Protein AF-A0A8T0JKE3-F1 (afdb_monomer)

Secondary structure (DSSP, 8-state):
--------------------TTS--HHHHHHHHHTS-HHHHHHGGGT-TTTTTGGGG-SEEEEE---GGGHHHHHHHHHHHHHHS-GGG-SEEEEEEEEETTHHHHHHHHHHH--TT-SEEEEEEEEE-SSPP---GGGGG-SS--EEEEE-SSB----S----TT--EEEEESPBPS-HHHHHHHHHT-TT--EEEEES-B-TT-SEEEEE-TT--EEEEEE---TT-TT---SS-----EEEEE-SS--EEEEEES--SEEEE-S-GGG--EEEEEE---SSTT--HHHHHHHHHHHTTT-SEEEEEHHHHHHHHHSTTHHHHPPP-TT--EEEEE-SS-EETT-HHHHHHHHT-TT--EEEETT-EE--GGGGGTSPSPPHHHHHT--EEEEEEE---HHHHHHHHHHHHH-TT--EEEEEEPGGGT-SHHHHHHHHHHHHHHHTS--S-SHHHHHHHHHHHHHHHHHTTPPPPEE-HHHHHHHHHHHHHTTTPPP-TTTTS--EETT--SSTTHHHHHHHTT--TTTSTT-EEEEEE-GGG-HHHHHHHHHSSTTHHHHT-TTEEEEEEEEETTEEEEEEEESSGGGS-PPP--S------SSSSSTTSSTTS----S--

Foldseek 3Di:
DDDDDDPDDDDDPPPPPPPDPVNDDLVVLLVVLLPDALVVSCVQLVVDVSSVCSSLLHQAYAQEDPDPVCVVVSLVVLVVNLVRHPLLNHAHYHYADEPAPNLVSVLVSQVRNDDLNHQEYAYHYHNDDQDDHDHDLVVQVRARHQYDHYADLEEDDDDPAGAHARHAYYEYHNYEYPEQSRLVRHQVRYQNHAEYHYAQYHDQHYQEHENDHANYAEYEYHHEDDPPPVPDPPVPLRPAHEYEYEYAQHQEDEYAYQCSHHYHDPYPLLNHAEYEDHYDDHPDPPDQLLVRLLRRQVSNQAYQEYEYELVSLVSVQVDPPRLVSGHQNANHAEYHYEYPAAHEPLRSSNQSNLLSYQAHAEYEYAQAHFYDPVSPVSCPVPRCSQAPHHAYYEGANDQLDPRRLVVLLVSQARRQNHNDYHYHHRPVRQPDPVSVVVVVVSVVVSLQRQGNHDVSLQVVLLVLLQVVLVVLVADRAAADVLQQQLQALVQVVCAPPDDDPCQFVDKDALQDPPDPCSQVSCVVSLHDSQQARRKIKTKDFAQSPRPVVVNCSCCVGPNVVVSNDNQFRHWHWHHDHRMIMIMTAGPDSNGNSDHDDDDDDDDPPPDPPPPPPPPPPPPPDDDD

Nearest PDB structures (foldseek):
  4ifa-assembly1_A  TM=8.112E-01  e=2.755E-03  Bacillus anthracis str. Ames
  4h0a-assembly2_B  TM=7.668E-01  e=4.282E-03  Staphylococcus aureus subsp. aureus Mu50
  5hzg-assembly1_B  TM=3.349E-01  e=6.989E-03  Oryza sativa Japonica Group
  4z8g-assembly1_A  TM=4.694E-01  e=8.932E-02  Homo sapiens
  6ezc-assembly1_A  TM=3.079E-01  e=4.965E+00  Homo sapiens

Sequence (624 aa):
MDVDSLTGKQKEGETNNGAELRDLPNEILQEVISNLPIKEAIQTAVISKKWRNQWKHISKVTLEEKLHREKKEFNDFVDKLLAVLNTSCIKVFSLACDVCEETHLVNGWLSGFIKPTIQELSLEFGNLDEEPLVFPDYLFSSKDLTNFHVSMPHVFVLPSSISFPSLSTLSLREVMFPDSLSTQRLFTGCPSLKQLTLIDCKWNNVETVHIACPSLQILIIREWEDDENDLIADDDDPTSCRIVITSNNLKTFSYDGDLLNDYALDCNTSSITNGAVEVHPPPSDGTDAGLFVLRILKALSEVERLSISDFAAEALCQGPFYIPELPLFNNLVELHVESTDPMNMACDALLTILRRSPRLEALYFAMGVFLHKNCLKKVDPLPSCLETNLKTLRLYGFTGNNDELFAIKVLLKSTPLLEAIWIFSNPYGFDSDEGSDRLHRLYMKIVRFPRASVDCEEDDLYQEINNYRKTLNLTSLTKNENANCFADEMADQFKNQPCTNTTGANTVPGTEPRFSNYPDLLNKCHLNISNTRDGAVMPVCVPGLVSSVVLTNFTQSLYSGNLNDSKFTGIGIGSEDNWIVVVLTTNTPEGSFVPDTSNGANLISKFGLIYCSIFLLVGNFFLL

InterPro domains:
  IPR001810 F-box domain [PF00646] (22-57)
  IPR001810 F-box domain [PS50181] (18-53)
  IPR032675 Leucine-rich repeat domain superfamily [G3DSA:3.80.10.10] (52-485)
  IPR036047 F-box-like domain superfamily [SSF81383] (21-60)
  IPR045285 GPI-anchored protein At5g19230-like [PTHR33976] (448-623)
  IPR053781 F-box/LRR-repeat protein 13-like, F-box domain [cd22160] (21-56)
  IPR055411 F-box/LRR-repeat protein 15/At3g58940/PEG3-like, LRR domain [PF24758] (107-233)
  IPR059083 Uncharacterized GPI-anchored protein At5g19230-like domain [PF25884] (458-584)

pLDDT: mean 82.35, std 18.15, range [24.73, 98.75]

Organism: Phaseolus angularis (NCBI:txid3914)

Structure (mmCIF, N/CA/C/O backbone):
data_AF-A0A8T0JKE3-F1
#
_entry.id   AF-A0A8T0JKE3-F1
#
loop_
_atom_site.group_PDB
_atom_site.id
_atom_site.type_symbol
_atom_site.label_atom_id
_atom_site.label_alt_id
_atom_site.label_comp_id
_atom_site.label_asym_id
_atom_site.label_entity_id
_atom_site.label_seq_id
_atom_site.pdbx_PDB_ins_code
_atom_site.Cartn_x
_atom_site.Cartn_y
_atom_site.Cartn_z
_atom_site.occupancy
_atom_site.B_iso_or_equiv
_atom_site.auth_seq_id
_atom_site.auth_comp_id
_atom_site.auth_asym_id
_atom_site.auth_atom_id
_atom_site.pdbx_PDB_model_num
ATOM 1 N N . MET A 1 1 ? -26.018 -71.225 -15.736 1.00 37.56 1 MET A N 1
ATOM 2 C CA . MET A 1 1 ? -26.564 -71.778 -16.987 1.00 37.56 1 MET A CA 1
ATOM 3 C C . MET A 1 1 ? -27.794 -70.965 -17.306 1.00 37.56 1 MET A C 1
ATOM 5 O O . MET A 1 1 ? -28.727 -71.023 -16.525 1.00 37.56 1 MET A O 1
ATOM 9 N N . ASP A 1 2 ? -27.709 -70.089 -18.301 1.00 24.73 2 ASP A N 1
ATOM 10 C CA . ASP A 1 2 ? -28.616 -70.118 -19.450 1.00 24.73 2 ASP A CA 1
ATOM 11 C C . ASP A 1 2 ? -28.110 -69.129 -20.502 1.00 24.73 2 ASP A C 1
ATOM 13 O O . ASP A 1 2 ? -27.807 -67.970 -20.220 1.00 24.73 2 ASP A O 1
ATOM 17 N N . VAL A 1 3 ? -27.928 -69.674 -21.700 1.00 27.05 3 VAL A N 1
ATOM 18 C CA . VAL A 1 3 ? -27.470 -69.036 -22.929 1.00 27.05 3 VAL A CA 1
ATOM 19 C C . VAL A 1 3 ? -28.613 -69.241 -23.912 1.00 27.05 3 VAL A C 1
ATOM 21 O O . VAL A 1 3 ? -28.938 -70.387 -24.196 1.00 27.05 3 VAL A O 1
ATOM 24 N N . ASP A 1 4 ? -29.252 -68.148 -24.329 1.00 30.17 4 ASP A N 1
ATOM 25 C CA . ASP A 1 4 ? -29.716 -67.869 -25.698 1.00 30.17 4 ASP A CA 1
ATOM 26 C C . ASP A 1 4 ? -30.936 -66.945 -25.710 1.00 30.17 4 ASP A C 1
ATOM 28 O O . ASP A 1 4 ? -32.034 -67.308 -25.296 1.00 30.17 4 ASP A O 1
ATOM 32 N N . SER A 1 5 ? -30.747 -65.750 -26.275 1.00 27.30 5 SER A N 1
ATOM 33 C CA . SER A 1 5 ? -31.789 -65.041 -27.018 1.00 27.30 5 SER A CA 1
ATOM 34 C C . SER A 1 5 ? -31.186 -63.841 -27.762 1.00 27.30 5 SER A C 1
ATOM 36 O O . SER A 1 5 ? -31.068 -62.745 -27.219 1.00 27.30 5 SER A O 1
ATOM 38 N N . LEU A 1 6 ? -30.904 -64.070 -29.048 1.00 29.19 6 LEU A N 1
ATOM 39 C CA . LEU A 1 6 ? -31.156 -63.136 -30.154 1.00 29.19 6 LEU A CA 1
ATOM 40 C C . LEU A 1 6 ? -30.325 -61.836 -30.183 1.00 29.19 6 LEU A C 1
ATOM 42 O O . LEU A 1 6 ? -30.751 -60.764 -29.754 1.00 29.19 6 LEU A O 1
ATOM 46 N N . THR A 1 7 ? -29.163 -61.910 -30.837 1.00 32.50 7 THR A N 1
ATOM 47 C CA . THR A 1 7 ? -28.406 -60.751 -31.327 1.00 32.50 7 THR A CA 1
ATOM 48 C C . THR A 1 7 ? -29.074 -60.143 -32.562 1.00 32.50 7 THR A C 1
ATOM 50 O O . THR A 1 7 ? -28.815 -60.508 -33.706 1.00 32.50 7 THR A O 1
ATOM 53 N N . GLY A 1 8 ? -29.923 -59.151 -32.317 1.00 41.50 8 GLY A N 1
ATOM 54 C CA . GLY A 1 8 ? -30.342 -58.163 -33.304 1.00 41.50 8 GLY A CA 1
ATOM 55 C C . GLY A 1 8 ? -30.332 -56.776 -32.672 1.00 41.50 8 GLY A C 1
ATOM 56 O O . GLY A 1 8 ? -31.351 -56.349 -32.144 1.00 41.50 8 GLY A O 1
ATOM 57 N N . LYS A 1 9 ? -29.191 -56.078 -32.705 1.00 33.31 9 LYS A N 1
ATOM 58 C CA . LYS A 1 9 ? -29.070 -54.641 -32.390 1.00 33.31 9 LYS A CA 1
ATOM 59 C C . LYS A 1 9 ? -28.008 -54.040 -33.310 1.00 33.31 9 LYS A C 1
ATOM 61 O O . LYS A 1 9 ? -26.884 -54.519 -33.357 1.00 33.31 9 LYS A O 1
ATOM 66 N N . GLN A 1 10 ? -28.463 -53.301 -34.320 1.00 32.44 10 GLN A N 1
ATOM 67 C CA . GLN A 1 10 ? -28.517 -51.832 -34.344 1.00 32.44 10 GLN A CA 1
ATOM 68 C C . GLN A 1 10 ? -27.123 -51.205 -34.447 1.00 32.44 10 GLN A C 1
ATOM 70 O O . GLN A 1 10 ? -26.333 -51.228 -33.514 1.00 32.44 10 GLN A O 1
ATOM 75 N N . LYS A 1 11 ? -26.859 -50.646 -35.634 1.00 40.69 11 LYS A N 1
ATOM 76 C CA . LYS A 1 11 ? -25.785 -49.692 -35.899 1.00 40.69 11 LYS A CA 1
ATOM 77 C C . LYS A 1 11 ? -26.004 -48.462 -35.018 1.00 40.69 11 LYS A C 1
ATOM 79 O O . LYS A 1 11 ? -26.927 -47.698 -35.289 1.00 40.69 11 LYS A O 1
ATOM 84 N N . GLU A 1 12 ? -25.138 -48.246 -34.042 1.00 33.38 12 GLU A N 1
ATOM 85 C CA . GLU A 1 12 ? -24.861 -46.904 -33.535 1.00 33.38 12 GLU A CA 1
ATOM 86 C C . GLU A 1 12 ? -23.678 -46.356 -34.329 1.00 33.38 12 GLU A C 1
ATOM 88 O O . GLU A 1 12 ? -22.553 -46.844 -34.251 1.00 33.38 12 GLU A O 1
ATOM 93 N N . GLY A 1 13 ? -23.975 -45.393 -35.201 1.00 40.78 13 GLY A N 1
ATOM 94 C CA . GLY A 1 13 ? -22.965 -44.528 -35.779 1.00 40.78 13 GLY A CA 1
ATOM 95 C C . GLY A 1 13 ? -22.620 -43.462 -34.753 1.00 40.78 13 GLY A C 1
ATOM 96 O O . GLY A 1 13 ? -23.328 -42.466 -34.651 1.00 40.78 13 GLY A O 1
ATOM 97 N N . GLU A 1 14 ? -21.537 -43.662 -34.011 1.00 36.03 14 GLU A N 1
ATOM 98 C CA . GLU A 1 14 ? -20.877 -42.572 -33.300 1.00 36.03 14 GLU A CA 1
ATOM 99 C C . GLU A 1 14 ? -20.087 -41.746 -34.321 1.00 36.03 14 GLU A C 1
ATOM 101 O O . GLU A 1 14 ? -18.930 -42.019 -34.640 1.00 36.03 14 GLU A O 1
ATOM 106 N N . THR A 1 15 ? -20.725 -40.721 -34.885 1.00 39.03 15 THR A N 1
ATOM 107 C CA . THR A 1 15 ? -19.994 -39.591 -35.463 1.00 39.03 15 THR A CA 1
ATOM 108 C C . THR A 1 15 ? -19.342 -38.838 -34.316 1.00 39.03 15 THR A C 1
ATOM 110 O O . THR A 1 15 ? -19.974 -38.003 -33.668 1.00 39.03 15 THR A O 1
ATOM 113 N N . ASN A 1 16 ? -18.078 -39.157 -34.055 1.00 43.91 16 ASN A N 1
ATOM 114 C CA . ASN A 1 16 ? -17.222 -38.394 -33.165 1.00 43.91 16 ASN A CA 1
ATOM 115 C C . ASN A 1 16 ? -16.924 -37.033 -33.824 1.00 43.91 16 ASN A C 1
ATOM 117 O O . ASN A 1 16 ? -15.890 -36.848 -34.456 1.00 43.91 16 ASN A O 1
ATOM 121 N N . ASN A 1 17 ? -17.860 -36.085 -33.725 1.00 47.88 17 ASN A N 1
ATOM 122 C CA . ASN A 1 17 ? -17.652 -34.681 -34.096 1.00 47.88 17 ASN A CA 1
ATOM 123 C C . ASN A 1 17 ? -16.857 -33.959 -32.992 1.00 47.88 17 ASN A C 1
ATOM 125 O O . ASN A 1 17 ? -17.261 -32.905 -32.501 1.00 47.88 17 ASN A O 1
ATOM 129 N N . GLY A 1 18 ? -15.739 -34.547 -32.565 1.00 49.03 18 GLY A N 1
ATOM 130 C CA . GLY A 1 18 ? -14.766 -33.851 -31.738 1.00 49.03 18 GLY A CA 1
ATOM 131 C C . GLY A 1 18 ? -14.023 -32.868 -32.629 1.00 49.03 18 GLY A C 1
ATOM 132 O O . GLY A 1 18 ? -13.310 -33.293 -33.531 1.00 49.03 18 GLY A O 1
ATOM 133 N N . ALA A 1 19 ? -14.209 -31.564 -32.420 1.00 59.28 19 ALA A N 1
ATOM 134 C CA . ALA A 1 19 ? -13.397 -30.556 -33.089 1.00 59.28 19 ALA A CA 1
ATOM 135 C C . ALA A 1 19 ? -11.919 -30.822 -32.755 1.00 59.28 19 ALA A C 1
ATOM 137 O O . ALA A 1 19 ? -11.493 -30.641 -31.613 1.00 59.28 19 ALA A O 1
ATOM 138 N N . GLU A 1 20 ? -11.143 -31.311 -33.724 1.00 70.81 20 GLU A N 1
ATOM 139 C CA . GLU A 1 20 ? -9.721 -31.552 -33.515 1.00 70.81 20 GLU A CA 1
ATOM 140 C C . GLU A 1 20 ? -9.002 -30.208 -33.347 1.00 70.81 20 GLU A C 1
ATOM 142 O O . GLU A 1 20 ? -9.245 -29.252 -34.084 1.00 70.81 20 GLU A O 1
ATOM 147 N N . LEU A 1 21 ? -8.036 -30.142 -32.426 1.00 69.69 21 LEU A N 1
ATOM 148 C CA . LEU A 1 21 ? -7.182 -28.962 -32.200 1.00 69.69 21 LEU A CA 1
ATOM 149 C C . LEU A 1 21 ? -6.498 -28.459 -33.498 1.00 69.69 21 LEU A C 1
ATOM 151 O O . LEU A 1 21 ? -6.071 -27.311 -33.615 1.00 69.69 21 LEU A O 1
ATOM 155 N N . ARG A 1 22 ? -6.391 -29.334 -34.504 1.00 69.56 22 ARG A N 1
ATOM 156 C CA . ARG A 1 22 ? -5.820 -29.060 -35.827 1.00 69.56 22 ARG A CA 1
ATOM 157 C C . ARG A 1 22 ? -6.725 -28.200 -36.718 1.00 69.56 22 ARG A C 1
ATOM 159 O O . ARG A 1 22 ? -6.199 -27.512 -37.595 1.00 69.56 22 ARG A O 1
ATOM 166 N N . ASP A 1 23 ? -8.030 -28.184 -36.454 1.00 76.25 23 ASP A N 1
ATOM 167 C CA . ASP A 1 23 ? -9.047 -27.554 -37.303 1.00 76.25 23 ASP A CA 1
ATOM 168 C C . ASP A 1 23 ? -9.496 -26.167 -36.813 1.00 76.25 23 ASP A C 1
ATOM 170 O O . ASP A 1 23 ? -10.234 -25.476 -37.516 1.00 76.25 23 ASP A O 1
ATOM 174 N N . LEU A 1 24 ? -8.997 -25.701 -35.660 1.00 79.25 24 LEU A N 1
ATOM 175 C CA . LEU A 1 24 ? -9.327 -24.384 -35.099 1.00 79.25 24 LEU A CA 1
ATOM 176 C C . LEU A 1 24 ? -9.036 -23.231 -36.086 1.00 79.25 24 LEU A C 1
ATOM 178 O O . LEU A 1 24 ? -7.965 -23.232 -36.704 1.00 79.25 24 LEU A O 1
ATOM 182 N N . PRO A 1 25 ? -9.937 -22.240 -36.248 1.00 85.94 25 PRO A N 1
ATOM 183 C CA . PRO A 1 25 ? -9.699 -21.019 -37.027 1.00 85.94 25 PRO A CA 1
ATOM 184 C C . PRO A 1 25 ? -8.425 -20.281 -36.601 1.00 85.94 25 PRO A C 1
ATOM 186 O O . PRO A 1 25 ? -8.037 -20.336 -35.436 1.00 85.94 25 PRO A O 1
ATOM 189 N N . ASN A 1 26 ? -7.773 -19.581 -37.534 1.00 82.00 26 ASN A N 1
ATOM 190 C CA . ASN A 1 26 ? -6.486 -18.924 -37.267 1.00 82.00 26 ASN A CA 1
ATOM 191 C C . ASN A 1 26 ? -6.584 -17.877 -36.151 1.00 82.00 26 ASN A C 1
ATOM 193 O O . ASN A 1 26 ? -5.624 -17.678 -35.417 1.00 82.00 26 ASN A O 1
ATOM 197 N N . GLU A 1 27 ? -7.740 -17.240 -36.017 1.00 82.88 27 GLU A N 1
ATOM 198 C CA . GLU A 1 27 ? -8.031 -16.228 -35.009 1.00 82.88 27 GLU A CA 1
ATOM 199 C C . GLU A 1 27 ? -7.975 -16.840 -33.603 1.00 82.88 27 GLU A C 1
ATOM 201 O O . GLU A 1 27 ? -7.264 -16.334 -32.739 1.00 82.88 27 GLU A O 1
ATOM 206 N N . ILE A 1 28 ? -8.621 -17.997 -33.413 1.00 85.06 28 ILE A N 1
ATOM 207 C CA . ILE A 1 28 ? -8.603 -18.739 -32.143 1.00 85.06 28 ILE A CA 1
ATOM 208 C C . ILE A 1 28 ? -7.203 -19.299 -31.870 1.00 85.06 28 ILE A C 1
ATOM 210 O O . ILE A 1 28 ? -6.735 -19.290 -30.737 1.00 85.06 28 ILE A O 1
ATOM 214 N N . LEU A 1 29 ? -6.497 -19.762 -32.908 1.00 84.81 29 LEU A N 1
ATOM 215 C CA . LEU A 1 29 ? -5.114 -20.227 -32.771 1.00 84.81 29 LEU A CA 1
ATOM 216 C C . LEU A 1 29 ? -4.184 -19.128 -32.259 1.00 84.81 29 LEU A C 1
ATOM 218 O O . LEU A 1 29 ? -3.373 -19.381 -31.372 1.00 84.81 29 LEU A O 1
ATOM 222 N N . GLN A 1 30 ? -4.294 -17.926 -32.822 1.00 84.12 30 GLN A N 1
ATOM 223 C CA . GLN A 1 30 ? -3.507 -16.776 -32.394 1.00 84.12 30 GLN A CA 1
ATOM 224 C C . GLN A 1 30 ? -3.838 -16.386 -30.957 1.00 84.12 30 GLN A C 1
ATOM 226 O O . GLN A 1 30 ? -2.919 -16.185 -30.171 1.00 84.12 30 GLN A O 1
ATOM 231 N N . GLU A 1 31 ? -5.119 -16.372 -30.590 1.00 84.44 31 GLU A N 1
ATOM 232 C CA . GLU A 1 31 ? -5.547 -16.102 -29.218 1.00 84.44 31 GLU A CA 1
ATOM 233 C C . GLU A 1 31 ? -4.953 -17.119 -28.231 1.00 84.44 31 GLU A C 1
ATOM 235 O O . GLU A 1 31 ? -4.309 -16.729 -27.258 1.00 84.44 31 GLU A O 1
ATOM 240 N N . VAL A 1 32 ? -5.057 -18.421 -28.520 1.00 87.38 32 VAL A N 1
ATOM 241 C CA . VAL A 1 32 ? -4.472 -19.477 -27.676 1.00 87.38 32 VAL A CA 1
ATOM 242 C C . VAL A 1 32 ? -2.961 -19.295 -27.539 1.00 87.38 32 VAL A C 1
ATOM 244 O O . VAL A 1 32 ? -2.449 -19.284 -26.424 1.00 87.38 32 VAL A O 1
ATOM 247 N N . ILE A 1 33 ? -2.244 -19.116 -28.651 1.00 87.00 33 ILE A N 1
ATOM 248 C CA . ILE A 1 33 ? -0.779 -18.997 -28.641 1.00 87.00 33 ILE A CA 1
ATOM 249 C C . ILE A 1 33 ? -0.323 -17.710 -27.946 1.00 87.00 33 ILE A C 1
ATOM 251 O O . ILE A 1 33 ? 0.680 -17.738 -27.242 1.00 87.00 33 ILE A O 1
ATOM 255 N N . SER A 1 34 ? -1.057 -16.604 -28.095 1.00 84.31 34 SER A N 1
ATOM 256 C CA . SER A 1 34 ? -0.735 -15.319 -27.457 1.00 84.31 34 SER A CA 1
ATOM 257 C C . SER A 1 34 ? -0.820 -15.333 -25.933 1.00 84.31 34 SER A C 1
ATOM 259 O O . SER A 1 34 ? -0.219 -14.480 -25.284 1.00 84.31 34 SER A O 1
ATOM 261 N N . ASN A 1 35 ? -1.520 -16.321 -25.372 1.00 85.56 35 ASN A N 1
ATOM 262 C CA . ASN A 1 35 ? -1.630 -16.538 -23.934 1.00 85.56 35 ASN A CA 1
ATOM 263 C C . ASN A 1 35 ? -0.608 -17.550 -23.389 1.00 85.56 35 ASN A C 1
ATOM 265 O O . ASN A 1 35 ? -0.557 -17.766 -22.179 1.00 85.56 35 ASN A O 1
ATOM 269 N N . LEU A 1 36 ? 0.201 -18.181 -24.247 1.00 88.81 36 LEU A N 1
ATOM 270 C CA . LEU A 1 36 ? 1.259 -19.096 -23.817 1.00 88.81 36 LEU A CA 1
ATOM 271 C C . LEU A 1 36 ? 2.560 -18.327 -23.554 1.00 88.81 36 LEU A C 1
ATOM 273 O O . LEU A 1 36 ? 2.866 -17.383 -24.289 1.00 88.81 36 LEU A O 1
ATOM 277 N N . PRO A 1 37 ? 3.384 -18.753 -22.578 1.00 89.31 37 PRO A N 1
ATOM 278 C CA . PRO A 1 37 ? 4.747 -18.257 -22.501 1.00 89.31 37 PRO A CA 1
ATOM 279 C C . PRO A 1 37 ? 5.526 -18.644 -23.769 1.00 89.31 37 PRO A C 1
ATOM 281 O O . PRO A 1 37 ? 5.193 -19.593 -24.486 1.00 89.31 37 PRO A O 1
ATOM 284 N N . ILE A 1 38 ? 6.548 -17.853 -24.104 1.00 91.38 38 ILE A N 1
ATOM 285 C CA . ILE A 1 38 ? 7.140 -17.874 -25.449 1.00 91.38 38 ILE A CA 1
ATOM 286 C C . ILE A 1 38 ? 7.753 -19.235 -25.820 1.00 91.38 38 ILE A C 1
ATOM 288 O O . ILE A 1 38 ? 7.691 -19.646 -26.980 1.00 91.38 38 ILE A O 1
ATOM 292 N N . LYS A 1 39 ? 8.300 -19.976 -24.847 1.00 89.56 39 LYS A N 1
ATOM 293 C CA . LYS A 1 39 ? 8.886 -21.306 -25.079 1.00 89.56 39 LYS A CA 1
ATOM 294 C C . LYS A 1 39 ? 7.804 -22.317 -25.476 1.00 89.56 39 LYS A C 1
ATOM 296 O O . LYS A 1 39 ? 7.968 -23.046 -26.453 1.00 89.56 39 LYS A O 1
ATOM 301 N N . GLU A 1 40 ? 6.677 -22.314 -24.779 1.00 91.12 40 GLU A N 1
ATOM 302 C CA . GLU A 1 40 ? 5.504 -23.147 -25.035 1.00 91.12 40 GLU A CA 1
ATOM 303 C C . GLU A 1 40 ? 4.831 -22.748 -26.354 1.00 91.12 40 GLU A C 1
ATOM 305 O O . GLU A 1 40 ? 4.484 -23.613 -27.161 1.00 91.12 40 GLU A O 1
ATOM 310 N N . ALA A 1 41 ? 4.729 -21.444 -26.631 1.00 92.00 41 ALA A N 1
ATOM 311 C CA . ALA A 1 41 ? 4.235 -20.922 -27.901 1.00 92.00 41 ALA A CA 1
ATOM 312 C C . ALA A 1 41 ? 5.047 -21.470 -29.087 1.00 92.00 41 ALA A C 1
ATOM 314 O O . ALA A 1 41 ? 4.466 -21.952 -30.063 1.00 92.00 41 ALA A O 1
ATOM 315 N N . ILE A 1 42 ? 6.381 -21.482 -28.988 1.00 91.81 42 ILE A N 1
ATOM 316 C CA . ILE A 1 42 ? 7.264 -22.073 -30.005 1.00 91.81 42 ILE A CA 1
ATOM 317 C C . ILE A 1 42 ? 7.027 -23.583 -30.130 1.00 91.81 42 ILE A C 1
ATOM 319 O O . ILE A 1 42 ? 6.958 -24.101 -31.247 1.00 91.81 42 ILE A O 1
ATOM 323 N N . GLN A 1 43 ? 6.858 -24.302 -29.015 1.00 92.38 43 GLN A N 1
ATOM 324 C CA . GLN A 1 43 ? 6.603 -25.747 -29.032 1.00 92.38 43 GLN A CA 1
ATOM 325 C C . GLN A 1 43 ? 5.321 -26.107 -29.789 1.00 92.38 43 GLN A C 1
ATOM 327 O O . GLN A 1 43 ? 5.280 -27.149 -30.444 1.00 92.38 43 GLN A O 1
ATOM 332 N N . THR A 1 44 ? 4.310 -25.230 -29.818 1.00 91.12 44 THR A N 1
ATOM 333 C CA . THR A 1 44 ? 3.092 -25.468 -30.615 1.00 91.12 44 THR A CA 1
ATOM 334 C C . THR A 1 44 ? 3.365 -25.659 -32.113 1.00 91.12 44 THR A C 1
ATOM 336 O O . THR A 1 44 ? 2.566 -26.279 -32.823 1.00 91.12 44 THR A O 1
ATOM 339 N N . ALA A 1 45 ? 4.526 -25.217 -32.611 1.00 90.00 45 ALA A N 1
ATOM 340 C CA . ALA A 1 45 ? 4.915 -25.367 -34.007 1.00 90.00 45 ALA A CA 1
ATOM 341 C C . ALA A 1 45 ? 4.979 -26.831 -34.486 1.00 90.00 45 ALA A C 1
ATOM 343 O O . ALA A 1 45 ? 4.910 -27.084 -35.696 1.00 90.00 45 ALA A O 1
ATOM 344 N N . VAL A 1 46 ? 5.099 -27.794 -33.562 1.00 90.31 46 VAL A N 1
ATOM 345 C CA . VAL A 1 46 ? 5.153 -29.232 -33.875 1.00 90.31 46 VAL A CA 1
ATOM 346 C C . VAL A 1 46 ? 3.770 -29.870 -34.054 1.00 90.31 46 VAL A C 1
ATOM 348 O O . VAL A 1 46 ? 3.683 -30.959 -34.617 1.00 90.31 46 VAL A O 1
ATOM 351 N N . ILE A 1 47 ? 2.686 -29.197 -33.638 1.00 86.81 47 ILE A N 1
ATOM 352 C CA . ILE A 1 47 ? 1.317 -29.749 -33.630 1.00 86.81 47 ILE A CA 1
ATOM 353 C C . ILE A 1 47 ? 0.825 -30.050 -35.052 1.00 86.81 47 ILE A C 1
ATOM 355 O O . ILE A 1 47 ? 0.274 -31.121 -35.322 1.00 86.81 47 ILE A O 1
ATOM 359 N N . SER A 1 48 ? 0.995 -29.101 -35.977 1.00 86.88 48 SER A N 1
ATOM 360 C CA . SER A 1 48 ? 0.670 -29.279 -37.396 1.00 86.88 48 SER A CA 1
ATOM 361 C C . SER A 1 48 ? 1.293 -28.185 -38.270 1.00 86.88 48 SER A C 1
ATOM 363 O O . SER A 1 48 ? 1.809 -27.177 -37.784 1.00 86.88 48 SER A O 1
ATOM 365 N N . LYS A 1 49 ? 1.188 -28.339 -39.598 1.00 86.00 49 LYS A N 1
ATOM 366 C CA . LYS A 1 49 ? 1.633 -27.317 -40.564 1.00 86.00 49 LYS A CA 1
ATOM 367 C C . LYS A 1 49 ? 0.964 -25.954 -40.342 1.00 86.00 49 LYS A C 1
ATOM 369 O O . LYS A 1 49 ? 1.605 -24.940 -40.593 1.00 86.00 49 LYS A O 1
ATOM 374 N N . LYS A 1 50 ? -0.288 -25.935 -39.866 1.00 85.62 50 LYS A N 1
ATOM 375 C CA . LYS A 1 50 ? -1.060 -24.707 -39.620 1.00 85.62 50 LYS A CA 1
ATOM 376 C C . LYS A 1 50 ? -0.506 -23.903 -38.440 1.00 85.62 50 LYS A C 1
ATOM 378 O O . LYS A 1 50 ? -0.462 -22.681 -38.518 1.00 85.62 50 LYS A O 1
ATOM 383 N N . TRP A 1 51 ? -0.022 -24.589 -37.403 1.00 88.19 51 TRP A N 1
ATOM 384 C CA . TRP A 1 51 ? 0.505 -23.992 -36.169 1.00 88.19 51 TRP A CA 1
ATOM 385 C C . TRP A 1 51 ? 1.968 -23.541 -36.288 1.00 88.19 51 TRP A C 1
ATOM 387 O O . TRP A 1 51 ? 2.385 -22.608 -35.609 1.00 88.19 51 TRP A O 1
ATOM 397 N N . ARG A 1 52 ? 2.734 -24.154 -37.205 1.00 87.56 52 ARG A N 1
ATOM 398 C CA . ARG A 1 52 ? 4.193 -23.991 -37.361 1.00 87.56 52 ARG A CA 1
ATOM 399 C C . ARG A 1 52 ? 4.726 -22.556 -37.262 1.00 87.56 52 ARG A C 1
ATOM 401 O O . ARG A 1 52 ? 5.807 -22.365 -36.717 1.00 87.56 52 ARG A O 1
ATOM 408 N N . ASN A 1 53 ? 4.011 -21.578 -37.819 1.00 88.06 53 ASN A N 1
ATOM 409 C CA . ASN A 1 53 ? 4.460 -20.182 -37.902 1.00 88.06 53 ASN A CA 1
ATOM 410 C C . ASN A 1 53 ? 3.577 -19.200 -37.116 1.00 88.06 53 ASN A C 1
ATOM 412 O O . ASN A 1 53 ? 3.804 -17.996 -37.201 1.00 88.06 53 ASN A O 1
ATOM 416 N N . GLN A 1 54 ? 2.563 -19.678 -36.391 1.00 87.06 54 GLN A N 1
ATOM 417 C CA . GLN A 1 54 ? 1.596 -18.787 -35.741 1.00 87.06 54 GLN A CA 1
ATOM 418 C C . GLN A 1 54 ? 2.242 -18.001 -34.594 1.00 87.06 54 GLN A C 1
ATOM 420 O O . GLN A 1 54 ? 2.075 -16.788 -34.527 1.00 87.06 54 GLN A O 1
ATOM 425 N N . TRP A 1 55 ? 3.089 -18.656 -33.796 1.00 90.06 55 TRP A N 1
ATOM 426 C CA . TRP A 1 55 ? 3.851 -18.041 -32.701 1.00 90.06 55 TRP A CA 1
ATOM 427 C C . TRP A 1 55 ? 4.760 -16.882 -33.132 1.00 90.06 55 TRP A C 1
ATOM 429 O O . TRP A 1 55 ? 5.143 -16.067 -32.301 1.00 90.06 55 TRP A O 1
ATOM 439 N N . LYS A 1 56 ? 5.085 -16.755 -34.427 1.00 89.88 56 LYS A N 1
ATOM 440 C CA . LYS A 1 56 ? 5.904 -15.640 -34.921 1.00 89.88 56 LYS A CA 1
ATOM 441 C C . LYS A 1 56 ? 5.216 -14.278 -34.813 1.00 89.88 56 LYS A C 1
ATOM 443 O O . LYS A 1 56 ? 5.909 -13.271 -34.878 1.00 89.88 56 LYS A O 1
ATOM 448 N N . HIS A 1 57 ? 3.889 -14.257 -34.684 1.00 87.38 57 HIS A N 1
ATOM 449 C CA . HIS A 1 57 ? 3.056 -13.051 -34.607 1.00 87.38 57 HIS A CA 1
ATOM 450 C C . HIS A 1 57 ? 2.504 -12.816 -33.197 1.00 87.38 57 HIS A C 1
ATOM 452 O O . HIS A 1 57 ? 1.481 -12.154 -33.036 1.00 87.38 57 HIS A O 1
ATOM 458 N N . ILE A 1 58 ? 3.155 -13.385 -32.181 1.00 90.88 58 ILE A N 1
ATOM 459 C CA . ILE A 1 58 ? 2.725 -13.235 -30.797 1.00 90.88 58 ILE A CA 1
ATOM 460 C C . ILE A 1 58 ? 2.779 -11.760 -30.375 1.00 90.88 58 ILE A C 1
ATOM 462 O O . ILE A 1 58 ? 3.704 -11.026 -30.727 1.00 90.88 58 ILE A O 1
ATOM 466 N N . SER A 1 59 ? 1.773 -11.323 -29.623 1.00 91.62 59 SER A N 1
ATOM 467 C CA . SER A 1 59 ? 1.682 -9.943 -29.139 1.00 91.62 59 SER A CA 1
ATOM 468 C C . SER A 1 59 ? 2.310 -9.736 -27.765 1.00 91.62 59 SER A C 1
ATOM 470 O O . SER A 1 59 ? 2.559 -8.591 -27.390 1.00 91.62 59 SER A O 1
ATOM 472 N N . LYS A 1 60 ? 2.552 -10.818 -27.018 1.00 94.12 60 LYS A N 1
ATOM 473 C CA . LYS A 1 60 ? 3.134 -10.801 -25.676 1.00 94.12 60 LYS A CA 1
ATOM 474 C C . LYS A 1 60 ? 4.402 -11.643 -25.648 1.00 94.12 60 LYS A C 1
ATOM 476 O O . LYS A 1 60 ? 4.379 -12.805 -26.046 1.00 94.12 60 LYS A O 1
ATOM 481 N N . VAL A 1 61 ? 5.495 -11.056 -25.179 1.00 95.50 61 VAL A N 1
ATOM 482 C CA . VAL A 1 61 ? 6.784 -11.731 -25.013 1.00 95.50 61 VAL A CA 1
ATOM 483 C C . VAL A 1 61 ? 7.323 -11.402 -23.628 1.00 95.50 61 VAL A C 1
ATOM 485 O O . VAL A 1 61 ? 7.487 -10.233 -23.296 1.00 95.50 61 VAL A O 1
ATOM 488 N N . THR A 1 62 ? 7.606 -12.441 -22.847 1.00 95.44 62 THR A N 1
ATOM 489 C CA . THR A 1 62 ? 8.249 -12.341 -21.533 1.00 95.44 62 THR A CA 1
ATOM 490 C C . THR A 1 62 ? 9.511 -13.188 -21.560 1.00 95.44 62 THR A C 1
ATOM 492 O O . THR A 1 62 ? 9.457 -14.370 -21.919 1.00 95.44 62 THR A O 1
ATOM 495 N N . LEU A 1 63 ? 10.638 -12.569 -21.226 1.00 95.38 63 LEU A N 1
ATOM 496 C CA . LEU A 1 63 ? 11.963 -13.171 -21.195 1.00 95.38 63 LEU A CA 1
ATOM 497 C C . LEU A 1 63 ? 12.547 -12.941 -19.808 1.00 95.38 63 LEU A C 1
ATOM 499 O O . LEU A 1 63 ? 12.736 -11.802 -19.410 1.00 95.38 63 LEU A O 1
ATOM 503 N N . GLU A 1 64 ? 12.811 -14.021 -19.088 1.00 92.38 64 GLU A N 1
ATOM 504 C CA . GLU A 1 64 ? 13.311 -13.969 -17.717 1.00 92.38 64 GLU A CA 1
ATOM 505 C C . GLU A 1 64 ? 14.490 -14.931 -17.583 1.00 92.38 64 GLU A C 1
ATOM 507 O O . GLU A 1 64 ? 14.367 -16.136 -17.861 1.00 92.38 64 GLU A O 1
ATOM 512 N N . GLU A 1 65 ? 15.637 -14.387 -17.193 1.00 87.25 65 GLU A N 1
ATOM 513 C CA . GLU A 1 65 ? 16.802 -15.157 -16.789 1.00 87.25 65 GLU A CA 1
ATOM 514 C C . GLU A 1 65 ? 16.555 -15.728 -15.388 1.00 87.25 65 GLU A C 1
ATOM 516 O O . GLU A 1 65 ? 16.505 -15.007 -14.401 1.00 87.25 65 GLU A O 1
ATOM 521 N N . LYS A 1 66 ? 16.376 -17.049 -15.287 1.00 77.12 66 LYS A N 1
ATOM 522 C CA . LYS A 1 66 ? 16.028 -17.695 -14.009 1.00 77.12 66 LYS A CA 1
ATOM 523 C C . LYS A 1 66 ? 17.233 -18.022 -13.131 1.00 77.12 66 LYS A C 1
ATOM 525 O O . LYS A 1 66 ? 17.095 -18.136 -11.918 1.00 77.12 66 LYS A O 1
ATOM 530 N N . LEU A 1 67 ? 18.384 -18.300 -13.744 1.00 71.94 67 LEU A N 1
ATOM 531 C CA . LEU A 1 67 ? 19.587 -18.791 -13.071 1.00 71.94 67 LEU A CA 1
ATOM 532 C C . LEU A 1 67 ? 20.831 -18.328 -13.837 1.00 71.94 67 LEU A C 1
ATOM 534 O O . LEU A 1 67 ? 21.003 -18.714 -14.993 1.00 71.94 67 LEU A O 1
ATOM 538 N N . HIS A 1 68 ? 21.771 -17.659 -13.160 1.00 67.62 68 HIS A N 1
ATOM 539 C CA . HIS A 1 68 ? 23.036 -17.202 -13.764 1.00 67.62 68 HIS A CA 1
ATOM 540 C C . HIS A 1 68 ? 23.823 -18.299 -14.506 1.00 67.62 68 HIS A C 1
ATOM 542 O O . HIS A 1 68 ? 24.530 -18.040 -15.477 1.00 67.62 68 HIS A O 1
ATOM 548 N N . ARG A 1 69 ? 23.728 -19.564 -14.064 1.00 68.31 69 ARG A N 1
ATOM 549 C CA . ARG A 1 69 ? 24.444 -20.691 -14.699 1.00 68.31 69 ARG A CA 1
ATOM 550 C C . ARG A 1 69 ? 23.958 -20.988 -16.120 1.00 68.31 69 ARG A C 1
ATOM 552 O O . ARG A 1 69 ? 24.692 -21.613 -16.881 1.00 68.31 69 ARG A O 1
ATOM 559 N N . GLU A 1 70 ? 22.752 -20.550 -16.465 1.00 80.06 70 GLU A N 1
ATOM 560 C CA . GLU A 1 70 ? 22.126 -20.739 -17.775 1.00 80.06 70 GLU A CA 1
ATOM 561 C C . GLU A 1 70 ? 22.191 -19.469 -18.640 1.00 80.06 70 GLU A C 1
ATOM 563 O O . GLU A 1 70 ? 21.654 -19.469 -19.747 1.00 80.06 70 GL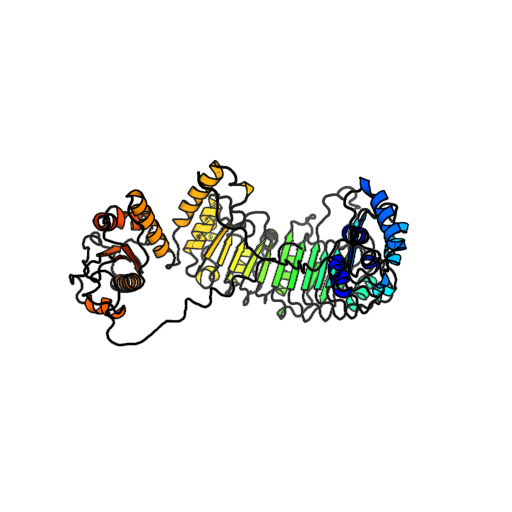U A O 1
ATOM 568 N N . LYS A 1 71 ? 22.891 -18.412 -18.194 1.00 87.44 71 LYS A N 1
ATOM 569 C CA . LYS A 1 71 ? 22.973 -17.112 -18.881 1.00 87.44 71 LYS A CA 1
ATOM 570 C C . LYS A 1 71 ? 23.318 -17.238 -20.362 1.00 87.44 71 LYS A C 1
ATOM 572 O O . LYS A 1 71 ? 22.605 -16.734 -21.216 1.00 87.44 71 LYS A O 1
ATOM 577 N N . LYS A 1 72 ? 24.328 -18.041 -20.711 1.00 89.50 72 LYS A N 1
ATOM 578 C CA . LYS A 1 72 ? 24.682 -18.281 -22.120 1.00 89.50 72 LYS A CA 1
ATOM 579 C C . LYS A 1 72 ? 23.543 -18.910 -22.935 1.00 89.50 72 LYS A C 1
ATOM 581 O O . LYS A 1 72 ? 23.347 -18.547 -24.091 1.00 89.50 72 LYS A O 1
ATOM 586 N N . GLU A 1 73 ? 22.816 -19.872 -22.368 1.00 90.94 73 GLU A N 1
ATOM 587 C CA . GLU A 1 73 ? 21.684 -20.509 -23.053 1.00 90.94 73 GLU A CA 1
ATOM 588 C C . GLU A 1 73 ? 20.511 -19.541 -23.207 1.00 90.94 73 GLU A C 1
ATOM 590 O O . GLU A 1 73 ? 19.842 -19.551 -24.243 1.00 90.94 73 GLU A O 1
ATOM 595 N N . PHE A 1 74 ? 20.288 -18.693 -22.200 1.00 92.94 74 PHE A N 1
ATOM 596 C CA . PHE A 1 74 ? 19.338 -17.591 -22.264 1.00 92.94 74 PHE A CA 1
ATOM 597 C C . PHE A 1 74 ? 19.719 -16.611 -23.378 1.00 92.94 74 PHE A C 1
ATOM 599 O O . PHE A 1 74 ? 18.910 -16.389 -24.276 1.00 92.94 74 PHE A O 1
ATOM 606 N N . ASN A 1 75 ? 20.962 -16.134 -23.408 1.00 93.50 75 ASN A N 1
ATOM 607 C CA . ASN A 1 75 ? 21.470 -15.217 -24.427 1.00 93.50 75 ASN A CA 1
ATOM 608 C C . ASN A 1 75 ? 21.296 -15.791 -25.840 1.00 93.50 75 ASN A C 1
ATOM 610 O O . ASN A 1 75 ? 20.663 -15.178 -26.701 1.00 93.50 75 ASN A O 1
ATOM 614 N N . ASP A 1 76 ? 21.765 -17.027 -26.051 1.00 93.44 76 ASP A N 1
ATOM 615 C CA . ASP A 1 76 ? 21.615 -17.751 -27.316 1.00 93.44 76 ASP A CA 1
ATOM 616 C C . ASP A 1 76 ? 20.138 -17.907 -27.717 1.00 93.44 76 ASP A C 1
ATOM 618 O O . ASP A 1 76 ? 19.807 -17.921 -28.908 1.00 93.44 76 ASP A O 1
ATOM 622 N N . PHE A 1 77 ? 19.243 -18.101 -26.744 1.00 94.62 77 PHE A N 1
ATOM 623 C CA . PHE A 1 77 ? 17.807 -18.206 -26.977 1.00 94.62 77 PHE A CA 1
ATOM 624 C C . PHE A 1 77 ? 17.208 -16.864 -27.399 1.00 94.62 77 PHE A C 1
ATOM 626 O O . PHE A 1 77 ? 16.474 -16.834 -28.389 1.00 94.62 77 PHE A O 1
ATOM 633 N N . VAL A 1 78 ? 17.527 -15.774 -26.696 1.00 96.00 78 VAL A N 1
ATOM 634 C CA . VAL A 1 78 ? 17.019 -14.427 -26.991 1.00 96.00 78 VAL A CA 1
ATOM 635 C C . VAL A 1 78 ? 17.486 -13.964 -28.371 1.00 96.00 78 VAL A C 1
ATOM 637 O O . VAL A 1 78 ? 16.656 -13.524 -29.168 1.00 96.00 78 VAL A O 1
ATOM 640 N N . ASP A 1 79 ? 18.758 -14.171 -28.721 1.00 95.62 79 ASP A N 1
ATOM 641 C CA . ASP A 1 79 ? 19.296 -13.839 -30.047 1.00 95.62 79 ASP A CA 1
ATOM 642 C C . ASP A 1 79 ? 18.607 -14.623 -31.167 1.00 95.62 79 ASP A C 1
ATOM 644 O O . ASP A 1 79 ? 18.173 -14.062 -32.182 1.00 95.62 79 ASP A O 1
ATOM 648 N N . LYS A 1 80 ? 18.456 -15.943 -30.987 1.00 95.31 80 LYS A N 1
ATOM 649 C CA . LYS A 1 80 ? 17.756 -16.790 -31.964 1.00 95.31 80 LYS A CA 1
ATOM 650 C C . LYS A 1 80 ? 16.296 -16.389 -32.094 1.00 95.31 80 LYS A C 1
ATOM 652 O O . LYS A 1 80 ? 15.780 -16.413 -33.210 1.00 95.31 80 LYS A O 1
ATOM 657 N N . LEU A 1 81 ? 15.639 -16.042 -30.987 1.00 95.44 81 LEU A N 1
ATOM 658 C CA . LEU A 1 81 ? 14.256 -15.581 -30.974 1.00 95.44 81 LEU A CA 1
ATOM 659 C C . LEU A 1 81 ? 14.120 -14.264 -31.738 1.00 95.44 81 LEU A C 1
ATOM 661 O O . LEU A 1 81 ? 13.274 -14.165 -32.626 1.00 95.44 81 LEU A O 1
ATOM 665 N N . LEU A 1 82 ? 14.979 -13.288 -31.447 1.00 95.94 82 LEU A N 1
ATOM 666 C CA . LEU A 1 82 ? 14.987 -11.988 -32.109 1.00 95.94 82 LEU A CA 1
ATOM 667 C C . LEU A 1 82 ? 15.161 -12.127 -33.630 1.00 95.94 82 LEU A C 1
ATOM 669 O O . LEU A 1 82 ? 14.495 -11.435 -34.396 1.00 95.94 82 LEU A O 1
ATOM 673 N N . ALA A 1 83 ? 15.990 -13.073 -34.078 1.00 95.38 83 ALA A N 1
ATOM 674 C CA . ALA A 1 83 ? 16.233 -13.320 -35.499 1.00 95.38 83 ALA A CA 1
ATOM 675 C C . ALA A 1 83 ? 15.028 -13.906 -36.265 1.00 95.38 83 ALA A C 1
ATOM 677 O O . ALA A 1 83 ? 14.982 -13.829 -37.495 1.00 95.38 83 ALA A O 1
ATOM 678 N N . VAL A 1 84 ? 14.068 -14.536 -35.578 1.00 92.88 84 VAL A N 1
ATOM 679 C CA . VAL A 1 84 ? 12.962 -15.280 -36.219 1.00 92.88 84 VAL A CA 1
ATOM 680 C C . VAL A 1 84 ? 11.574 -14.722 -35.921 1.00 92.88 84 VAL A C 1
ATOM 682 O O . VAL A 1 84 ? 10.631 -15.045 -36.657 1.00 92.88 84 VAL A O 1
ATOM 685 N N . LEU A 1 85 ? 11.436 -13.946 -34.846 1.00 93.25 85 LEU A N 1
ATOM 686 C CA . LEU A 1 85 ? 10.180 -13.378 -34.382 1.00 93.25 85 LEU A CA 1
ATOM 687 C C . LEU A 1 85 ? 9.828 -12.112 -35.170 1.00 93.25 85 LEU A C 1
ATOM 689 O O . LEU A 1 85 ? 10.692 -11.298 -35.486 1.00 93.25 85 LEU A O 1
ATOM 693 N N . ASN A 1 86 ? 8.542 -11.907 -35.459 1.00 91.81 86 ASN A N 1
ATOM 694 C CA . ASN A 1 86 ? 8.077 -10.628 -35.981 1.00 91.81 86 ASN A CA 1
ATOM 695 C C . ASN A 1 86 ? 7.863 -9.648 -34.818 1.00 91.81 86 ASN A C 1
ATOM 697 O O . ASN A 1 86 ? 6.764 -9.532 -34.277 1.00 91.81 86 ASN A O 1
ATOM 701 N N . THR A 1 87 ? 8.920 -8.932 -34.435 1.00 93.69 87 THR A N 1
ATOM 702 C CA . THR A 1 87 ? 8.893 -8.005 -33.291 1.00 93.69 87 THR A CA 1
ATOM 703 C C . THR A 1 87 ? 7.898 -6.855 -33.458 1.00 93.69 87 THR A C 1
ATOM 705 O O . THR A 1 87 ? 7.461 -6.273 -32.474 1.00 93.69 87 THR A O 1
ATOM 708 N N . SER A 1 88 ? 7.493 -6.527 -34.688 1.00 92.94 88 SER A N 1
ATOM 709 C CA . SER A 1 88 ? 6.493 -5.484 -34.960 1.00 92.94 88 SER A CA 1
ATOM 710 C C . SER A 1 88 ? 5.072 -5.860 -34.522 1.00 92.94 88 SER A C 1
ATOM 712 O O . SER A 1 88 ? 4.194 -5.005 -34.528 1.00 92.94 88 SER A O 1
ATOM 714 N N . CYS A 1 89 ? 4.820 -7.125 -34.172 1.00 91.50 89 CYS A N 1
ATOM 715 C CA . CYS A 1 89 ? 3.542 -7.563 -33.608 1.00 91.50 89 CYS A CA 1
ATOM 716 C C . CYS A 1 89 ? 3.475 -7.405 -32.083 1.00 91.50 89 CYS A C 1
ATOM 718 O O . CYS A 1 89 ? 2.387 -7.512 -31.515 1.00 91.50 89 CYS A O 1
ATOM 720 N N . ILE A 1 90 ? 4.613 -7.158 -31.427 1.00 94.31 90 ILE A N 1
ATOM 721 C CA . ILE A 1 90 ? 4.706 -7.115 -29.970 1.00 94.31 90 ILE A CA 1
ATOM 722 C C . ILE A 1 90 ? 4.028 -5.845 -29.454 1.00 94.31 90 ILE A C 1
ATOM 724 O O . ILE A 1 90 ? 4.318 -4.731 -29.900 1.00 94.31 90 ILE A O 1
ATOM 728 N N . LYS A 1 91 ? 3.119 -6.051 -28.501 1.00 95.88 91 LYS A N 1
ATOM 729 C CA . LYS A 1 91 ? 2.414 -5.016 -27.740 1.00 95.88 91 LYS A CA 1
ATOM 730 C C . LYS A 1 91 ? 2.811 -5.029 -26.268 1.00 95.88 91 LYS A C 1
ATOM 732 O O . LYS A 1 91 ? 2.860 -3.969 -25.661 1.00 95.88 91 LYS A O 1
ATOM 737 N N . VAL A 1 92 ? 3.102 -6.207 -25.718 1.00 97.12 92 VAL A N 1
ATOM 738 C CA . VAL A 1 92 ? 3.538 -6.396 -24.330 1.00 97.12 92 VAL A CA 1
ATOM 739 C C . VAL A 1 92 ? 4.910 -7.051 -24.353 1.00 97.12 92 VAL A C 1
ATOM 741 O O . VAL A 1 92 ? 5.051 -8.168 -24.860 1.00 97.12 92 VAL A O 1
ATOM 744 N N . PHE A 1 93 ? 5.915 -6.359 -23.831 1.00 97.81 93 PHE A N 1
ATOM 745 C CA . PHE A 1 93 ? 7.282 -6.860 -23.756 1.00 97.81 93 PHE A CA 1
ATOM 746 C C . PHE A 1 93 ? 7.800 -6.773 -22.325 1.00 97.81 93 PHE A C 1
ATOM 748 O O . PHE A 1 93 ? 7.719 -5.717 -21.698 1.00 97.81 93 PHE A O 1
ATOM 755 N N . SER A 1 94 ? 8.341 -7.884 -21.833 1.00 98.12 94 SER A N 1
ATOM 756 C CA . SER A 1 94 ? 9.027 -7.948 -20.550 1.00 98.12 94 SER A CA 1
ATOM 757 C C . SER A 1 94 ? 10.375 -8.646 -20.701 1.00 98.12 94 SER A C 1
ATOM 759 O O . SER A 1 94 ? 10.452 -9.708 -21.331 1.00 98.12 94 SER A O 1
ATOM 761 N N . LEU A 1 95 ? 11.421 -8.025 -20.157 1.00 97.44 95 LEU A N 1
ATOM 762 C CA . LEU A 1 95 ? 12.780 -8.554 -20.115 1.00 97.44 95 LEU A CA 1
ATOM 763 C C . LEU A 1 95 ? 13.340 -8.385 -18.702 1.00 97.44 95 LEU A C 1
ATOM 765 O O . LEU A 1 95 ? 13.456 -7.256 -18.236 1.00 97.44 95 LEU A O 1
ATOM 769 N N . ALA A 1 96 ? 13.713 -9.497 -18.077 1.00 95.81 96 ALA A N 1
ATOM 770 C CA . ALA A 1 96 ? 14.410 -9.549 -16.801 1.00 95.81 96 ALA A CA 1
ATOM 771 C C . ALA A 1 96 ? 15.714 -10.341 -16.966 1.00 95.81 96 ALA A C 1
ATOM 773 O O . ALA A 1 96 ? 15.673 -11.513 -17.359 1.00 95.81 96 ALA A O 1
ATOM 774 N N . CYS A 1 97 ? 16.860 -9.704 -16.730 1.00 93.62 97 CYS A N 1
ATOM 775 C CA . CYS A 1 97 ? 18.168 -10.357 -16.814 1.00 93.62 97 CYS A CA 1
ATOM 776 C C . CYS A 1 97 ? 19.263 -9.579 -16.085 1.00 93.62 97 CYS A C 1
ATOM 778 O O . CYS A 1 97 ? 19.190 -8.357 -15.940 1.00 93.62 97 CYS A O 1
ATOM 780 N N . ASP A 1 98 ? 20.338 -10.272 -15.726 1.00 90.62 98 ASP A N 1
ATOM 781 C CA . ASP A 1 98 ? 21.553 -9.613 -15.261 1.00 90.62 98 ASP A CA 1
ATOM 782 C C . ASP A 1 98 ? 22.379 -9.140 -16.448 1.00 90.62 98 ASP A C 1
ATOM 784 O O . ASP A 1 98 ? 22.628 -9.906 -17.380 1.00 90.62 98 ASP A O 1
ATOM 788 N N . VAL A 1 99 ? 22.852 -7.896 -16.421 1.00 87.44 99 VAL A N 1
ATOM 789 C CA . VAL A 1 99 ? 23.625 -7.331 -17.534 1.00 87.44 99 VAL A CA 1
ATOM 790 C C . VAL A 1 99 ? 25.074 -7.820 -17.468 1.00 87.44 99 VAL A C 1
ATOM 792 O O . VAL A 1 99 ? 25.533 -8.493 -18.395 1.00 87.44 99 VAL A O 1
ATOM 795 N N . CYS A 1 100 ? 25.767 -7.614 -16.344 1.00 85.69 100 CYS A N 1
ATOM 796 C CA . CYS A 1 100 ? 27.215 -7.827 -16.206 1.00 85.69 100 CYS A CA 1
ATOM 797 C C . CYS A 1 100 ? 27.978 -7.145 -17.371 1.00 85.69 100 CYS A C 1
ATOM 799 O O . CYS A 1 100 ? 27.541 -6.117 -17.879 1.00 85.69 100 CYS A O 1
ATOM 801 N N . GLU A 1 101 ? 29.031 -7.781 -17.896 1.00 82.31 101 GLU A N 1
ATOM 802 C CA . GLU A 1 101 ? 29.846 -7.294 -19.028 1.00 82.31 101 GLU A CA 1
ATOM 803 C C . GLU A 1 101 ? 29.160 -7.374 -20.417 1.00 82.31 101 GLU A C 1
ATOM 805 O O . GLU A 1 101 ? 29.801 -7.240 -21.465 1.00 82.31 101 GLU A O 1
ATOM 810 N N . GLU A 1 102 ? 27.844 -7.612 -20.477 1.00 85.94 102 GLU A N 1
ATOM 811 C CA . GLU A 1 102 ? 27.093 -7.851 -21.720 1.00 85.94 102 GLU A CA 1
ATOM 812 C C . GLU A 1 102 ? 26.182 -6.679 -22.136 1.00 85.94 102 GLU A C 1
ATOM 814 O O . GLU A 1 102 ? 25.247 -6.856 -22.919 1.00 85.94 102 GLU A O 1
ATOM 819 N N . THR A 1 103 ? 26.485 -5.450 -21.702 1.00 89.62 103 THR A N 1
ATOM 820 C CA . THR A 1 103 ? 25.740 -4.218 -22.048 1.00 89.62 103 THR A CA 1
ATOM 821 C C . THR A 1 103 ? 25.441 -4.086 -23.546 1.00 89.62 103 THR A C 1
ATOM 823 O O . THR A 1 103 ? 24.325 -3.752 -23.949 1.00 89.62 103 THR A O 1
ATOM 826 N N . HIS A 1 104 ? 26.410 -4.406 -24.409 1.00 90.81 104 HIS A N 1
ATOM 827 C CA . HIS A 1 104 ? 26.244 -4.364 -25.867 1.00 90.81 104 HIS A CA 1
ATOM 828 C C . HIS A 1 104 ? 25.160 -5.327 -26.386 1.00 90.81 104 HIS A C 1
ATOM 830 O O . HIS A 1 104 ? 24.428 -4.989 -27.320 1.00 90.81 104 HIS A O 1
ATOM 836 N N . LEU A 1 105 ? 25.052 -6.512 -25.782 1.00 93.00 105 LEU A N 1
ATOM 837 C CA . LEU A 1 105 ? 24.087 -7.544 -26.143 1.00 93.00 105 LEU A CA 1
ATOM 838 C C . LEU A 1 105 ? 22.678 -7.116 -25.723 1.00 93.00 105 LEU A C 1
ATOM 840 O O . LEU A 1 105 ? 21.763 -7.110 -26.548 1.00 93.00 105 LEU A O 1
ATOM 844 N N . VAL A 1 106 ? 22.536 -6.649 -24.479 1.00 94.38 106 VAL A N 1
ATOM 845 C CA . VAL A 1 106 ? 21.266 -6.142 -23.939 1.00 94.38 106 VAL A CA 1
ATOM 846 C C . VAL A 1 106 ? 20.782 -4.926 -24.731 1.00 94.38 106 VAL A C 1
ATOM 848 O O . VAL A 1 106 ? 19.619 -4.878 -25.127 1.00 94.38 106 VAL A O 1
ATOM 851 N N . ASN A 1 107 ? 21.668 -3.989 -25.083 1.00 94.62 107 ASN A N 1
ATOM 852 C CA . ASN A 1 107 ? 21.341 -2.871 -25.977 1.00 94.62 107 ASN A CA 1
ATOM 853 C C . ASN A 1 107 ? 20.864 -3.354 -27.361 1.00 94.62 107 ASN A C 1
ATOM 855 O O . ASN A 1 107 ? 19.916 -2.805 -27.936 1.00 94.62 107 ASN A O 1
ATOM 859 N N . GLY A 1 108 ? 21.476 -4.420 -27.886 1.00 96.06 108 GLY A N 1
ATOM 860 C CA . GLY A 1 108 ? 21.015 -5.116 -29.085 1.00 96.06 108 GLY A CA 1
ATOM 861 C C . GLY A 1 108 ? 19.576 -5.615 -28.943 1.00 96.06 108 GLY A C 1
ATOM 862 O O . GLY A 1 108 ? 18.741 -5.338 -29.809 1.00 96.06 108 GLY A O 1
ATOM 863 N N . TRP A 1 109 ? 19.246 -6.263 -27.827 1.00 97.12 109 TRP A N 1
ATOM 864 C CA . TRP A 1 109 ? 17.891 -6.742 -27.542 1.00 97.12 109 TRP A CA 1
ATOM 865 C C . TRP A 1 109 ? 16.885 -5.613 -27.358 1.00 97.12 109 TRP A C 1
ATOM 867 O O . TRP A 1 109 ? 15.811 -5.671 -27.955 1.00 97.12 109 TRP A O 1
ATOM 877 N N . LEU A 1 110 ? 17.232 -4.562 -26.612 1.00 96.50 110 LEU A N 1
ATOM 878 C CA . LEU A 1 110 ? 16.397 -3.371 -26.448 1.00 96.50 110 LEU A CA 1
ATOM 879 C C . LEU A 1 110 ? 16.057 -2.769 -27.813 1.00 96.50 110 LEU A C 1
ATOM 881 O O . LEU A 1 110 ? 14.886 -2.583 -28.137 1.00 96.50 110 LEU A O 1
ATOM 885 N N . SER A 1 111 ? 17.056 -2.552 -28.672 1.00 96.12 111 SER A N 1
ATOM 886 C CA . SER A 1 111 ? 16.832 -2.037 -30.030 1.00 96.12 111 SER A CA 1
ATOM 887 C C . SER A 1 111 ? 16.038 -2.998 -30.929 1.00 96.12 111 SER A C 1
ATOM 889 O O . SER A 1 111 ? 15.289 -2.567 -31.816 1.00 96.12 111 SER A O 1
ATOM 891 N N . GLY A 1 112 ? 16.186 -4.303 -30.702 1.00 96.25 112 GLY A N 1
ATOM 892 C CA . GLY A 1 112 ? 15.552 -5.377 -31.451 1.00 96.25 112 GLY A CA 1
ATOM 893 C C . GLY A 1 112 ? 14.071 -5.547 -31.128 1.00 96.25 112 GLY A C 1
ATOM 894 O O . GLY A 1 112 ? 13.248 -5.527 -32.045 1.00 96.25 112 GLY A O 1
ATOM 895 N N . PHE A 1 113 ? 13.729 -5.671 -29.848 1.00 96.81 113 PHE A N 1
ATOM 896 C CA . PHE A 1 113 ? 12.375 -5.959 -29.376 1.00 96.81 113 PHE A CA 1
ATOM 897 C C . PHE A 1 113 ? 11.534 -4.712 -29.142 1.00 96.81 113 PHE A C 1
ATOM 899 O O . PHE A 1 113 ? 10.335 -4.747 -29.423 1.00 96.81 113 PHE A O 1
ATOM 906 N N . ILE A 1 114 ? 12.132 -3.609 -28.680 1.00 96.75 114 ILE A N 1
ATOM 907 C CA . ILE A 1 114 ? 11.371 -2.383 -28.463 1.00 96.75 114 ILE A CA 1
ATOM 908 C C . ILE A 1 114 ? 10.980 -1.829 -29.828 1.00 96.75 114 ILE A C 1
ATOM 910 O O . ILE A 1 114 ? 11.821 -1.583 -30.690 1.00 96.75 114 ILE A O 1
ATOM 914 N N . LYS A 1 115 ? 9.677 -1.696 -30.070 1.00 94.81 115 LYS A N 1
ATOM 915 C CA . LYS A 1 115 ? 9.113 -1.173 -31.319 1.00 94.81 115 LYS A CA 1
ATOM 916 C C . LYS A 1 115 ? 8.027 -0.148 -31.002 1.00 94.81 115 LYS A C 1
ATOM 918 O O . LYS A 1 115 ? 7.455 -0.196 -29.915 1.00 94.81 115 LYS A O 1
ATOM 923 N N . PRO A 1 116 ? 7.686 0.749 -31.946 1.00 93.38 116 PRO A N 1
ATOM 924 C CA . PRO A 1 116 ? 6.647 1.758 -31.725 1.00 93.38 116 PRO A CA 1
ATOM 925 C C . PRO A 1 116 ? 5.262 1.198 -31.363 1.00 93.38 116 PRO A C 1
ATOM 927 O O . PRO A 1 116 ? 4.435 1.937 -30.854 1.00 93.38 116 PRO A O 1
ATOM 930 N N . THR A 1 117 ? 5.007 -0.088 -31.629 1.00 93.62 117 THR A N 1
ATOM 931 C CA . THR A 1 117 ? 3.743 -0.783 -31.338 1.00 93.62 117 THR A CA 1
ATOM 932 C C . THR A 1 117 ? 3.577 -1.202 -29.878 1.00 93.62 117 THR A C 1
ATOM 934 O O . THR A 1 117 ? 2.514 -1.714 -29.524 1.00 93.62 117 THR A O 1
ATOM 937 N N . ILE A 1 118 ? 4.614 -1.042 -29.048 1.00 96.88 118 ILE A N 1
ATOM 938 C CA . ILE A 1 118 ? 4.579 -1.443 -27.642 1.00 96.88 118 ILE A CA 1
ATOM 939 C C . ILE A 1 118 ? 3.620 -0.552 -26.854 1.00 96.88 118 ILE A C 1
ATOM 941 O O . ILE A 1 118 ? 3.684 0.675 -26.909 1.00 96.88 118 ILE A O 1
ATOM 945 N N . GLN A 1 119 ? 2.761 -1.223 -26.095 1.00 98.00 119 GLN A N 1
ATOM 946 C CA . GLN A 1 119 ? 1.763 -0.659 -25.193 1.00 98.00 119 GLN A CA 1
ATOM 947 C C . GLN A 1 119 ? 2.173 -0.868 -23.732 1.00 98.00 119 GLN A C 1
ATOM 949 O O . GLN A 1 119 ? 2.009 0.032 -22.914 1.00 98.00 119 GLN A O 1
ATOM 954 N N . GLU A 1 120 ? 2.781 -2.011 -23.417 1.00 98.50 120 GLU A N 1
ATOM 955 C CA . GLU A 1 120 ? 3.260 -2.335 -22.073 1.00 98.50 120 GLU A CA 1
ATOM 956 C C . GLU A 1 120 ? 4.720 -2.790 -22.133 1.00 98.50 120 GLU A C 1
ATOM 958 O O . GLU A 1 120 ? 5.063 -3.724 -22.867 1.00 98.50 120 GLU A O 1
ATOM 963 N N . LEU A 1 121 ? 5.575 -2.116 -21.368 1.00 98.62 121 LEU A N 1
ATOM 964 C CA . LEU A 1 121 ? 7.007 -2.379 -21.291 1.00 98.62 121 LEU A CA 1
ATOM 965 C C . LEU A 1 121 ? 7.419 -2.569 -19.830 1.00 98.62 121 LEU A C 1
ATOM 967 O O . LEU A 1 121 ? 7.199 -1.671 -19.022 1.00 98.62 121 LEU A O 1
ATOM 971 N N . SER A 1 122 ? 8.023 -3.710 -19.508 1.00 98.50 122 SER A N 1
ATOM 972 C CA . SER A 1 122 ? 8.606 -4.007 -18.191 1.00 98.50 122 SER A CA 1
ATOM 973 C C . SER A 1 122 ? 10.049 -4.464 -18.382 1.00 98.50 122 SER A C 1
ATOM 975 O O . SER A 1 122 ? 10.316 -5.371 -19.166 1.00 98.50 122 SER A O 1
ATOM 977 N N . LEU A 1 123 ? 10.990 -3.787 -17.737 1.00 98.00 123 LEU A N 1
ATOM 978 C CA . LEU A 1 123 ? 12.415 -4.052 -17.894 1.00 98.00 123 LEU A CA 1
ATOM 979 C C . LEU A 1 123 ? 13.066 -4.130 -16.519 1.00 98.00 123 LEU A C 1
ATOM 981 O O . LEU A 1 123 ? 12.960 -3.178 -15.755 1.00 98.00 123 LEU A O 1
ATOM 985 N N . GLU A 1 124 ? 13.723 -5.240 -16.218 1.00 96.88 124 GLU A N 1
ATOM 986 C CA . GLU A 1 124 ? 14.351 -5.497 -14.923 1.00 96.88 124 GLU A CA 1
ATOM 987 C C . GLU A 1 124 ? 15.802 -5.923 -15.146 1.00 96.88 124 GLU A C 1
ATOM 989 O O . GLU A 1 124 ? 16.081 -6.946 -15.773 1.00 96.88 124 GLU A O 1
ATOM 994 N N . PHE A 1 125 ? 16.734 -5.101 -14.676 1.00 94.19 125 PHE A N 1
ATOM 995 C CA . PHE A 1 125 ? 18.159 -5.290 -14.901 1.00 94.19 125 PHE A CA 1
ATOM 996 C C . PHE A 1 125 ? 18.912 -5.342 -13.579 1.00 94.19 125 PHE A C 1
ATOM 998 O O . PHE A 1 125 ? 18.779 -4.434 -12.764 1.00 94.19 125 PHE A O 1
ATOM 1005 N N . GLY A 1 126 ? 19.723 -6.383 -13.398 1.00 90.81 126 GLY A N 1
ATOM 1006 C CA . GLY A 1 126 ? 20.656 -6.523 -12.279 1.00 90.81 126 GLY A CA 1
ATOM 1007 C C . GLY A 1 126 ? 22.116 -6.426 -12.727 1.00 90.81 126 GLY A C 1
ATOM 1008 O O . GLY A 1 126 ? 22.418 -6.545 -13.918 1.00 90.81 126 GLY A O 1
ATOM 1009 N N . ASN A 1 127 ? 23.026 -6.218 -11.767 1.00 85.44 127 ASN A N 1
ATOM 1010 C CA . ASN A 1 127 ? 24.482 -6.264 -11.962 1.00 85.44 127 ASN A CA 1
ATOM 1011 C C . ASN A 1 127 ? 24.974 -5.452 -13.180 1.00 85.44 127 ASN A C 1
ATOM 1013 O O . ASN A 1 127 ? 25.626 -6.007 -14.064 1.00 85.44 127 ASN A O 1
ATOM 1017 N N . LEU A 1 128 ? 24.610 -4.170 -13.277 1.00 85.75 128 LEU A N 1
ATOM 1018 C CA . LEU A 1 128 ? 25.069 -3.309 -14.371 1.00 85.75 128 LEU A CA 1
ATOM 1019 C C . LEU A 1 128 ? 26.506 -2.834 -14.129 1.00 85.75 128 LEU A C 1
ATOM 1021 O O . LEU A 1 128 ? 26.840 -2.405 -13.026 1.00 85.75 128 LEU A O 1
ATOM 1025 N N . ASP A 1 129 ? 27.320 -2.877 -15.180 1.00 80.69 129 ASP A N 1
ATOM 1026 C CA . ASP A 1 129 ? 28.644 -2.249 -15.208 1.00 80.69 129 ASP A CA 1
ATOM 1027 C C . ASP A 1 129 ? 28.532 -0.717 -15.347 1.00 80.69 129 ASP A C 1
ATOM 1029 O O . ASP A 1 129 ? 27.439 -0.175 -15.484 1.00 80.69 129 ASP A O 1
ATOM 1033 N N . GLU A 1 130 ? 29.670 -0.009 -15.388 1.00 78.81 130 GLU A N 1
ATOM 1034 C CA . GLU A 1 130 ? 29.735 1.460 -15.532 1.00 78.81 130 GLU A CA 1
ATOM 1035 C C . GLU A 1 130 ? 29.078 2.008 -16.821 1.00 78.81 130 GLU A C 1
ATOM 1037 O O . GLU A 1 130 ? 28.772 3.202 -16.917 1.00 78.81 130 GLU A O 1
ATOM 1042 N N . GLU A 1 131 ? 28.890 1.173 -17.850 1.00 84.25 131 GLU A N 1
ATOM 1043 C CA . GLU A 1 131 ? 28.282 1.590 -19.115 1.00 84.25 131 GLU A CA 1
ATOM 1044 C C . GLU A 1 131 ? 26.741 1.599 -19.028 1.00 84.25 131 GLU A C 1
ATOM 1046 O O . GLU A 1 131 ? 26.128 0.542 -18.859 1.00 84.25 131 GLU A O 1
ATOM 1051 N N . PRO A 1 132 ? 26.069 2.753 -19.233 1.00 84.81 132 PRO A N 1
ATOM 1052 C CA . PRO A 1 132 ? 24.614 2.823 -19.156 1.00 84.81 132 PRO A CA 1
ATOM 1053 C C . PRO A 1 132 ? 23.932 2.109 -20.332 1.00 84.81 132 PRO A C 1
ATOM 1055 O O . PRO A 1 132 ? 24.400 2.141 -21.476 1.00 84.81 132 PRO A O 1
ATOM 1058 N N . LEU A 1 133 ? 22.752 1.539 -20.071 1.00 91.25 133 LEU A N 1
ATOM 1059 C CA . LEU A 1 133 ? 21.888 0.993 -21.118 1.00 91.25 133 LEU A CA 1
ATOM 1060 C C . LEU A 1 133 ? 21.341 2.100 -22.030 1.00 91.25 133 LEU A C 1
ATOM 1062 O O . LEU A 1 133 ? 20.956 3.186 -21.589 1.00 91.25 133 LEU A O 1
ATOM 1066 N N . VAL A 1 134 ? 21.265 1.796 -23.325 1.00 91.31 134 VAL A N 1
ATOM 1067 C CA . VAL A 1 134 ? 20.794 2.708 -24.368 1.00 91.31 134 VAL A CA 1
ATOM 1068 C C . VAL A 1 134 ? 19.412 2.278 -24.834 1.00 91.31 134 VAL A C 1
ATOM 1070 O O . VAL A 1 134 ? 19.230 1.273 -25.525 1.00 91.31 134 VAL A O 1
ATOM 1073 N N . PHE A 1 135 ? 18.423 3.095 -24.492 1.00 93.50 135 PHE A N 1
ATOM 1074 C CA . PHE A 1 135 ? 17.046 2.905 -24.920 1.00 93.50 135 PHE A CA 1
ATOM 1075 C C . PHE A 1 135 ? 16.818 3.534 -26.301 1.00 93.50 135 PHE A C 1
ATOM 1077 O O . PHE A 1 135 ? 17.351 4.609 -26.580 1.00 93.50 135 PHE A O 1
ATOM 1084 N N . PRO A 1 136 ? 16.006 2.922 -27.180 1.00 92.75 136 PRO A N 1
ATOM 1085 C CA . PRO A 1 136 ? 15.729 3.516 -28.483 1.00 92.75 136 PRO A CA 1
ATOM 1086 C C . PRO A 1 136 ? 14.948 4.833 -28.370 1.00 92.75 136 PRO A C 1
ATOM 1088 O O . PRO A 1 136 ? 13.895 4.864 -27.740 1.00 92.75 136 PRO A O 1
ATOM 1091 N N . ASP A 1 137 ? 15.387 5.891 -29.060 1.00 90.62 137 ASP A N 1
ATOM 1092 C CA . ASP A 1 137 ? 14.790 7.241 -28.968 1.00 90.62 137 ASP A CA 1
ATOM 1093 C C . ASP A 1 137 ? 13.267 7.276 -29.182 1.00 90.62 137 ASP A C 1
ATOM 1095 O O . ASP A 1 137 ? 12.546 8.035 -28.533 1.00 90.62 137 ASP A O 1
ATOM 1099 N N . TYR A 1 138 ? 12.749 6.437 -30.087 1.00 91.06 138 TYR A N 1
ATOM 1100 C CA . TYR A 1 138 ? 11.316 6.381 -30.385 1.00 91.06 138 TYR A CA 1
ATOM 1101 C C . TYR A 1 138 ? 10.469 5.862 -29.217 1.00 91.06 138 TYR A C 1
ATOM 1103 O O . TYR A 1 138 ? 9.269 6.134 -29.203 1.00 91.06 138 TYR A O 1
ATOM 1111 N N . LEU A 1 139 ? 11.061 5.159 -28.242 1.00 95.44 139 LEU A N 1
ATOM 1112 C CA . LEU A 1 139 ? 10.377 4.775 -27.006 1.00 95.44 139 LEU A CA 1
ATOM 1113 C C . LEU A 1 139 ? 9.825 6.021 -26.311 1.00 95.44 139 LEU A C 1
ATOM 1115 O O . LEU A 1 139 ? 8.636 6.081 -26.012 1.00 95.44 139 LEU A O 1
ATOM 1119 N N . PHE A 1 140 ? 10.660 7.051 -26.163 1.00 94.94 140 PHE A N 1
ATOM 1120 C CA . PHE A 1 140 ? 10.335 8.300 -25.469 1.00 94.94 140 PHE A CA 1
ATOM 1121 C C . PHE A 1 140 ? 9.422 9.240 -26.261 1.00 94.94 140 PHE A C 1
ATOM 1123 O O . PHE A 1 140 ? 9.137 10.345 -25.815 1.00 94.94 140 PHE A O 1
ATOM 1130 N N . SER A 1 141 ? 8.966 8.827 -27.443 1.00 94.31 141 SER A N 1
ATOM 1131 C CA . SER A 1 141 ? 7.944 9.516 -28.242 1.00 94.31 141 SER A CA 1
ATOM 1132 C C . SER A 1 141 ? 6.757 8.597 -28.567 1.00 94.31 141 SER A C 1
ATOM 1134 O O . SER A 1 141 ? 5.991 8.873 -29.500 1.00 94.31 141 SER A O 1
ATOM 1136 N N . SER A 1 142 ? 6.625 7.474 -27.849 1.00 94.56 142 SER A N 1
ATOM 1137 C CA . SER A 1 142 ? 5.578 6.485 -28.096 1.00 94.56 142 SER A CA 1
ATOM 1138 C C . SER A 1 142 ? 4.202 7.038 -27.741 1.00 94.56 142 SER A C 1
ATOM 1140 O O . SER A 1 142 ? 3.961 7.508 -26.630 1.00 94.56 142 SER A O 1
ATOM 1142 N N . LYS A 1 143 ? 3.270 6.934 -28.692 1.00 95.12 143 LYS A N 1
ATOM 1143 C CA . LYS A 1 143 ? 1.869 7.339 -28.508 1.00 95.12 143 LYS A CA 1
ATOM 1144 C C . LYS A 1 143 ? 0.992 6.220 -27.963 1.00 95.12 143 LYS A C 1
ATOM 1146 O O . LYS A 1 143 ? -0.099 6.502 -27.478 1.00 95.12 143 LYS A O 1
ATOM 1151 N N . ASP A 1 144 ? 1.465 4.986 -28.067 1.00 95.56 144 ASP A N 1
ATOM 1152 C CA . ASP A 1 144 ? 0.704 3.784 -27.741 1.00 95.56 144 ASP A CA 1
ATOM 1153 C C . ASP A 1 144 ? 1.103 3.194 -26.381 1.00 95.56 144 ASP A C 1
ATOM 1155 O O . ASP A 1 144 ? 0.347 2.393 -25.838 1.00 95.56 144 ASP A O 1
ATOM 1159 N N . LEU A 1 145 ? 2.244 3.608 -25.810 1.00 98.19 145 LEU A N 1
ATOM 1160 C CA . LEU A 1 145 ? 2.724 3.134 -24.509 1.00 98.19 145 LEU A CA 1
ATOM 1161 C C . LEU A 1 145 ? 1.790 3.607 -23.385 1.00 98.19 145 LEU A C 1
ATOM 1163 O O . LEU A 1 145 ? 1.662 4.808 -23.143 1.00 98.19 145 LEU A O 1
ATOM 1167 N N . THR A 1 146 ? 1.155 2.659 -22.698 1.00 98.38 146 THR A N 1
ATOM 1168 C CA . THR A 1 146 ? 0.245 2.883 -21.567 1.00 98.38 146 THR A CA 1
ATOM 1169 C C . THR A 1 146 ? 0.878 2.524 -20.227 1.00 98.38 146 THR A C 1
ATOM 1171 O O . THR A 1 146 ? 0.567 3.177 -19.227 1.00 98.38 146 THR A O 1
ATOM 1174 N N . ASN A 1 147 ? 1.788 1.545 -20.204 1.00 98.69 147 ASN A N 1
ATOM 1175 C CA . ASN A 1 147 ? 2.454 1.067 -18.994 1.00 98.69 147 ASN A CA 1
ATOM 1176 C C . ASN A 1 147 ? 3.960 0.966 -19.229 1.00 98.69 147 ASN A C 1
ATOM 1178 O O . ASN A 1 147 ? 4.399 0.292 -20.163 1.00 98.69 147 ASN A O 1
ATOM 1182 N N . PHE A 1 148 ? 4.741 1.606 -18.365 1.00 98.56 148 PHE A N 1
ATOM 1183 C CA . PHE A 1 148 ? 6.194 1.537 -18.409 1.00 98.56 148 PHE A CA 1
ATOM 1184 C C . PHE A 1 148 ? 6.746 1.260 -17.013 1.00 98.56 148 PHE A C 1
ATOM 1186 O O . PHE A 1 148 ? 6.567 2.064 -16.100 1.00 98.56 148 PHE A O 1
ATOM 1193 N N . HIS A 1 149 ? 7.395 0.113 -16.860 1.00 98.56 149 HIS A N 1
ATOM 1194 C CA . HIS A 1 149 ? 8.153 -0.265 -15.681 1.00 98.56 149 HIS A CA 1
ATOM 1195 C C . HIS A 1 149 ? 9.626 -0.434 -16.056 1.00 98.56 149 HIS A C 1
ATOM 1197 O O . HIS A 1 149 ? 9.941 -1.101 -17.045 1.00 98.56 149 HIS A O 1
ATOM 1203 N N . VAL A 1 150 ? 10.514 0.164 -15.267 1.00 97.69 150 VAL A N 1
ATOM 1204 C CA . VAL A 1 150 ? 11.955 -0.062 -15.359 1.00 97.69 150 VAL A CA 1
ATOM 1205 C C . VAL A 1 150 ? 12.553 -0.183 -13.959 1.00 97.69 150 VAL A C 1
ATOM 1207 O O . VAL A 1 150 ? 12.391 0.718 -13.136 1.00 97.69 150 VAL A O 1
ATOM 1210 N N . SER A 1 151 ? 13.241 -1.295 -13.715 1.00 96.19 151 SER A N 1
ATOM 1211 C CA . SER A 1 151 ? 14.094 -1.542 -12.557 1.00 96.19 151 SER A CA 1
ATOM 1212 C C . SER A 1 151 ? 15.532 -1.627 -13.036 1.00 96.19 151 SER A C 1
ATOM 1214 O O . SER A 1 151 ? 15.860 -2.507 -13.834 1.00 96.19 151 SER A O 1
ATOM 1216 N N . MET A 1 152 ? 16.369 -0.682 -12.625 1.00 92.12 152 MET A N 1
ATOM 1217 C CA . MET A 1 152 ? 17.752 -0.614 -13.086 1.00 92.12 152 MET A CA 1
ATOM 1218 C C . MET A 1 152 ? 18.596 0.194 -12.092 1.00 92.12 152 MET A C 1
ATOM 1220 O O . MET A 1 152 ? 18.480 1.422 -12.117 1.00 92.12 152 MET A O 1
ATOM 1224 N N . PRO A 1 153 ? 19.475 -0.445 -11.293 1.00 89.94 153 PRO A N 1
ATOM 1225 C CA . PRO A 1 153 ? 20.382 0.211 -10.347 1.00 89.94 153 PRO A CA 1
ATOM 1226 C C . PRO A 1 153 ? 21.534 0.942 -11.061 1.00 89.94 153 PRO A C 1
ATOM 1228 O O . PRO A 1 153 ? 22.710 0.660 -10.852 1.00 89.94 153 PRO A O 1
ATOM 1231 N N . HIS A 1 154 ? 21.204 1.861 -11.972 1.00 89.94 154 HIS A N 1
ATOM 1232 C CA . HIS A 1 154 ? 22.160 2.635 -12.761 1.00 89.94 154 HIS A CA 1
ATOM 1233 C C . HIS A 1 154 ? 21.559 3.976 -13.220 1.00 89.94 154 HIS A C 1
ATOM 1235 O O . HIS A 1 154 ? 20.355 4.228 -13.118 1.00 89.94 154 HIS A O 1
ATOM 1241 N N . VAL A 1 155 ? 22.407 4.850 -13.770 1.00 89.75 155 VAL A N 1
ATOM 1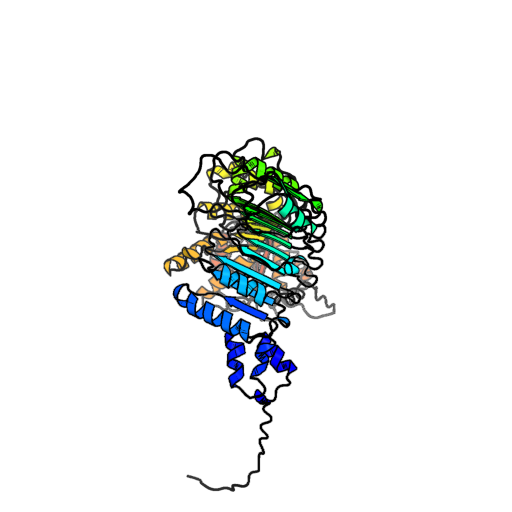242 C CA . VAL A 1 155 ? 22.005 6.120 -14.390 1.00 89.75 155 VAL A CA 1
ATOM 1243 C C . VAL A 1 155 ? 21.035 5.883 -15.551 1.00 89.75 155 VAL A C 1
ATOM 1245 O O . VAL A 1 155 ? 21.381 5.233 -16.541 1.00 89.75 155 VAL A O 1
ATOM 1248 N N . PHE A 1 156 ? 19.841 6.474 -15.465 1.00 90.56 156 PHE A N 1
ATOM 1249 C CA . PHE A 1 156 ? 18.826 6.430 -16.513 1.00 90.56 156 PHE A CA 1
ATOM 1250 C C . PHE A 1 156 ? 18.959 7.623 -17.458 1.00 90.56 156 PHE A C 1
ATOM 1252 O O . PHE A 1 156 ? 18.498 8.737 -17.196 1.00 90.56 156 PHE A O 1
ATOM 1259 N N . VAL A 1 157 ? 19.627 7.375 -18.584 1.00 88.19 157 VAL A N 1
ATOM 1260 C CA . VAL A 1 157 ? 19.896 8.393 -19.599 1.00 88.19 157 VAL A CA 1
ATOM 1261 C C . VAL A 1 157 ? 18.635 8.660 -20.416 1.00 88.19 157 VAL A C 1
ATOM 1263 O O . VAL A 1 157 ? 18.180 7.826 -21.198 1.00 88.19 157 VAL A O 1
ATOM 1266 N N . LEU A 1 158 ? 18.086 9.860 -20.243 1.00 90.19 158 LEU A N 1
ATOM 1267 C CA . LEU A 1 158 ? 16.885 10.316 -20.927 1.00 90.19 158 LEU A CA 1
ATOM 1268 C C . LEU A 1 158 ? 17.217 11.254 -22.101 1.00 90.19 158 LEU A C 1
ATOM 1270 O O . LEU A 1 158 ? 18.106 12.104 -21.982 1.00 90.19 158 LEU A O 1
ATOM 1274 N N . PRO A 1 159 ? 16.486 11.173 -23.229 1.00 91.19 159 PRO A N 1
ATOM 1275 C CA . PRO A 1 159 ? 16.674 12.099 -24.337 1.00 91.19 159 PRO A CA 1
ATOM 1276 C C . PRO A 1 159 ? 16.201 13.517 -23.986 1.00 91.19 159 PRO A C 1
ATOM 1278 O O . PRO A 1 159 ? 15.489 13.769 -23.012 1.00 91.19 159 PRO A O 1
ATOM 1281 N N . SER A 1 160 ? 16.564 14.482 -24.834 1.00 89.06 160 SER A N 1
ATOM 1282 C CA . SER A 1 160 ? 16.210 15.895 -24.640 1.00 89.06 160 SER A CA 1
ATOM 1283 C C . SER A 1 160 ? 14.717 16.201 -24.811 1.00 89.06 160 SER A C 1
ATOM 1285 O O . SER A 1 160 ? 14.259 17.249 -24.352 1.00 89.06 160 SER A O 1
ATOM 1287 N N . SER A 1 161 ? 13.960 15.309 -25.455 1.00 90.44 161 SER A N 1
ATOM 1288 C CA . SER A 1 161 ? 12.520 15.430 -25.673 1.00 90.44 161 SER A CA 1
ATOM 1289 C C . SER A 1 161 ? 11.825 14.124 -25.308 1.00 90.44 161 SER A C 1
ATOM 1291 O O . SER A 1 161 ? 12.212 13.061 -25.787 1.00 90.44 161 SER A O 1
ATOM 1293 N N . ILE A 1 162 ? 10.801 14.226 -24.460 1.00 94.69 162 ILE A N 1
ATOM 1294 C CA . ILE A 1 162 ? 10.004 13.100 -23.977 1.00 94.69 162 ILE A CA 1
ATOM 1295 C C . ILE A 1 162 ? 8.529 13.444 -24.174 1.00 94.69 162 ILE A C 1
ATOM 1297 O O . ILE A 1 162 ? 8.078 14.532 -23.814 1.00 94.69 162 ILE A O 1
ATOM 1301 N N . SER A 1 163 ? 7.777 12.523 -24.765 1.00 95.19 163 SER A N 1
ATOM 1302 C CA . SER A 1 163 ? 6.341 12.641 -24.969 1.00 95.19 163 SER A CA 1
ATOM 1303 C C . SER A 1 163 ? 5.680 11.270 -24.887 1.00 95.19 163 SER A C 1
ATOM 1305 O O . SER A 1 163 ? 5.794 10.444 -25.791 1.00 95.19 163 SER A O 1
ATOM 1307 N N . PHE A 1 164 ? 4.935 11.076 -23.806 1.00 96.00 164 PHE A N 1
ATOM 1308 C CA . PHE A 1 164 ? 4.158 9.886 -23.504 1.00 96.00 164 PHE A CA 1
ATOM 1309 C C . PHE A 1 164 ? 2.670 10.256 -23.352 1.00 96.00 164 PHE A C 1
ATOM 1311 O O . PHE A 1 164 ? 2.143 10.317 -22.238 1.00 96.00 164 PHE A O 1
ATOM 1318 N N . PRO A 1 165 ? 1.951 10.551 -24.454 1.00 95.44 165 PRO A N 1
ATOM 1319 C CA . PRO A 1 165 ? 0.585 11.073 -24.388 1.00 95.44 165 PRO A CA 1
ATOM 1320 C C . PRO A 1 165 ? -0.444 10.083 -23.832 1.00 95.44 165 PRO A C 1
ATOM 1322 O O . PRO A 1 165 ? -1.486 10.527 -23.354 1.00 95.44 165 PRO A O 1
ATOM 1325 N N . SER A 1 166 ? -0.168 8.777 -23.873 1.00 97.00 166 SER A N 1
ATOM 1326 C CA . SER A 1 166 ? -1.103 7.728 -23.438 1.00 97.00 166 SER A CA 1
ATOM 1327 C C . SER A 1 166 ? -0.626 6.957 -22.204 1.00 97.00 166 SER A C 1
ATOM 1329 O O . SER A 1 166 ? -1.350 6.081 -21.730 1.00 97.00 166 SER A O 1
ATOM 1331 N N . LEU A 1 167 ? 0.552 7.291 -21.659 1.00 98.19 167 LEU A N 1
ATOM 1332 C CA . LEU A 1 167 ? 1.118 6.596 -20.506 1.00 98.19 167 LEU A CA 1
ATOM 1333 C C . LEU A 1 167 ? 0.260 6.869 -19.275 1.00 98.19 167 LEU A C 1
ATOM 1335 O O . LEU A 1 167 ? 0.105 8.012 -18.852 1.00 98.19 167 LEU A O 1
ATOM 1339 N N . SER A 1 168 ? -0.314 5.800 -18.733 1.00 98.12 168 SER A N 1
ATOM 1340 C CA . SER A 1 168 ? -1.191 5.817 -17.567 1.00 98.12 168 SER A CA 1
ATOM 1341 C C . SER A 1 168 ? -0.452 5.375 -16.308 1.00 98.12 168 SER A C 1
ATOM 1343 O O . SER A 1 168 ? -0.765 5.885 -15.232 1.00 98.12 168 SER A O 1
ATOM 1345 N N . THR A 1 169 ? 0.522 4.471 -16.434 1.00 98.75 169 THR A N 1
ATOM 1346 C CA . THR A 1 169 ? 1.280 3.926 -15.303 1.00 98.75 169 THR A CA 1
ATOM 1347 C C . THR A 1 169 ? 2.773 3.975 -15.592 1.00 98.75 169 THR A C 1
ATOM 1349 O O . THR A 1 169 ? 3.227 3.438 -16.602 1.00 98.75 169 THR A O 1
ATOM 1352 N N . LEU A 1 170 ? 3.523 4.601 -14.687 1.00 98.62 170 LEU A N 1
ATOM 1353 C CA . LEU A 1 170 ? 4.980 4.657 -14.698 1.00 98.62 170 LEU A CA 1
ATOM 1354 C C . LEU A 1 170 ? 5.500 4.112 -13.370 1.00 98.62 170 LEU A C 1
ATOM 1356 O O . LEU A 1 170 ? 5.101 4.587 -12.308 1.00 98.62 170 LEU A O 1
ATOM 1360 N N . SER A 1 171 ? 6.387 3.129 -13.436 1.00 98.62 171 SER A N 1
ATOM 1361 C CA . SER A 1 171 ? 7.066 2.571 -12.274 1.00 98.62 171 SER A CA 1
ATOM 1362 C C . SER A 1 171 ? 8.570 2.592 -12.514 1.00 98.62 171 SER A C 1
ATOM 1364 O O . SER A 1 171 ? 9.049 2.056 -13.510 1.00 98.62 171 SER A O 1
ATOM 1366 N N . LEU A 1 172 ? 9.291 3.252 -11.617 1.00 98.00 172 LEU A N 1
ATOM 1367 C CA . LEU A 1 172 ? 10.742 3.356 -11.636 1.00 98.00 172 LEU A CA 1
ATOM 1368 C C . LEU A 1 172 ? 11.273 2.715 -10.361 1.00 98.00 172 LEU A C 1
ATOM 1370 O O . LEU A 1 172 ? 10.798 3.050 -9.273 1.00 98.00 172 LEU A O 1
ATOM 1374 N N . ARG A 1 173 ? 12.230 1.803 -10.503 1.00 96.69 173 ARG A N 1
ATOM 1375 C CA . ARG A 1 173 ? 12.877 1.122 -9.387 1.00 96.69 173 ARG A CA 1
ATOM 1376 C C . ARG A 1 173 ? 14.395 1.216 -9.497 1.00 96.69 173 ARG A C 1
ATOM 1378 O O . ARG A 1 173 ? 14.941 0.969 -10.569 1.00 96.69 173 ARG A O 1
ATOM 1385 N N . GLU A 1 174 ? 15.050 1.604 -8.406 1.00 92.56 174 GLU A N 1
ATOM 1386 C CA . GLU A 1 174 ? 16.514 1.697 -8.265 1.00 92.56 174 GLU A CA 1
ATOM 1387 C C . GLU A 1 174 ? 17.190 2.655 -9.269 1.00 92.56 174 GLU A C 1
ATOM 1389 O O . GLU A 1 174 ? 18.411 2.724 -9.385 1.00 92.56 174 GLU A O 1
ATOM 1394 N N . VAL A 1 175 ? 16.397 3.449 -9.992 1.00 92.00 175 VAL A N 1
ATOM 1395 C CA . VAL A 1 175 ? 16.878 4.331 -11.054 1.00 92.00 175 VAL A CA 1
ATOM 1396 C C . VAL A 1 175 ? 17.623 5.526 -10.467 1.00 92.00 175 VAL A C 1
ATOM 1398 O O . VAL A 1 175 ? 17.097 6.238 -9.610 1.00 92.00 175 VAL A O 1
ATOM 1401 N N . MET A 1 176 ? 18.807 5.820 -11.011 1.00 90.38 176 MET A N 1
ATOM 1402 C CA . MET A 1 176 ? 19.542 7.049 -10.718 1.00 90.38 176 MET A CA 1
ATOM 1403 C C . MET A 1 176 ? 19.309 8.102 -11.805 1.00 90.38 176 MET A C 1
ATOM 1405 O O . MET A 1 176 ? 19.491 7.839 -12.997 1.00 90.38 176 MET A O 1
ATOM 1409 N N . PHE A 1 177 ? 18.942 9.319 -11.409 1.00 88.12 177 PHE A N 1
ATOM 1410 C CA . PHE A 1 177 ? 18.811 10.438 -12.345 1.00 88.12 177 PHE A CA 1
ATOM 1411 C C . PHE A 1 177 ? 20.091 11.280 -12.393 1.00 88.12 177 PHE A C 1
ATOM 1413 O O . PHE A 1 177 ? 20.632 11.609 -11.342 1.00 88.12 177 PHE A O 1
ATOM 1420 N N . PRO A 1 178 ? 20.562 11.683 -13.589 1.00 85.50 178 PRO A N 1
ATOM 1421 C CA . PRO A 1 178 ? 21.804 12.446 -13.706 1.00 85.50 178 PRO A CA 1
ATOM 1422 C C . PRO A 1 178 ? 21.658 13.920 -13.295 1.00 85.50 178 PRO A C 1
ATOM 1424 O O . PRO A 1 178 ? 22.641 14.544 -12.907 1.00 85.50 178 PRO A O 1
ATOM 1427 N N . ASP A 1 179 ? 20.458 14.501 -13.425 1.00 87.75 179 ASP A N 1
ATOM 1428 C CA . ASP A 1 179 ? 20.186 15.909 -13.126 1.00 87.75 179 ASP A CA 1
ATOM 1429 C C . ASP A 1 179 ? 18.678 16.201 -12.948 1.00 87.75 179 ASP A C 1
ATOM 1431 O O . ASP A 1 179 ? 17.805 15.404 -13.316 1.00 87.75 179 ASP A O 1
ATOM 1435 N N . SER A 1 180 ? 18.357 17.388 -12.417 1.00 87.94 180 SER A N 1
ATOM 1436 C CA . SER A 1 180 ? 16.976 17.882 -12.249 1.00 87.94 180 SER A CA 1
ATOM 1437 C C . SER A 1 180 ? 16.240 18.121 -13.572 1.00 87.94 180 SER A C 1
ATOM 1439 O O . SER A 1 180 ? 15.010 18.089 -13.630 1.00 87.94 180 SER A O 1
ATOM 1441 N N . LEU A 1 181 ? 16.968 18.366 -14.662 1.00 89.81 181 LEU A N 1
ATOM 1442 C CA . LEU A 1 181 ? 16.372 18.629 -15.968 1.00 89.81 181 LEU A CA 1
ATOM 1443 C C . LEU A 1 181 ? 15.786 17.348 -16.576 1.00 89.81 181 LEU A C 1
ATOM 1445 O O . LEU A 1 181 ? 14.751 17.387 -17.243 1.00 89.81 181 LEU A O 1
ATOM 1449 N N . SER A 1 182 ? 16.422 16.209 -16.324 1.00 90.44 182 SER A N 1
ATOM 1450 C CA . SER A 1 182 ? 15.998 14.883 -16.765 1.00 90.44 182 SER A CA 1
ATOM 1451 C C . SER A 1 182 ? 14.688 14.475 -16.096 1.00 90.44 182 SER A C 1
ATOM 1453 O O . SER A 1 182 ? 13.752 14.056 -16.780 1.00 90.44 182 SER A O 1
ATOM 1455 N N . THR A 1 183 ? 14.566 14.702 -14.786 1.00 90.62 183 THR A N 1
ATOM 1456 C CA . THR A 1 183 ? 13.325 14.449 -14.035 1.00 90.62 183 THR A CA 1
ATOM 1457 C C . THR A 1 183 ? 12.202 15.378 -14.497 1.00 90.62 183 THR A C 1
ATOM 1459 O O . THR A 1 183 ? 11.093 14.922 -14.784 1.00 90.62 183 THR A O 1
ATOM 1462 N N . GLN A 1 184 ? 12.500 16.668 -14.689 1.00 90.94 184 GLN A N 1
ATOM 1463 C CA . GLN A 1 184 ? 11.539 17.639 -15.209 1.00 90.94 184 GLN A CA 1
ATOM 1464 C C . GLN A 1 184 ? 11.009 17.231 -16.591 1.00 90.94 184 GLN A C 1
ATOM 1466 O O . GLN A 1 184 ? 9.797 17.256 -16.819 1.00 90.94 184 GLN A O 1
ATOM 1471 N N . ARG A 1 185 ? 11.890 16.838 -17.521 1.00 92.44 185 ARG A N 1
ATOM 1472 C CA . ARG A 1 185 ? 11.500 16.366 -18.862 1.00 92.44 185 ARG A CA 1
ATOM 1473 C C . ARG A 1 185 ? 10.605 15.134 -18.789 1.00 92.44 185 ARG A C 1
ATOM 1475 O O . ARG A 1 185 ? 9.612 15.077 -19.509 1.00 92.44 185 ARG A O 1
ATOM 1482 N N . LEU A 1 186 ? 10.931 14.176 -17.920 1.00 94.12 186 LEU A N 1
ATOM 1483 C CA . LEU A 1 186 ? 10.152 12.951 -17.771 1.00 94.12 186 LEU A CA 1
ATOM 1484 C C . LEU A 1 186 ? 8.729 13.254 -17.295 1.00 94.12 186 LEU A C 1
ATOM 1486 O O . LEU A 1 186 ? 7.768 12.898 -17.975 1.00 94.12 186 LEU A O 1
ATOM 1490 N N . PHE A 1 187 ? 8.584 13.957 -16.170 1.00 93.12 187 PHE A N 1
ATOM 1491 C CA . PHE A 1 187 ? 7.270 14.192 -15.566 1.00 93.12 187 PHE A CA 1
ATOM 1492 C C . PHE A 1 187 ? 6.400 15.151 -16.390 1.00 93.12 187 PHE A C 1
ATOM 1494 O O . PHE A 1 187 ? 5.201 14.916 -16.539 1.00 93.12 187 PHE A O 1
ATOM 1501 N N . THR A 1 188 ? 6.987 16.174 -17.021 1.00 92.12 188 THR A N 1
ATOM 1502 C CA . THR A 1 188 ? 6.243 17.048 -17.954 1.00 92.12 188 THR A CA 1
ATOM 1503 C C . THR A 1 188 ? 5.858 16.339 -19.255 1.00 92.12 188 THR A C 1
ATOM 1505 O O . THR A 1 188 ? 4.847 16.684 -19.870 1.00 92.12 188 THR A O 1
ATOM 1508 N N . GLY A 1 189 ? 6.620 15.318 -19.656 1.00 94.00 189 GLY A N 1
ATOM 1509 C CA . GLY A 1 189 ? 6.359 14.492 -20.831 1.00 94.00 189 GLY A CA 1
ATOM 1510 C C . GLY A 1 189 ? 5.202 13.499 -20.676 1.00 94.00 189 GLY A C 1
ATOM 1511 O O . GLY A 1 189 ? 4.810 12.899 -21.676 1.00 94.00 189 GLY A O 1
ATOM 1512 N N . CYS A 1 190 ? 4.627 13.337 -19.476 1.00 95.06 190 CYS A N 1
ATOM 1513 C CA . CYS A 1 190 ? 3.606 12.326 -19.163 1.00 95.06 190 CYS A CA 1
ATOM 1514 C C . CYS A 1 190 ? 2.229 12.941 -18.800 1.00 95.06 190 CYS A C 1
ATOM 1516 O O . CYS A 1 190 ? 1.770 12.819 -17.661 1.00 95.06 190 CYS A O 1
ATOM 1518 N N . PRO A 1 191 ? 1.511 13.598 -19.734 1.00 93.81 191 PRO A N 1
ATOM 1519 C CA . PRO A 1 191 ? 0.288 14.352 -19.420 1.00 93.81 191 PRO A CA 1
ATOM 1520 C C . PRO A 1 191 ? -0.899 13.490 -18.943 1.00 93.81 191 PRO A C 1
ATOM 1522 O O . PRO A 1 191 ? -1.771 13.987 -18.225 1.00 93.81 191 PRO A O 1
ATOM 1525 N N . SER A 1 192 ? -0.949 12.210 -19.321 1.00 95.94 192 SER A N 1
ATOM 1526 C CA . SER A 1 192 ? -2.050 11.287 -18.990 1.00 95.94 192 SER A CA 1
ATOM 1527 C C . SER A 1 192 ? -1.744 10.355 -17.814 1.00 95.94 192 SER A C 1
ATOM 1529 O O . SER A 1 192 ? -2.548 9.468 -17.522 1.00 95.94 192 SER A O 1
ATOM 1531 N N . LEU A 1 193 ? -0.611 10.559 -17.132 1.00 97.75 193 LEU A N 1
ATOM 1532 C CA . LEU A 1 193 ? -0.146 9.670 -16.074 1.00 97.75 193 LEU A CA 1
ATOM 1533 C C . LEU A 1 193 ? -1.124 9.664 -14.901 1.00 97.75 193 LEU A C 1
ATOM 1535 O O . LEU A 1 193 ? -1.398 10.713 -14.323 1.00 97.75 193 LEU A O 1
ATOM 1539 N N . LYS A 1 194 ? -1.638 8.482 -14.551 1.00 97.94 194 LYS A N 1
ATOM 1540 C CA . LYS A 1 194 ? -2.566 8.274 -13.430 1.00 97.94 194 LYS A CA 1
ATOM 1541 C C . LYS A 1 194 ? -1.873 7.681 -12.215 1.00 97.94 194 LYS A C 1
ATOM 1543 O O . LYS A 1 194 ? -2.266 8.016 -11.101 1.00 97.94 194 LYS A O 1
ATOM 1548 N N . GLN A 1 195 ? -0.873 6.829 -12.422 1.00 98.50 195 GLN A N 1
ATOM 1549 C CA . GLN A 1 195 ? -0.127 6.170 -11.358 1.00 98.50 195 GLN A CA 1
ATOM 1550 C C . GLN A 1 195 ? 1.374 6.337 -11.571 1.00 98.50 195 GLN A C 1
ATOM 1552 O O . GLN A 1 195 ? 1.891 6.006 -12.639 1.00 98.50 195 GLN A O 1
ATOM 1557 N N . LEU A 1 196 ? 2.048 6.825 -10.533 1.00 98.56 196 LEU A N 1
ATOM 1558 C CA . LEU A 1 196 ? 3.498 6.896 -10.444 1.00 98.56 196 LEU A CA 1
ATOM 1559 C C . LEU A 1 196 ? 3.960 6.095 -9.227 1.00 98.56 196 LEU A C 1
ATOM 1561 O O . LEU A 1 196 ? 3.484 6.327 -8.115 1.00 98.56 196 LEU A O 1
ATOM 1565 N N . THR A 1 197 ? 4.896 5.181 -9.450 1.00 98.62 197 THR A N 1
ATOM 1566 C CA . THR A 1 197 ? 5.560 4.413 -8.398 1.00 98.62 197 THR A CA 1
ATOM 1567 C C . THR A 1 197 ? 7.063 4.646 -8.492 1.00 98.62 197 THR A C 1
ATOM 1569 O O . THR A 1 197 ? 7.651 4.405 -9.545 1.00 98.62 197 THR A O 1
ATOM 1572 N N . LEU A 1 198 ? 7.664 5.130 -7.410 1.00 97.31 198 LEU A N 1
ATOM 1573 C CA . LEU A 1 198 ? 9.103 5.335 -7.257 1.00 97.31 198 LEU A CA 1
ATOM 1574 C C . LEU A 1 198 ? 9.578 4.402 -6.144 1.00 97.31 198 LEU A C 1
ATOM 1576 O O . LEU A 1 198 ? 9.023 4.459 -5.052 1.00 97.31 198 LEU A O 1
ATOM 1580 N N . ILE A 1 199 ? 10.535 3.528 -6.433 1.00 96.25 199 ILE A N 1
ATOM 1581 C CA . ILE A 1 199 ? 11.108 2.578 -5.471 1.00 96.25 199 ILE A CA 1
ATOM 1582 C C . ILE A 1 199 ? 12.622 2.765 -5.514 1.00 96.25 199 ILE A C 1
ATOM 1584 O O . ILE A 1 199 ? 13.199 2.668 -6.594 1.00 96.25 199 ILE A O 1
ATOM 1588 N N . ASP A 1 200 ? 13.249 3.110 -4.396 1.00 92.25 200 ASP A N 1
ATOM 1589 C CA . ASP A 1 200 ? 14.709 3.211 -4.226 1.00 92.25 200 ASP A CA 1
ATOM 1590 C C . ASP A 1 200 ? 15.415 4.054 -5.307 1.00 92.25 200 ASP A C 1
ATOM 1592 O O . ASP A 1 200 ? 16.547 3.801 -5.716 1.00 92.25 200 ASP A O 1
ATOM 1596 N N . CYS A 1 201 ? 14.725 5.073 -5.831 1.00 91.38 201 CYS A N 1
ATOM 1597 C CA . CYS A 1 201 ? 15.280 5.960 -6.850 1.00 91.38 201 CYS A CA 1
ATOM 1598 C C . CYS A 1 201 ? 16.310 6.908 -6.222 1.00 91.38 201 CYS A C 1
ATOM 1600 O O . CYS A 1 201 ? 16.021 7.570 -5.226 1.00 91.38 201 CYS A O 1
ATOM 1602 N N . LYS A 1 202 ? 17.491 7.021 -6.841 1.00 87.38 202 LYS A N 1
ATOM 1603 C CA . LYS A 1 202 ? 18.613 7.818 -6.322 1.00 87.38 202 LYS A CA 1
ATOM 1604 C C . LYS A 1 202 ? 18.659 9.203 -6.973 1.00 87.38 202 LYS A C 1
ATOM 1606 O O . LYS A 1 202 ? 18.603 9.341 -8.200 1.00 87.38 202 LYS A O 1
ATOM 1611 N N . TRP A 1 203 ? 18.813 10.230 -6.136 1.00 85.94 203 TRP A N 1
ATOM 1612 C CA . TRP A 1 203 ? 18.809 11.651 -6.522 1.00 85.94 203 TRP A CA 1
ATOM 1613 C C . TRP A 1 203 ? 20.158 12.337 -6.285 1.00 85.94 203 TRP A C 1
ATOM 1615 O O . TRP A 1 203 ? 20.228 13.563 -6.204 1.00 85.94 203 TRP A O 1
ATOM 1625 N N . ASN A 1 204 ? 21.228 11.551 -6.167 1.00 72.06 204 ASN A N 1
ATOM 1626 C CA . ASN A 1 204 ? 22.588 12.025 -5.933 1.00 72.06 204 ASN A CA 1
ATOM 1627 C C . ASN A 1 204 ? 22.915 13.103 -6.985 1.00 72.06 204 ASN A C 1
ATOM 1629 O O . ASN A 1 204 ? 22.868 12.821 -8.181 1.00 72.06 204 ASN A O 1
ATOM 1633 N N . ASN A 1 205 ? 23.230 14.329 -6.550 1.00 73.12 205 ASN A N 1
ATOM 1634 C CA . ASN A 1 205 ? 23.452 15.536 -7.375 1.00 73.12 205 ASN A CA 1
ATOM 1635 C C . ASN A 1 205 ? 22.206 16.337 -7.812 1.00 73.12 205 ASN A C 1
ATOM 1637 O O . ASN A 1 205 ? 22.317 17.238 -8.649 1.00 73.12 205 ASN A O 1
ATOM 1641 N N . VAL A 1 206 ? 21.028 16.072 -7.247 1.00 82.38 206 VAL A N 1
ATOM 1642 C CA . VAL A 1 206 ? 19.802 16.829 -7.529 1.00 82.38 206 VAL A CA 1
ATOM 1643 C C . VAL A 1 206 ? 19.323 17.550 -6.272 1.00 82.38 206 VAL A C 1
ATOM 1645 O O . VAL A 1 206 ? 18.881 16.926 -5.320 1.00 82.38 206 VAL A O 1
ATOM 1648 N N . GLU A 1 207 ? 19.341 18.885 -6.280 1.00 85.31 207 GLU A N 1
ATOM 1649 C CA . GLU A 1 207 ? 18.857 19.678 -5.136 1.00 85.31 207 GLU A CA 1
ATOM 1650 C C . GLU A 1 207 ? 17.327 19.616 -4.997 1.00 85.31 207 GLU A C 1
ATOM 1652 O O . GLU A 1 207 ? 16.784 19.573 -3.894 1.00 85.31 207 GLU A O 1
ATOM 1657 N N . THR A 1 208 ? 16.596 19.643 -6.115 1.00 90.12 208 THR A N 1
ATOM 1658 C CA . THR A 1 208 ? 15.128 19.638 -6.102 1.00 90.12 208 THR A CA 1
ATOM 1659 C C . THR A 1 208 ? 14.542 18.904 -7.304 1.00 90.12 208 THR A C 1
ATOM 1661 O O . THR A 1 208 ? 14.938 19.141 -8.449 1.00 90.12 208 THR A O 1
ATOM 1664 N N . VAL A 1 209 ? 13.543 18.060 -7.045 1.00 92.56 209 VAL A N 1
ATOM 1665 C CA . VAL A 1 209 ? 12.741 17.344 -8.045 1.00 92.56 209 VAL A CA 1
ATOM 1666 C C . VAL A 1 209 ? 11.299 17.829 -7.982 1.00 92.56 209 VAL A C 1
ATOM 1668 O O . VAL A 1 209 ? 10.699 17.887 -6.914 1.00 92.56 209 VAL A O 1
ATOM 1671 N N . HIS A 1 210 ? 10.717 18.139 -9.140 1.00 92.62 210 HIS A N 1
ATOM 1672 C CA . HIS A 1 210 ? 9.312 18.525 -9.250 1.00 92.62 210 HIS A CA 1
ATOM 1673 C C . HIS A 1 210 ? 8.497 17.428 -9.935 1.00 92.62 210 HIS A C 1
ATOM 1675 O O . HIS A 1 210 ? 8.600 17.225 -11.147 1.00 92.62 210 HIS A O 1
ATOM 1681 N N . ILE A 1 211 ? 7.632 16.763 -9.172 1.00 93.62 211 ILE A N 1
ATOM 1682 C CA . ILE A 1 211 ? 6.662 15.797 -9.688 1.00 93.62 211 ILE A CA 1
ATOM 1683 C C . ILE A 1 211 ? 5.371 16.556 -10.005 1.00 93.62 211 ILE A C 1
ATOM 1685 O O . ILE A 1 211 ? 4.504 16.734 -9.150 1.00 93.62 211 ILE A O 1
ATOM 1689 N N . ALA A 1 212 ? 5.258 17.027 -11.249 1.00 90.19 212 ALA A N 1
ATOM 1690 C CA . ALA A 1 212 ? 4.117 17.802 -11.737 1.00 90.19 212 ALA A CA 1
ATOM 1691 C C . ALA A 1 212 ? 3.405 17.070 -12.886 1.00 90.19 212 ALA A C 1
ATOM 1693 O O . ALA A 1 212 ? 3.649 17.336 -14.062 1.00 90.19 212 ALA A O 1
ATOM 1694 N N . CYS A 1 213 ? 2.517 16.137 -12.534 1.00 91.31 213 CYS A N 1
ATOM 1695 C CA . CYS A 1 213 ? 1.727 15.349 -13.484 1.00 91.31 213 CYS A CA 1
ATOM 1696 C C . CYS A 1 213 ? 0.231 15.703 -13.337 1.00 91.31 213 CYS A C 1
ATOM 1698 O O . CYS A 1 213 ? -0.364 15.401 -12.301 1.00 91.31 213 CYS A O 1
ATOM 1700 N N . PRO A 1 214 ? -0.420 16.324 -14.341 1.00 89.50 214 PRO A N 1
ATOM 1701 C CA . PRO A 1 214 ? -1.757 16.911 -14.171 1.00 89.50 214 PRO A CA 1
ATOM 1702 C C . PRO A 1 214 ? -2.867 15.878 -13.914 1.00 89.50 214 PRO A C 1
ATOM 1704 O O . PRO A 1 214 ? -3.863 16.188 -13.256 1.00 89.50 214 PRO A O 1
ATOM 1707 N N . SER A 1 215 ? -2.699 14.654 -14.417 1.00 94.06 215 SER A N 1
ATOM 1708 C CA . SER A 1 215 ? -3.687 13.570 -14.321 1.00 94.06 215 SER A CA 1
ATOM 1709 C C . SER A 1 215 ? -3.415 12.583 -13.176 1.00 94.06 215 SER A C 1
ATOM 1711 O O . SER A 1 215 ? -4.128 11.582 -13.063 1.00 94.06 215 SER A O 1
ATOM 1713 N N . LEU A 1 216 ? -2.401 12.853 -12.342 1.00 96.31 216 LEU A N 1
ATOM 1714 C CA . LEU A 1 216 ? -1.891 11.908 -11.349 1.00 96.31 216 LEU A CA 1
ATOM 1715 C C . LEU A 1 216 ? -2.894 11.687 -10.217 1.00 96.31 216 LEU A C 1
ATOM 1717 O O . LEU A 1 216 ? -3.287 12.635 -9.537 1.00 96.31 216 LEU A O 1
ATOM 1721 N N . GLN A 1 217 ? -3.270 10.424 -10.013 1.00 96.81 217 GLN A N 1
ATOM 1722 C CA . GLN A 1 217 ? -4.234 9.976 -9.007 1.00 96.81 217 GLN A CA 1
ATOM 1723 C C . GLN A 1 217 ? -3.590 9.130 -7.909 1.00 96.81 217 GLN A C 1
ATOM 1725 O O . GLN A 1 217 ? -4.070 9.165 -6.780 1.00 96.81 217 GLN A O 1
ATOM 1730 N N . ILE A 1 218 ? -2.530 8.386 -8.224 1.00 98.19 218 ILE A N 1
ATOM 1731 C CA . ILE A 1 218 ? -1.841 7.495 -7.290 1.00 98.19 218 ILE A CA 1
ATOM 1732 C C . ILE A 1 218 ? -0.350 7.814 -7.334 1.00 98.19 218 ILE A C 1
ATOM 1734 O O . ILE A 1 218 ? 0.262 7.747 -8.400 1.00 98.19 218 ILE A O 1
ATOM 1738 N N . LEU A 1 219 ? 0.216 8.142 -6.177 1.00 97.75 219 LEU A N 1
ATOM 1739 C CA . LEU A 1 219 ? 1.651 8.294 -5.983 1.00 97.75 219 LEU A CA 1
ATOM 1740 C C . LEU A 1 219 ? 2.098 7.355 -4.867 1.00 97.75 219 LEU A C 1
ATOM 1742 O O . LEU A 1 219 ? 1.600 7.455 -3.746 1.00 97.75 219 LEU A O 1
ATOM 1746 N N . ILE A 1 220 ? 3.014 6.451 -5.199 1.00 98.38 220 ILE A N 1
ATOM 1747 C CA . ILE A 1 220 ? 3.636 5.519 -4.258 1.00 98.38 220 ILE A CA 1
ATOM 1748 C C . ILE A 1 220 ? 5.135 5.776 -4.287 1.00 98.38 220 ILE A C 1
ATOM 1750 O O . ILE A 1 220 ? 5.739 5.774 -5.361 1.00 98.38 220 ILE A O 1
ATOM 1754 N N . ILE A 1 221 ? 5.706 6.008 -3.116 1.00 96.88 221 ILE A N 1
ATOM 1755 C CA . ILE A 1 221 ? 7.124 6.265 -2.919 1.00 96.88 221 ILE A CA 1
ATOM 1756 C C . ILE A 1 221 ? 7.616 5.261 -1.891 1.00 96.88 221 ILE A C 1
ATOM 1758 O O . ILE A 1 221 ? 7.048 5.192 -0.801 1.00 96.88 221 ILE A O 1
ATOM 1762 N N . ARG A 1 222 ? 8.633 4.491 -2.273 1.00 95.44 222 ARG A N 1
ATOM 1763 C CA . ARG A 1 222 ? 9.368 3.599 -1.389 1.00 95.44 222 ARG A CA 1
ATOM 1764 C C . ARG A 1 222 ? 10.850 3.921 -1.434 1.00 95.44 222 ARG A C 1
ATOM 1766 O O . ARG A 1 222 ? 11.373 4.103 -2.533 1.00 95.44 222 ARG A O 1
ATOM 1773 N N . GLU A 1 223 ? 11.488 4.045 -0.281 1.00 89.31 223 GLU A N 1
ATOM 1774 C CA . GLU A 1 223 ? 12.925 4.312 -0.197 1.00 89.31 223 GLU A CA 1
ATOM 1775 C C . GLU A 1 223 ? 13.547 3.629 1.024 1.00 89.31 223 GLU A C 1
ATOM 1777 O O . GLU A 1 223 ? 13.232 3.982 2.156 1.00 89.31 223 GLU A O 1
ATOM 1782 N N . TRP A 1 224 ? 14.446 2.679 0.793 1.00 86.38 224 TRP A N 1
ATOM 1783 C CA . TRP A 1 224 ? 15.186 1.982 1.844 1.00 86.38 224 TRP A CA 1
ATOM 1784 C C . TRP A 1 224 ? 16.694 2.141 1.642 1.00 86.38 224 TRP A C 1
ATOM 1786 O O . TRP A 1 224 ? 17.168 2.256 0.508 1.00 86.38 224 TRP A O 1
ATOM 1796 N N . GLU A 1 225 ? 17.460 2.167 2.729 1.00 75.62 225 GLU A N 1
ATOM 1797 C CA . GLU A 1 225 ? 18.909 2.042 2.648 1.00 75.62 225 GLU A CA 1
ATOM 1798 C C . GLU A 1 225 ? 19.332 0.611 2.318 1.00 75.62 225 GLU A C 1
ATOM 1800 O O . GLU A 1 225 ? 18.789 -0.378 2.810 1.00 75.62 225 GLU A O 1
ATOM 1805 N N . ASP A 1 226 ? 20.348 0.514 1.464 1.00 66.50 226 ASP A N 1
ATOM 1806 C CA . ASP A 1 226 ? 20.978 -0.750 1.116 1.00 66.50 226 ASP A CA 1
ATOM 1807 C C . ASP A 1 226 ? 21.875 -1.204 2.292 1.00 66.50 226 ASP A C 1
ATOM 1809 O O . ASP A 1 226 ? 23.014 -0.743 2.397 1.00 66.50 226 ASP A O 1
ATOM 1813 N N . ASP A 1 227 ? 21.419 -2.156 3.121 1.00 56.09 227 ASP A N 1
ATOM 1814 C CA . ASP A 1 227 ? 22.201 -2.774 4.224 1.00 56.09 227 ASP A CA 1
ATOM 1815 C C . ASP A 1 227 ? 23.596 -3.304 3.786 1.00 56.09 227 ASP A C 1
ATOM 1817 O O . ASP A 1 227 ? 24.478 -3.547 4.612 1.00 56.09 227 ASP A O 1
ATOM 1821 N N . GLU A 1 228 ? 23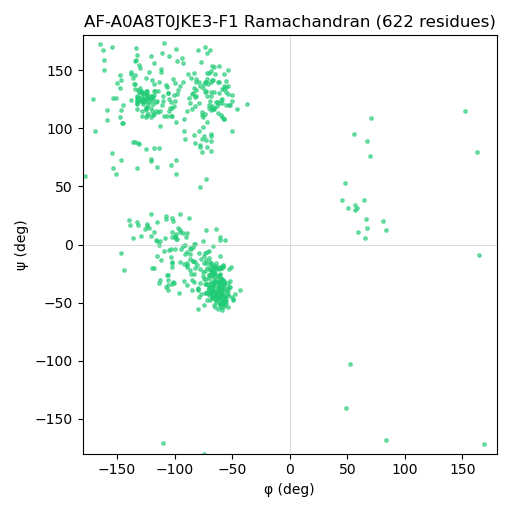.821 -3.539 2.484 1.00 52.47 228 GLU A N 1
ATOM 1822 C CA . GLU A 1 228 ? 25.046 -4.154 1.949 1.00 52.47 228 GLU A CA 1
ATOM 1823 C C . GLU A 1 228 ? 26.166 -3.165 1.549 1.00 52.47 228 GLU A C 1
ATOM 1825 O O . GLU A 1 228 ? 27.283 -3.611 1.273 1.00 52.47 228 GLU A O 1
ATOM 1830 N N . ASN A 1 229 ? 25.935 -1.843 1.543 1.00 46.16 229 ASN A N 1
ATOM 1831 C CA . ASN A 1 229 ? 26.919 -0.849 1.062 1.00 46.16 229 ASN A CA 1
ATOM 1832 C C . ASN A 1 229 ? 27.694 -0.087 2.158 1.00 46.16 229 ASN A C 1
ATOM 1834 O O . ASN A 1 229 ? 28.320 0.939 1.891 1.00 46.16 229 ASN A O 1
ATOM 1838 N N . ASP A 1 230 ? 27.779 -0.660 3.357 1.00 45.25 230 ASP A N 1
ATOM 1839 C CA . ASP A 1 230 ? 28.491 -0.142 4.540 1.00 45.25 230 ASP A CA 1
ATOM 1840 C C . ASP A 1 230 ?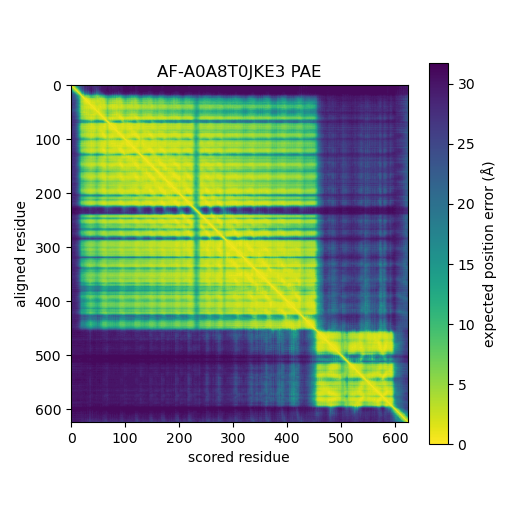 30.034 -0.022 4.413 1.00 45.25 230 ASP A C 1
ATOM 1842 O O . ASP A 1 230 ? 30.748 0.138 5.407 1.00 45.25 230 ASP A O 1
ATOM 1846 N N . LEU A 1 231 ? 30.611 -0.125 3.207 1.00 42.69 231 LEU A N 1
ATOM 1847 C CA . LEU A 1 231 ? 32.070 -0.157 3.025 1.00 42.69 231 LEU A CA 1
ATOM 1848 C C . LEU A 1 231 ? 32.702 1.079 2.387 1.00 42.69 231 LEU A C 1
ATOM 1850 O O . LEU A 1 231 ? 33.932 1.149 2.387 1.00 42.69 231 LEU A O 1
ATOM 1854 N N . ILE A 1 232 ? 31.935 2.070 1.924 1.00 43.06 232 ILE A N 1
ATOM 1855 C CA . ILE A 1 232 ? 32.498 3.384 1.568 1.00 43.06 232 ILE A CA 1
ATOM 1856 C C . ILE A 1 232 ? 31.476 4.486 1.873 1.00 43.06 232 ILE A C 1
ATOM 1858 O O . ILE A 1 232 ? 30.890 5.081 0.973 1.00 43.06 232 ILE A O 1
ATOM 1862 N N . ALA A 1 233 ? 31.276 4.781 3.157 1.00 42.28 233 ALA A N 1
ATOM 1863 C CA . ALA A 1 233 ? 30.847 6.119 3.539 1.00 42.28 233 ALA A CA 1
ATOM 1864 C C . ALA A 1 233 ? 32.025 7.066 3.254 1.00 42.28 233 ALA A C 1
ATOM 1866 O O . ALA A 1 233 ? 32.918 7.236 4.086 1.00 42.28 233 ALA A O 1
ATOM 1867 N N . ASP A 1 234 ? 32.088 7.610 2.038 1.00 42.72 234 ASP A N 1
ATOM 1868 C CA . ASP A 1 234 ? 32.830 8.848 1.828 1.00 42.72 234 ASP A CA 1
ATOM 1869 C C . ASP A 1 234 ? 32.150 9.921 2.697 1.00 42.72 234 ASP A C 1
ATOM 1871 O O . ASP A 1 234 ? 30.933 10.074 2.658 1.00 42.72 234 ASP A O 1
ATOM 1875 N N . ASP A 1 235 ? 32.941 10.652 3.490 1.00 46.59 235 ASP A N 1
ATOM 1876 C CA . ASP A 1 235 ? 32.538 11.732 4.418 1.00 46.59 235 ASP A CA 1
ATOM 1877 C C . ASP A 1 235 ? 31.749 12.903 3.755 1.00 46.59 235 ASP A C 1
ATOM 1879 O O . ASP A 1 235 ? 31.432 13.889 4.423 1.00 46.59 235 ASP A O 1
ATOM 1883 N N . ASP A 1 236 ? 31.427 12.819 2.459 1.00 49.81 236 ASP A N 1
ATOM 1884 C CA . ASP A 1 236 ? 30.539 13.729 1.724 1.00 49.81 236 ASP A CA 1
ATOM 1885 C C . ASP A 1 236 ? 29.134 13.096 1.610 1.00 49.81 236 ASP A C 1
ATOM 1887 O O . ASP A 1 236 ? 28.716 12.621 0.553 1.00 49.81 236 ASP A O 1
ATOM 1891 N N . ASP A 1 237 ? 28.424 13.086 2.741 1.00 53.22 237 ASP A N 1
ATOM 1892 C CA . ASP A 1 237 ? 27.006 12.729 2.899 1.00 53.22 237 ASP A CA 1
ATOM 1893 C C . ASP A 1 237 ? 26.155 13.213 1.698 1.00 53.22 237 ASP A C 1
ATOM 1895 O O . ASP A 1 237 ? 26.163 14.419 1.394 1.00 53.22 237 ASP A O 1
ATOM 1899 N N . PRO A 1 238 ? 25.455 12.327 0.955 1.00 53.38 238 PRO A N 1
ATOM 1900 C CA . PRO A 1 238 ? 24.682 12.737 -0.205 1.00 53.38 238 PRO A CA 1
ATOM 1901 C C . PRO A 1 238 ? 23.583 13.698 0.246 1.00 53.38 238 PRO A C 1
ATOM 1903 O O . PRO A 1 238 ? 22.645 13.337 0.948 1.00 53.38 238 PRO A O 1
ATOM 1906 N N . THR A 1 239 ? 23.706 14.955 -0.180 1.00 61.12 239 THR A N 1
ATOM 1907 C CA . THR A 1 239 ? 22.743 16.022 0.098 1.00 61.12 239 THR A CA 1
ATOM 1908 C C . THR A 1 239 ? 21.310 15.535 -0.133 1.00 61.12 239 THR A C 1
ATOM 1910 O O . THR A 1 239 ? 20.952 15.230 -1.273 1.00 61.12 239 THR A O 1
ATOM 1913 N N . SER A 1 240 ? 20.499 15.500 0.929 1.00 76.25 240 SER A N 1
ATOM 1914 C CA . SER A 1 240 ? 19.076 15.150 0.860 1.00 76.25 240 SER A CA 1
ATOM 1915 C C . SER A 1 240 ? 18.370 15.955 -0.239 1.00 76.25 240 SER A C 1
ATOM 1917 O O . SER A 1 240 ? 18.425 17.191 -0.255 1.00 76.25 240 SER A O 1
ATOM 1919 N N . CYS A 1 241 ? 17.729 15.266 -1.188 1.00 87.62 241 CYS A N 1
ATOM 1920 C CA . CYS A 1 241 ? 17.005 15.913 -2.278 1.00 87.62 241 CYS A CA 1
ATOM 1921 C C . CYS A 1 241 ? 15.645 16.410 -1.787 1.00 87.62 241 CYS A C 1
ATOM 1923 O O . CYS A 1 241 ? 14.930 15.710 -1.069 1.00 87.62 241 CYS A O 1
ATOM 1925 N N . ARG A 1 242 ? 15.227 17.602 -2.226 1.00 90.19 242 ARG A N 1
ATOM 1926 C CA . ARG A 1 242 ? 13.866 18.090 -1.986 1.00 90.19 242 ARG A CA 1
ATOM 1927 C C . ARG A 1 242 ? 12.920 17.659 -3.106 1.00 90.19 242 ARG A C 1
ATOM 1929 O O . ARG A 1 242 ? 13.003 18.150 -4.230 1.00 90.19 242 ARG A O 1
ATOM 1936 N N . ILE A 1 243 ? 11.939 16.824 -2.797 1.00 92.19 243 ILE A N 1
ATOM 1937 C CA . ILE A 1 243 ? 10.937 16.328 -3.743 1.00 92.19 243 ILE A CA 1
ATOM 1938 C C . ILE A 1 243 ? 9.623 17.084 -3.534 1.00 92.19 243 ILE A C 1
ATOM 1940 O O . ILE A 1 243 ? 8.927 16.936 -2.529 1.00 92.19 243 ILE A O 1
ATOM 1944 N N . VAL A 1 244 ? 9.267 17.915 -4.512 1.00 93.75 244 VAL A N 1
ATOM 1945 C CA . VAL A 1 244 ? 8.044 18.721 -4.516 1.00 93.75 244 VAL A CA 1
ATOM 1946 C C . VAL A 1 244 ? 6.990 18.046 -5.385 1.00 93.75 244 VAL A C 1
ATOM 1948 O O . VAL A 1 244 ? 7.169 17.878 -6.593 1.00 93.75 244 VAL A O 1
ATOM 1951 N N . ILE A 1 245 ? 5.868 17.686 -4.772 1.00 93.75 245 ILE A N 1
ATOM 1952 C CA . ILE A 1 245 ? 4.758 16.988 -5.417 1.00 93.75 245 ILE A CA 1
ATOM 1953 C C . ILE A 1 245 ? 3.631 17.983 -5.665 1.00 93.75 245 ILE A C 1
ATOM 1955 O O . ILE A 1 245 ? 3.030 18.497 -4.723 1.00 93.75 245 ILE A O 1
ATOM 1959 N N . THR A 1 246 ? 3.301 18.201 -6.936 1.00 90.62 246 THR A N 1
ATOM 1960 C CA . THR A 1 246 ? 2.207 19.080 -7.353 1.00 90.62 246 THR A CA 1
ATOM 1961 C C . THR A 1 246 ? 1.184 18.278 -8.151 1.00 90.62 246 THR A C 1
ATOM 1963 O O . THR A 1 246 ? 1.426 17.868 -9.287 1.00 90.62 246 THR A O 1
ATOM 1966 N N . SER A 1 247 ? 0.007 18.062 -7.561 1.00 86.44 247 SER A N 1
ATOM 1967 C CA . SER A 1 247 ? -1.139 17.429 -8.222 1.00 86.44 247 SER A CA 1
ATOM 1968 C C . SER A 1 247 ? -2.453 18.006 -7.694 1.00 86.44 247 SER A C 1
ATOM 1970 O O . SER A 1 247 ? -2.577 18.340 -6.522 1.00 86.44 247 SER A O 1
ATOM 1972 N N . ASN A 1 248 ? -3.461 18.116 -8.555 1.00 85.62 248 ASN A N 1
ATOM 1973 C CA . ASN A 1 248 ? -4.802 18.563 -8.157 1.00 85.62 248 ASN A CA 1
ATOM 1974 C C . ASN A 1 248 ? -5.818 17.416 -8.080 1.00 85.62 248 ASN A C 1
ATOM 1976 O O . ASN A 1 248 ? -6.963 17.649 -7.704 1.00 85.62 248 ASN A O 1
ATOM 1980 N N . ASN A 1 249 ? -5.412 16.205 -8.469 1.00 91.00 249 ASN A N 1
ATOM 1981 C CA . ASN A 1 249 ? -6.291 15.045 -8.632 1.00 91.00 249 ASN A CA 1
ATOM 1982 C C . ASN A 1 249 ? -5.806 13.824 -7.834 1.00 91.00 249 ASN A C 1
ATOM 1984 O O . ASN A 1 249 ? -6.265 12.708 -8.091 1.00 91.00 249 ASN A O 1
ATOM 1988 N N . LEU A 1 250 ? -4.859 14.022 -6.912 1.00 94.94 250 LEU A N 1
ATOM 1989 C CA . LEU A 1 250 ? -4.227 12.943 -6.163 1.00 94.94 250 LEU A CA 1
ATOM 1990 C C . LEU A 1 250 ? -5.230 12.340 -5.177 1.00 94.94 250 LEU A C 1
ATOM 1992 O O . LEU A 1 250 ? -5.702 13.020 -4.278 1.00 94.94 250 LEU A O 1
ATOM 1996 N N . LYS A 1 251 ? -5.549 11.058 -5.348 1.00 96.19 251 LYS A N 1
ATOM 1997 C CA . LYS A 1 251 ? -6.486 10.308 -4.498 1.00 96.19 251 LYS A CA 1
ATOM 1998 C C . LYS A 1 251 ? -5.770 9.438 -3.478 1.00 96.19 251 LYS A C 1
ATOM 2000 O O . LYS A 1 251 ? -6.292 9.245 -2.381 1.00 96.19 251 LYS A O 1
ATOM 2005 N N . THR A 1 252 ? -4.606 8.921 -3.862 1.00 97.75 252 THR A N 1
ATOM 2006 C CA . THR A 1 252 ? -3.775 8.052 -3.036 1.00 97.75 252 THR A CA 1
ATOM 2007 C C . THR A 1 252 ? -2.362 8.600 -2.985 1.00 97.75 252 THR A C 1
ATOM 2009 O O . THR A 1 252 ? -1.737 8.808 -4.029 1.00 97.75 252 THR A O 1
ATOM 2012 N N . PHE A 1 253 ? -1.870 8.805 -1.771 1.00 97.25 253 PHE A N 1
ATOM 2013 C CA . PHE A 1 253 ? -0.477 9.120 -1.492 1.00 97.25 253 PHE A CA 1
ATOM 2014 C C . PHE A 1 253 ? 0.063 8.091 -0.504 1.00 97.25 253 PHE A C 1
ATOM 2016 O O . PHE A 1 253 ? -0.532 7.896 0.553 1.00 97.25 253 PHE A O 1
ATOM 2023 N N . SER A 1 254 ? 1.169 7.444 -0.855 1.00 97.75 254 SER A N 1
ATOM 2024 C CA . SER A 1 254 ? 1.840 6.468 -0.005 1.00 97.75 254 SER A CA 1
ATOM 2025 C C . SER A 1 254 ? 3.321 6.783 0.053 1.00 97.75 254 SER A C 1
ATOM 2027 O O . SER A 1 254 ? 3.973 6.837 -0.991 1.00 97.75 254 SER A O 1
ATOM 2029 N N . TYR A 1 255 ? 3.818 6.969 1.267 1.00 96.75 255 TYR A N 1
ATOM 2030 C CA . TYR A 1 255 ? 5.234 7.031 1.585 1.00 96.75 255 TYR A CA 1
ATOM 2031 C C . TYR A 1 255 ? 5.575 5.875 2.527 1.00 96.75 255 TYR A C 1
ATOM 2033 O O . TYR A 1 255 ? 4.841 5.664 3.493 1.00 96.75 255 TYR A O 1
ATOM 2041 N N . ASP A 1 256 ? 6.649 5.157 2.218 1.00 94.75 256 ASP A N 1
ATOM 2042 C CA . ASP A 1 256 ? 7.146 3.977 2.931 1.00 94.75 256 ASP A CA 1
ATOM 2043 C C . ASP A 1 256 ? 8.686 3.980 2.855 1.00 94.75 256 ASP A C 1
ATOM 2045 O O . ASP A 1 256 ? 9.229 3.778 1.771 1.00 94.75 256 ASP A O 1
ATOM 2049 N N . GLY A 1 257 ? 9.404 4.329 3.927 1.00 91.44 257 GLY A N 1
ATOM 2050 C CA . GLY A 1 257 ? 10.867 4.409 3.835 1.00 91.44 257 GLY A CA 1
ATOM 2051 C C . GLY A 1 257 ? 11.648 5.060 4.979 1.00 91.44 257 GLY A C 1
ATOM 2052 O O . GLY A 1 257 ? 11.102 5.411 6.030 1.00 91.44 257 GLY A O 1
ATOM 2053 N N . ASP A 1 258 ? 12.946 5.245 4.723 1.00 86.38 258 ASP A N 1
ATOM 2054 C CA . ASP A 1 258 ? 13.999 5.597 5.695 1.00 86.38 258 ASP A CA 1
ATOM 2055 C C . ASP A 1 258 ? 14.306 7.107 5.780 1.00 86.38 258 ASP A C 1
ATOM 2057 O O . ASP A 1 258 ? 15.281 7.527 6.404 1.00 86.38 258 ASP A O 1
ATOM 2061 N N . LEU A 1 259 ? 13.458 7.956 5.184 1.00 84.88 259 LEU A N 1
ATOM 2062 C CA . LEU A 1 259 ? 13.578 9.426 5.183 1.00 84.88 259 LEU A CA 1
ATOM 2063 C C . LEU A 1 259 ? 14.820 9.971 4.464 1.00 84.88 259 LEU A C 1
ATOM 2065 O O . LEU A 1 259 ? 15.397 10.976 4.887 1.00 84.88 259 LEU A O 1
ATOM 2069 N N . LEU A 1 260 ? 15.208 9.350 3.352 1.00 82.75 260 LEU A N 1
ATOM 2070 C CA . LEU A 1 260 ? 16.394 9.745 2.583 1.00 82.75 260 LEU A CA 1
ATOM 2071 C C . LEU A 1 260 ? 16.235 11.135 1.936 1.00 82.75 260 LEU A C 1
ATOM 2073 O O . LEU A 1 260 ? 17.214 11.848 1.701 1.00 82.75 260 LEU A O 1
ATOM 2077 N N . ASN A 1 261 ? 14.996 11.560 1.667 1.00 86.25 261 ASN A N 1
ATOM 2078 C CA . ASN A 1 261 ? 14.691 12.804 0.954 1.00 86.25 261 ASN A CA 1
ATOM 2079 C C . ASN A 1 261 ? 13.638 13.676 1.675 1.00 86.25 261 ASN A C 1
ATOM 2081 O O . ASN A 1 261 ? 12.781 13.183 2.407 1.00 86.25 261 ASN A O 1
ATOM 2085 N N . ASP A 1 262 ? 13.650 14.996 1.439 1.00 86.12 262 ASP A N 1
ATOM 2086 C CA . ASP A 1 262 ? 12.614 15.916 1.948 1.00 86.12 262 ASP A CA 1
ATOM 2087 C C . ASP A 1 262 ? 11.413 15.945 1.001 1.00 86.12 262 ASP A C 1
ATOM 2089 O O . ASP A 1 262 ? 11.508 16.431 -0.126 1.00 86.12 262 ASP A O 1
ATOM 2093 N N . TYR A 1 263 ? 10.244 15.515 1.475 1.00 89.31 263 TYR A N 1
ATOM 2094 C CA . TYR A 1 263 ? 9.014 15.520 0.685 1.00 89.31 263 TYR A CA 1
ATOM 2095 C C . TYR A 1 263 ? 8.117 16.715 1.029 1.00 89.31 263 TYR A C 1
ATOM 2097 O O . TYR A 1 263 ? 7.766 16.989 2.184 1.00 89.31 263 TYR A O 1
ATOM 2105 N N . ALA A 1 264 ? 7.695 17.439 -0.005 1.00 89.62 264 ALA A N 1
ATOM 2106 C CA . ALA A 1 264 ? 6.776 18.562 0.099 1.00 89.62 264 ALA A CA 1
ATOM 2107 C C . ALA A 1 264 ? 5.557 18.342 -0.802 1.00 89.62 264 ALA A C 1
ATOM 2109 O O . ALA A 1 264 ? 5.651 18.398 -2.027 1.00 89.62 264 ALA A O 1
ATOM 2110 N N . LEU A 1 265 ? 4.396 18.127 -0.182 1.00 90.12 265 LEU A N 1
ATOM 2111 C CA . LEU A 1 265 ? 3.111 18.053 -0.871 1.00 90.12 265 LEU A CA 1
ATOM 2112 C C . LEU A 1 265 ? 2.568 19.471 -1.088 1.00 90.12 265 LEU A C 1
ATOM 2114 O O . LEU A 1 265 ? 1.923 20.039 -0.210 1.00 90.12 265 LEU A O 1
ATOM 2118 N N . ASP A 1 266 ? 2.839 20.038 -2.263 1.00 86.06 266 ASP A N 1
ATOM 2119 C CA . ASP A 1 266 ? 2.270 21.308 -2.733 1.00 86.06 266 ASP A CA 1
ATOM 2120 C C . ASP A 1 266 ? 1.094 21.017 -3.676 1.00 86.06 266 ASP A C 1
ATOM 2122 O O . ASP A 1 266 ? 1.117 21.269 -4.885 1.00 86.06 266 ASP A O 1
ATOM 2126 N N . CYS A 1 267 ? 0.091 20.341 -3.123 1.00 80.50 267 CYS A N 1
ATOM 2127 C CA . CYS A 1 267 ? -1.048 19.801 -3.848 1.00 80.50 267 CYS A CA 1
ATOM 2128 C C . CYS A 1 267 ? -2.363 20.149 -3.146 1.00 80.50 267 CYS A C 1
ATOM 2130 O O . CYS A 1 267 ? -2.393 20.503 -1.966 1.00 80.50 267 CYS A O 1
ATOM 2132 N N . ASN A 1 268 ? -3.483 20.033 -3.867 1.00 80.69 268 ASN A N 1
ATOM 2133 C CA . ASN A 1 268 ? -4.788 20.089 -3.217 1.00 80.69 268 ASN A CA 1
ATOM 2134 C C . ASN A 1 268 ? -5.023 18.792 -2.428 1.00 80.69 268 ASN A C 1
ATOM 2136 O O . ASN A 1 268 ? -5.587 17.823 -2.948 1.00 80.69 268 ASN A O 1
ATOM 2140 N N . THR A 1 269 ? -4.608 18.782 -1.167 1.00 83.94 269 THR A N 1
ATOM 2141 C CA . THR A 1 269 ? -4.659 17.587 -0.324 1.00 83.94 269 THR A CA 1
ATOM 2142 C C . THR A 1 269 ? -6.076 17.146 0.041 1.00 83.94 269 THR A C 1
ATOM 2144 O O . THR A 1 269 ? -6.278 15.985 0.376 1.00 83.94 269 THR A O 1
ATOM 2147 N N . SER A 1 270 ? -7.081 18.015 -0.130 1.00 87.31 270 SER A N 1
ATOM 2148 C CA . SER A 1 270 ? -8.498 17.659 0.067 1.00 87.31 270 SER A CA 1
ATOM 2149 C C . SER A 1 270 ? -9.017 16.598 -0.911 1.00 87.31 270 SER A C 1
ATOM 2151 O O . SER A 1 270 ? -10.075 16.021 -0.685 1.00 87.31 270 SER A O 1
ATOM 2153 N N . SER A 1 271 ? -8.295 16.344 -2.010 1.00 90.88 271 SER A N 1
ATOM 2154 C CA . SER A 1 271 ? -8.630 15.275 -2.961 1.00 90.88 271 SER A CA 1
ATOM 2155 C C . SER A 1 271 ? -8.125 13.889 -2.534 1.00 90.88 271 SER A C 1
ATOM 2157 O O . SER A 1 271 ? -8.596 12.880 -3.071 1.00 90.88 271 SER A O 1
ATOM 2159 N N . ILE A 1 272 ? -7.207 13.831 -1.562 1.00 95.19 272 ILE A N 1
ATOM 2160 C CA . ILE A 1 272 ? -6.596 12.589 -1.093 1.00 95.19 272 ILE A CA 1
ATOM 2161 C C . ILE A 1 272 ? -7.578 11.894 -0.152 1.00 95.19 272 ILE A C 1
ATOM 2163 O O . ILE A 1 272 ? -7.983 12.442 0.867 1.00 95.19 272 ILE A O 1
ATOM 2167 N N . THR A 1 273 ? -7.945 10.665 -0.498 1.00 96.44 273 THR A N 1
ATOM 2168 C CA . THR A 1 273 ? -8.864 9.822 0.287 1.00 96.44 273 THR A CA 1
ATOM 2169 C C . THR A 1 273 ? -8.129 8.694 0.999 1.00 96.44 273 THR A C 1
ATOM 2171 O O . THR A 1 273 ? -8.581 8.252 2.050 1.00 96.44 273 THR A O 1
ATOM 2174 N N . ASN A 1 274 ? -6.985 8.257 0.459 1.00 97.94 274 ASN A N 1
ATOM 2175 C CA . ASN A 1 274 ? -6.150 7.206 1.033 1.00 97.94 274 ASN A CA 1
ATOM 2176 C C . ASN A 1 274 ? -4.730 7.756 1.225 1.00 97.94 274 ASN A C 1
ATOM 2178 O O . ASN A 1 274 ? -4.077 8.141 0.252 1.00 97.94 274 ASN A O 1
ATOM 2182 N N . GLY A 1 275 ? -4.272 7.816 2.470 1.00 97.31 275 GLY A N 1
ATOM 2183 C CA . GLY A 1 275 ? -2.931 8.263 2.834 1.00 97.31 275 GLY A CA 1
ATOM 2184 C C . GLY A 1 275 ? -2.156 7.163 3.549 1.00 97.31 275 GLY A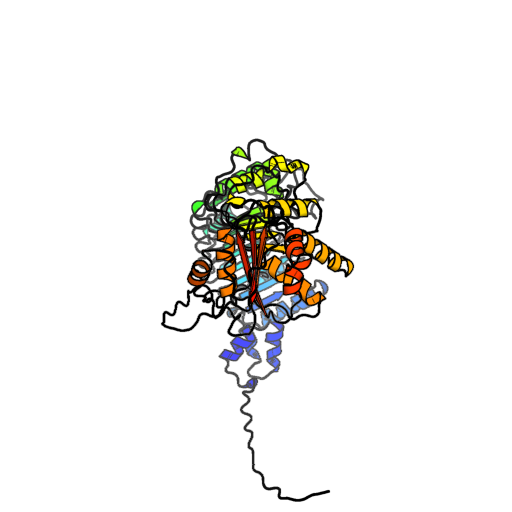 C 1
ATOM 2185 O O . GLY A 1 275 ? -2.733 6.458 4.371 1.00 97.31 275 GLY A O 1
ATOM 2186 N N . ALA A 1 276 ? -0.863 7.040 3.278 1.00 97.94 276 ALA A N 1
ATOM 2187 C CA . ALA A 1 276 ? 0.049 6.210 4.057 1.00 97.94 276 ALA A CA 1
ATOM 2188 C C . ALA A 1 276 ? 1.347 6.974 4.342 1.00 97.94 276 ALA A C 1
ATOM 2190 O O . ALA A 1 276 ? 1.895 7.623 3.445 1.00 97.94 276 ALA A O 1
ATOM 2191 N N . VAL A 1 277 ? 1.796 6.924 5.596 1.00 96.06 277 VAL A N 1
ATOM 2192 C CA . VAL A 1 277 ? 3.097 7.431 6.047 1.00 96.06 277 VAL A CA 1
ATOM 2193 C C . VAL A 1 277 ? 3.747 6.386 6.947 1.00 96.06 277 VAL A C 1
ATOM 2195 O O . VAL A 1 277 ? 3.574 6.357 8.165 1.00 96.06 277 VAL A O 1
ATOM 2198 N N . GLU A 1 278 ? 4.472 5.489 6.301 1.00 94.50 278 GLU A N 1
ATOM 2199 C CA . GLU A 1 278 ? 5.206 4.398 6.917 1.00 94.50 278 GLU A CA 1
ATOM 2200 C C . GLU A 1 278 ? 6.679 4.803 6.926 1.00 94.50 278 GLU A C 1
ATOM 2202 O O . GLU A 1 278 ? 7.306 5.016 5.898 1.00 94.50 278 GLU A O 1
ATOM 2207 N N . VAL A 1 279 ? 7.192 5.073 8.118 1.00 90.88 279 VAL A N 1
ATOM 2208 C CA . VAL A 1 279 ? 8.573 5.510 8.319 1.00 90.88 279 VAL A CA 1
ATOM 2209 C C . VAL A 1 279 ? 9.309 4.421 9.072 1.00 90.88 279 VAL A C 1
ATOM 2211 O O . VAL A 1 279 ? 8.744 3.861 10.016 1.00 90.88 279 VAL A O 1
ATOM 2214 N N . HIS A 1 280 ? 10.552 4.160 8.697 1.00 86.25 280 HIS A N 1
ATOM 2215 C CA . HIS A 1 280 ? 11.448 3.250 9.401 1.00 86.25 280 HIS A CA 1
ATOM 2216 C C . HIS A 1 280 ? 12.511 4.019 10.202 1.00 86.25 280 HIS A C 1
ATOM 2218 O O . HIS A 1 280 ? 12.704 5.220 9.981 1.00 86.25 280 HIS A O 1
ATOM 2224 N N . PRO A 1 281 ? 13.176 3.364 11.174 1.00 78.81 281 PRO A N 1
ATOM 2225 C CA . PRO A 1 281 ? 14.274 3.969 11.914 1.00 78.81 281 PRO A CA 1
ATOM 2226 C C . PRO A 1 281 ? 15.338 4.524 10.964 1.00 78.81 281 PRO A C 1
ATOM 2228 O O . PRO A 1 281 ? 15.888 3.748 10.186 1.00 78.81 281 PRO A O 1
ATOM 2231 N N . PRO A 1 282 ? 15.633 5.838 11.008 1.00 67.75 282 PRO A N 1
ATOM 2232 C CA . PRO A 1 282 ? 16.602 6.400 10.103 1.00 67.75 282 PRO A CA 1
ATOM 2233 C C . PRO A 1 282 ? 18.005 5.879 10.460 1.00 67.75 282 PRO A C 1
ATOM 2235 O O . PRO A 1 282 ? 18.315 5.655 11.635 1.00 67.75 282 PRO A O 1
ATOM 2238 N N . PRO A 1 283 ? 18.870 5.751 9.459 1.00 57.34 283 PRO A N 1
ATOM 2239 C CA . PRO A 1 283 ? 20.236 5.252 9.598 1.00 57.34 283 PRO A CA 1
ATOM 2240 C C . PRO A 1 283 ? 21.176 6.285 10.231 1.00 57.34 283 PRO A C 1
ATOM 2242 O O . PRO A 1 283 ? 22.174 5.929 10.859 1.00 57.34 283 PRO A O 1
ATOM 2245 N N . SER A 1 284 ? 20.832 7.576 10.135 1.00 60.19 284 SER A N 1
ATOM 2246 C CA . SER A 1 284 ? 21.562 8.676 10.765 1.00 60.19 284 SER A CA 1
ATOM 2247 C C . SER A 1 284 ? 20.710 9.437 11.791 1.00 60.19 284 SER A C 1
ATOM 2249 O O . SER A 1 284 ? 19.549 9.780 11.561 1.00 60.19 284 SER A O 1
ATOM 2251 N N . ASP A 1 285 ? 21.325 9.780 12.929 1.00 57.81 285 ASP A N 1
ATOM 2252 C CA . ASP A 1 285 ? 20.702 10.501 14.056 1.00 57.81 285 ASP A CA 1
ATOM 2253 C C . ASP A 1 285 ? 20.295 11.964 13.728 1.00 57.81 285 ASP A C 1
ATOM 2255 O O . ASP A 1 285 ? 19.797 12.689 14.594 1.00 57.81 285 ASP A O 1
ATOM 2259 N N . GLY A 1 286 ? 20.554 12.444 12.504 1.00 59.41 286 GLY A N 1
ATOM 2260 C CA . GLY A 1 286 ? 20.367 13.844 12.102 1.00 59.41 286 GLY A CA 1
ATOM 2261 C C . GLY A 1 286 ? 18.959 14.206 11.618 1.00 59.41 286 GLY A C 1
ATOM 2262 O O . GLY A 1 286 ? 18.591 15.385 11.654 1.00 59.41 286 GLY A O 1
ATOM 2263 N N . THR A 1 287 ? 18.166 13.227 11.177 1.00 69.75 287 THR A N 1
ATOM 2264 C CA . THR A 1 287 ? 16.860 13.474 10.550 1.00 69.75 287 THR A CA 1
ATOM 2265 C C . THR A 1 287 ? 15.747 13.574 11.592 1.00 69.75 287 THR A C 1
ATOM 2267 O O . THR A 1 287 ? 15.470 12.634 12.335 1.00 69.75 287 THR A O 1
ATOM 2270 N N . ASP A 1 288 ? 15.044 14.711 11.627 1.00 84.25 288 ASP A N 1
ATOM 2271 C CA . ASP A 1 288 ? 13.857 14.890 12.474 1.00 84.25 288 ASP A CA 1
ATOM 2272 C C . ASP A 1 288 ? 12.639 14.169 11.865 1.00 84.25 288 ASP A C 1
ATOM 2274 O O . ASP A 1 288 ? 11.771 14.772 11.220 1.00 84.25 288 ASP A O 1
ATOM 2278 N N . ALA A 1 289 ? 12.587 12.852 12.080 1.00 88.38 289 ALA A N 1
ATOM 2279 C CA . ALA A 1 289 ? 11.496 11.984 11.645 1.00 88.38 289 ALA A CA 1
ATOM 2280 C C . ALA A 1 289 ? 10.124 12.465 12.151 1.00 88.38 289 ALA A C 1
ATOM 2282 O O . ALA A 1 289 ? 9.133 12.420 11.421 1.00 88.38 289 ALA A O 1
ATOM 2283 N N . GLY A 1 290 ? 10.056 12.993 13.378 1.00 90.81 290 GLY A N 1
ATOM 2284 C CA . GLY A 1 290 ? 8.815 13.505 13.960 1.00 90.81 290 GLY A CA 1
ATOM 2285 C C . GLY A 1 290 ? 8.264 14.709 13.191 1.00 90.81 290 GLY A C 1
ATOM 2286 O O . GLY A 1 290 ? 7.066 14.767 12.897 1.00 90.81 290 GLY A O 1
ATOM 2287 N N . LEU A 1 291 ? 9.131 15.650 12.803 1.00 90.00 291 LEU A N 1
ATOM 2288 C CA . LEU A 1 291 ? 8.746 16.797 11.979 1.00 90.00 291 LEU A CA 1
ATOM 2289 C C . LEU A 1 291 ? 8.307 16.375 10.573 1.00 90.00 291 LEU A C 1
ATOM 2291 O O . LEU A 1 291 ? 7.331 16.930 10.054 1.00 90.00 291 LEU A O 1
ATOM 2295 N N . PHE A 1 292 ? 8.998 15.409 9.966 1.00 90.38 292 PHE A N 1
ATOM 2296 C CA . PHE A 1 292 ? 8.609 14.851 8.673 1.00 90.38 292 PHE A CA 1
ATOM 2297 C C . PHE A 1 292 ? 7.197 14.260 8.728 1.00 90.38 292 PHE A C 1
ATOM 2299 O O . PHE A 1 292 ? 6.304 14.716 8.006 1.00 90.38 292 PHE A O 1
ATOM 2306 N N . VAL A 1 293 ? 6.963 13.326 9.655 1.00 93.69 293 VAL A N 1
ATOM 2307 C CA . VAL A 1 293 ? 5.661 12.672 9.836 1.00 93.69 293 VAL A CA 1
ATOM 2308 C C . VAL A 1 293 ? 4.575 13.712 10.103 1.00 93.69 293 VAL A C 1
ATOM 2310 O O . VAL A 1 293 ? 3.518 13.675 9.475 1.00 93.69 293 VAL A O 1
ATOM 2313 N N . LEU A 1 294 ? 4.829 14.700 10.970 1.00 94.12 294 LEU A N 1
ATOM 2314 C CA . LEU A 1 294 ? 3.867 15.766 11.256 1.00 94.12 294 LEU A CA 1
ATOM 2315 C C . LEU A 1 294 ? 3.483 16.562 10.000 1.00 94.12 294 LEU A C 1
ATOM 2317 O O . LEU A 1 294 ? 2.305 16.875 9.809 1.00 94.12 294 LEU A O 1
ATOM 2321 N N . ARG A 1 295 ? 4.456 16.913 9.147 1.00 92.50 295 ARG A N 1
ATOM 2322 C CA . ARG A 1 295 ? 4.204 17.642 7.893 1.00 92.50 295 ARG A CA 1
ATOM 2323 C C . ARG A 1 295 ? 3.324 16.831 6.946 1.00 92.50 295 ARG A C 1
ATOM 2325 O O . ARG A 1 295 ? 2.360 17.380 6.413 1.00 92.50 295 ARG A O 1
ATOM 2332 N N . ILE A 1 296 ? 3.625 15.545 6.771 1.00 93.81 296 ILE A N 1
ATOM 2333 C CA . ILE A 1 296 ? 2.842 14.652 5.912 1.00 93.81 296 ILE A CA 1
ATOM 2334 C C . ILE A 1 296 ? 1.437 14.443 6.486 1.00 93.81 296 ILE A C 1
ATOM 2336 O O . ILE A 1 296 ? 0.456 14.610 5.768 1.00 93.81 296 ILE A O 1
ATOM 2340 N N . LEU A 1 297 ? 1.295 14.194 7.790 1.00 95.62 297 LEU A N 1
ATOM 2341 C CA . LEU A 1 297 ? -0.018 14.049 8.425 1.00 95.62 297 LEU A CA 1
ATOM 2342 C C . LEU A 1 297 ? -0.870 15.316 8.301 1.00 95.62 297 LEU A C 1
ATOM 2344 O O . LEU A 1 297 ? -2.066 15.210 8.044 1.00 95.62 297 LEU A O 1
ATOM 2348 N N . LYS A 1 298 ? -0.273 16.513 8.420 1.00 94.25 298 LYS A N 1
ATOM 2349 C CA . LYS A 1 298 ? -0.971 17.786 8.161 1.00 94.25 298 LYS A CA 1
ATOM 2350 C C . LYS A 1 298 ? -1.490 17.875 6.726 1.00 94.25 298 LYS A C 1
ATOM 2352 O O . LYS A 1 298 ? -2.582 18.395 6.524 1.00 94.25 298 LYS A O 1
ATOM 2357 N N . ALA A 1 299 ? -0.744 17.363 5.748 1.00 93.38 299 ALA A N 1
ATOM 2358 C CA . ALA A 1 299 ? -1.229 17.254 4.377 1.00 93.38 299 ALA A CA 1
ATOM 2359 C C . ALA A 1 299 ? -2.384 16.239 4.277 1.00 93.38 299 ALA A C 1
ATOM 2361 O O . ALA A 1 299 ? -3.379 16.511 3.619 1.00 93.38 299 ALA A O 1
ATOM 2362 N N . LEU A 1 300 ? -2.307 15.114 4.985 1.00 95.44 300 LEU A N 1
ATOM 2363 C CA . LEU A 1 300 ? -3.289 14.024 4.956 1.00 95.44 300 LEU A CA 1
ATOM 2364 C C . LEU A 1 300 ? -4.464 14.196 5.944 1.00 95.44 300 LEU A C 1
ATOM 2366 O O . LEU A 1 300 ? -5.099 13.215 6.319 1.00 95.44 300 LEU A O 1
ATOM 2370 N N . SER A 1 301 ? -4.793 15.411 6.388 1.00 95.06 301 SER A N 1
ATOM 2371 C CA . SER A 1 301 ? -5.812 15.614 7.436 1.00 95.06 301 SER A CA 1
ATOM 2372 C C . SER A 1 301 ? -7.247 15.262 7.020 1.00 95.06 301 SER A C 1
ATOM 2374 O O . SER A 1 301 ? -8.089 14.991 7.872 1.00 95.06 301 SER A O 1
ATOM 2376 N N . GLU A 1 302 ? -7.545 15.287 5.719 1.00 94.94 302 GLU A N 1
ATOM 2377 C CA . GLU A 1 302 ? -8.900 15.095 5.176 1.00 94.94 302 GLU A CA 1
ATOM 2378 C C . GLU A 1 302 ? -9.170 13.667 4.667 1.00 94.94 302 GLU A C 1
ATOM 2380 O O . GLU A 1 302 ? -10.248 13.421 4.123 1.00 94.94 302 GLU A O 1
ATOM 2385 N N . VAL A 1 303 ? -8.225 12.733 4.840 1.00 97.31 303 VAL A N 1
ATOM 2386 C CA . VAL A 1 303 ? -8.328 11.361 4.312 1.00 97.31 303 VAL A CA 1
ATOM 2387 C C . VAL A 1 303 ? -9.434 10.541 4.984 1.00 97.31 303 VAL A C 1
ATOM 2389 O O . VAL A 1 303 ? -9.783 10.760 6.144 1.00 97.31 303 VAL A O 1
ATOM 2392 N N . GLU A 1 304 ? -9.948 9.550 4.255 1.00 98.12 304 GLU A N 1
ATOM 2393 C CA . GLU A 1 304 ? -10.897 8.548 4.761 1.00 98.12 304 GLU A CA 1
ATOM 2394 C C . GLU A 1 304 ? -10.174 7.307 5.296 1.00 98.12 304 GLU A C 1
ATOM 2396 O O . GLU A 1 304 ? -10.638 6.681 6.251 1.00 98.12 304 GLU A O 1
ATOM 2401 N N . ARG A 1 305 ? -9.022 6.973 4.702 1.00 98.62 305 ARG A N 1
ATOM 2402 C CA . ARG A 1 305 ? -8.139 5.889 5.137 1.00 98.62 305 ARG A CA 1
ATOM 2403 C C . ARG A 1 305 ? -6.736 6.409 5.381 1.00 98.62 305 ARG A C 1
ATOM 2405 O O . ARG A 1 305 ? -6.172 7.074 4.509 1.00 98.62 305 ARG A O 1
ATOM 2412 N N . LEU A 1 306 ? -6.178 6.073 6.537 1.00 98.62 306 LEU A N 1
ATOM 2413 C CA . LEU A 1 306 ? -4.813 6.422 6.911 1.00 98.62 306 LEU A CA 1
ATOM 2414 C C . LEU A 1 306 ? -4.057 5.168 7.345 1.00 98.62 306 LEU A C 1
ATOM 2416 O O . LEU A 1 306 ? -4.539 4.442 8.209 1.00 98.62 306 LEU A O 1
ATOM 2420 N N . SER A 1 307 ? -2.873 4.958 6.780 1.00 98.38 307 SER A N 1
ATOM 2421 C CA . SER A 1 307 ? -1.864 4.031 7.290 1.00 98.38 307 SER A CA 1
ATOM 2422 C C . SER A 1 307 ? -0.716 4.810 7.924 1.00 98.38 307 SER A C 1
ATOM 2424 O O . SER A 1 307 ? -0.269 5.821 7.371 1.00 98.38 307 SER A O 1
ATOM 2426 N N . ILE A 1 308 ? -0.264 4.371 9.094 1.00 96.94 308 ILE A N 1
ATOM 2427 C CA . ILE A 1 308 ? 0.925 4.893 9.772 1.00 96.94 308 ILE A CA 1
ATOM 2428 C C . ILE A 1 308 ? 1.773 3.733 10.280 1.00 96.94 308 ILE A C 1
ATOM 2430 O O . ILE A 1 308 ? 1.214 2.735 10.736 1.00 96.94 308 ILE A O 1
ATOM 2434 N N . SER A 1 309 ? 3.098 3.882 10.276 1.00 95.00 309 SER A N 1
ATOM 2435 C CA . SER A 1 309 ? 3.949 2.915 10.974 1.00 95.00 309 SER A CA 1
ATOM 2436 C C . SER A 1 309 ? 3.950 3.136 12.495 1.00 95.00 309 SER A C 1
ATOM 2438 O O . SER A 1 309 ? 3.684 4.240 12.991 1.00 95.00 309 SER A O 1
ATOM 2440 N N . ASP A 1 310 ? 4.282 2.096 13.256 1.00 91.50 310 ASP A N 1
ATOM 2441 C CA . ASP A 1 310 ? 4.608 2.196 14.681 1.00 91.50 310 ASP A CA 1
ATOM 2442 C C . ASP A 1 310 ? 5.740 3.183 14.946 1.00 91.50 310 ASP A C 1
ATOM 2444 O O . ASP A 1 310 ? 5.579 4.095 15.763 1.00 91.50 310 ASP A O 1
ATOM 2448 N N . PHE A 1 311 ? 6.827 3.081 14.187 1.00 92.00 311 PHE A N 1
ATOM 2449 C CA . PHE A 1 311 ? 7.949 3.999 14.300 1.00 92.00 311 PHE A CA 1
ATOM 2450 C C . PHE A 1 311 ? 7.545 5.452 13.998 1.00 92.00 311 PHE A C 1
ATOM 2452 O O . PHE A 1 311 ? 7.948 6.358 14.727 1.00 92.00 311 PHE A O 1
ATOM 2459 N N . ALA A 1 312 ? 6.680 5.712 13.008 1.00 93.38 312 ALA A N 1
ATOM 2460 C CA . ALA A 1 312 ? 6.173 7.063 12.744 1.00 93.38 312 ALA A CA 1
ATOM 2461 C C . ALA A 1 312 ? 5.418 7.643 13.957 1.00 93.38 312 ALA A C 1
ATOM 2463 O O . ALA A 1 312 ? 5.576 8.820 14.303 1.00 93.38 312 ALA A O 1
ATOM 2464 N N . ALA A 1 313 ? 4.618 6.821 14.644 1.00 93.69 313 ALA A N 1
ATOM 2465 C CA . ALA A 1 313 ? 3.938 7.227 15.872 1.00 93.69 313 ALA A CA 1
ATOM 2466 C C . ALA A 1 313 ? 4.924 7.469 17.032 1.00 93.69 313 ALA A C 1
ATOM 2468 O O . ALA A 1 313 ? 4.748 8.413 17.809 1.00 93.69 313 ALA A O 1
ATOM 2469 N N . GLU A 1 314 ? 5.966 6.648 17.155 1.00 90.81 314 GLU A N 1
ATOM 2470 C CA . GLU A 1 314 ? 7.015 6.817 18.163 1.00 90.81 314 GLU A CA 1
ATOM 2471 C C . GLU A 1 314 ? 7.859 8.072 17.920 1.00 90.81 314 GLU A C 1
ATOM 2473 O O . GLU A 1 314 ? 8.091 8.836 18.860 1.00 90.81 314 GLU A O 1
ATOM 2478 N N . ALA A 1 315 ? 8.233 8.355 16.670 1.00 91.44 315 ALA A N 1
ATOM 2479 C CA . ALA A 1 315 ? 8.965 9.556 16.274 1.00 91.44 315 ALA A CA 1
ATOM 2480 C C . ALA A 1 315 ? 8.213 10.839 16.672 1.00 91.44 315 ALA A C 1
ATOM 2482 O O . ALA A 1 315 ? 8.796 11.772 17.231 1.00 91.44 315 ALA A O 1
ATOM 2483 N N . LEU A 1 316 ? 6.887 10.864 16.496 1.00 93.25 316 LEU A N 1
ATOM 2484 C CA . LEU A 1 316 ? 6.035 11.963 16.965 1.00 93.25 316 LEU A CA 1
ATOM 2485 C C . LEU A 1 316 ? 6.052 12.138 18.494 1.00 93.25 316 LEU A C 1
ATOM 2487 O O . LEU A 1 316 ? 5.823 13.246 18.982 1.00 93.25 316 LEU A O 1
ATOM 2491 N N . CYS A 1 317 ? 6.310 11.073 19.256 1.00 90.81 317 CYS A N 1
ATOM 2492 C CA . CYS A 1 317 ? 6.380 11.124 20.718 1.00 90.81 317 CYS A CA 1
ATOM 2493 C C . CYS A 1 317 ? 7.727 11.644 21.243 1.00 90.81 317 CYS A C 1
ATOM 2495 O O . CYS A 1 317 ? 7.800 12.046 22.405 1.00 90.81 317 CYS A O 1
ATOM 2497 N N . GLN A 1 318 ? 8.785 11.654 20.424 1.00 86.44 318 GLN A N 1
ATOM 2498 C CA . GLN A 1 318 ? 10.114 12.103 20.852 1.00 86.44 318 GLN A CA 1
ATOM 2499 C C . GLN A 1 318 ? 10.196 13.629 21.037 1.00 86.44 318 GLN A C 1
ATOM 2501 O O . GLN A 1 318 ? 10.947 14.111 21.887 1.00 86.44 318 GLN A O 1
ATOM 2506 N N . GLY A 1 319 ? 9.398 14.399 20.287 1.00 78.25 319 GLY A N 1
ATOM 2507 C CA . GLY A 1 319 ? 9.374 15.861 20.360 1.00 78.25 319 GLY A CA 1
ATOM 2508 C C . GLY A 1 319 ? 8.131 16.418 21.069 1.00 78.25 319 GLY A C 1
ATOM 2509 O O . GLY A 1 319 ? 7.003 16.096 20.692 1.00 78.25 319 GLY A O 1
ATOM 2510 N N . PRO A 1 320 ? 8.278 17.339 22.043 1.00 72.81 320 PRO A N 1
ATOM 2511 C CA . PRO A 1 320 ? 7.147 17.849 22.826 1.00 72.81 320 PRO A CA 1
ATOM 2512 C C . PRO A 1 320 ? 6.179 18.735 22.021 1.00 72.81 320 PRO A C 1
ATOM 2514 O O . PRO A 1 320 ? 5.072 19.014 22.480 1.00 72.81 320 PRO A O 1
ATOM 2517 N N . PHE A 1 321 ? 6.588 19.197 20.836 1.00 87.69 321 PHE A N 1
ATOM 2518 C CA . PHE A 1 321 ? 5.820 20.133 20.014 1.00 87.69 321 PHE A CA 1
ATOM 2519 C C . PHE A 1 321 ? 4.966 19.454 18.937 1.00 87.69 321 PHE A C 1
ATOM 2521 O O . PHE A 1 321 ? 4.070 20.101 18.402 1.00 87.69 321 PHE A O 1
ATOM 2528 N N . TYR A 1 322 ? 5.191 18.172 18.624 1.00 92.81 322 TYR A N 1
ATOM 2529 C CA . TYR A 1 322 ? 4.506 17.529 17.497 1.00 92.81 322 TYR A CA 1
ATOM 2530 C C . TYR A 1 322 ? 3.073 17.114 17.842 1.00 92.81 322 TYR A C 1
ATOM 2532 O O . TYR A 1 322 ? 2.142 17.407 17.094 1.00 92.81 322 TYR A O 1
ATOM 2540 N N . ILE A 1 323 ? 2.870 16.499 19.011 1.00 93.25 323 ILE A N 1
ATOM 2541 C CA . ILE A 1 323 ? 1.560 15.988 19.448 1.00 93.25 323 ILE A CA 1
ATOM 2542 C C . ILE A 1 323 ? 0.462 17.071 19.472 1.00 93.25 323 ILE A C 1
ATOM 2544 O O . ILE A 1 323 ? -0.633 16.823 18.955 1.00 93.25 323 ILE A O 1
ATOM 2548 N N . PRO A 1 324 ? 0.692 18.283 20.022 1.00 94.25 324 PRO A N 1
ATOM 2549 C CA . PRO A 1 324 ? -0.325 19.337 20.010 1.00 94.25 324 PRO A CA 1
ATOM 2550 C C . PRO A 1 324 ? -0.694 19.818 18.597 1.00 94.25 324 PRO A C 1
ATOM 2552 O O . PRO A 1 324 ? -1.840 20.218 18.372 1.00 94.25 324 PRO A O 1
ATOM 2555 N N . GLU A 1 325 ? 0.256 19.737 17.665 1.00 95.62 325 GLU A N 1
ATOM 2556 C CA . GLU A 1 325 ? 0.177 20.226 16.285 1.00 95.62 325 GLU A CA 1
ATOM 2557 C C . GLU A 1 325 ? -0.442 19.222 15.298 1.00 95.62 325 GLU A C 1
ATOM 2559 O O . GLU A 1 325 ? -0.693 19.588 14.147 1.00 95.62 325 GLU A O 1
ATOM 2564 N N . LEU A 1 326 ? -0.698 17.976 15.718 1.00 96.38 326 LEU A N 1
ATOM 2565 C CA . LEU A 1 326 ? -1.362 16.966 14.884 1.00 96.38 326 LEU A CA 1
ATOM 2566 C C . LEU A 1 326 ? -2.716 17.481 14.367 1.00 96.38 326 LEU A C 1
ATOM 2568 O O . LEU A 1 326 ? -3.436 18.139 15.110 1.00 96.38 326 LEU A O 1
ATOM 2572 N N . PRO A 1 327 ? -3.123 17.211 13.122 1.00 96.06 327 PRO A N 1
ATOM 2573 C CA . PRO A 1 327 ? -4.383 17.738 12.606 1.00 96.06 327 PRO A CA 1
ATOM 2574 C C . PRO A 1 327 ? -5.611 17.031 13.206 1.00 96.06 327 PRO A C 1
ATOM 2576 O O . PRO A 1 327 ? -5.505 16.020 13.901 1.00 96.06 327 PRO A O 1
ATOM 2579 N N . LEU A 1 328 ? -6.795 17.593 12.952 1.00 96.88 328 LEU A N 1
ATOM 2580 C CA . LEU A 1 328 ? -8.062 16.886 13.146 1.00 96.88 328 LEU A CA 1
ATOM 2581 C C . LEU A 1 328 ? -8.350 16.037 11.909 1.00 96.88 328 LEU A C 1
ATOM 2583 O O . LEU A 1 328 ? -8.322 16.560 10.800 1.00 96.88 328 LEU A O 1
ATOM 2587 N N . PHE A 1 329 ? -8.676 14.766 12.115 1.00 96.94 329 PHE A N 1
ATOM 2588 C CA . PHE A 1 329 ? -8.980 13.802 11.063 1.00 96.94 329 PHE A CA 1
ATOM 2589 C C . PHE A 1 329 ? -10.495 13.578 10.986 1.00 96.94 329 PHE A C 1
ATOM 2591 O O . PHE A 1 329 ? -11.026 12.533 11.361 1.00 96.94 329 PHE A O 1
ATOM 2598 N N . ASN A 1 330 ? -11.228 14.608 10.554 1.00 95.56 330 ASN A N 1
ATOM 2599 C CA . ASN A 1 330 ? -12.696 14.622 10.621 1.00 95.56 330 ASN A CA 1
ATOM 2600 C C . ASN A 1 330 ? -13.373 13.585 9.712 1.00 95.56 330 ASN A C 1
ATOM 2602 O O . ASN A 1 330 ? -14.512 13.203 9.988 1.00 95.56 330 ASN A O 1
ATOM 2606 N N . ASN A 1 331 ? -12.691 13.151 8.650 1.00 96.69 331 ASN A N 1
ATOM 2607 C CA . ASN A 1 331 ? -13.217 12.201 7.669 1.00 96.69 331 ASN A CA 1
ATOM 2608 C C . ASN A 1 331 ? -12.654 10.789 7.842 1.00 96.69 331 ASN A C 1
ATOM 2610 O O . ASN A 1 331 ? -13.099 9.898 7.129 1.00 96.69 331 ASN A O 1
ATOM 2614 N N . LEU A 1 332 ? -11.713 10.575 8.768 1.00 98.31 332 LEU A N 1
ATOM 2615 C CA . LEU A 1 332 ? -11.033 9.292 8.900 1.00 98.31 332 LEU A CA 1
ATOM 2616 C C . LEU A 1 332 ? -12.002 8.213 9.389 1.00 98.31 332 LEU A C 1
ATOM 2618 O O . LEU A 1 332 ? -12.558 8.320 10.484 1.00 98.31 332 LEU A O 1
ATOM 2622 N N . VAL A 1 333 ? -12.172 7.181 8.564 1.00 98.25 333 VAL A N 1
ATOM 2623 C CA . VAL A 1 333 ? -13.042 6.019 8.792 1.00 98.25 333 VAL A CA 1
ATOM 2624 C C . VAL A 1 333 ? -12.214 4.784 9.135 1.00 98.25 333 VAL A C 1
ATOM 2626 O O . VAL A 1 333 ? -12.605 4.020 10.017 1.00 98.25 333 VAL A O 1
ATOM 2629 N N . GLU A 1 334 ? -11.064 4.601 8.483 1.00 98.56 334 GLU A N 1
ATOM 2630 C CA . GLU A 1 334 ? -10.202 3.428 8.660 1.00 98.56 334 GLU A CA 1
ATOM 2631 C C . GLU A 1 334 ? -8.773 3.859 9.017 1.00 98.56 334 GLU A C 1
ATOM 2633 O O . GLU A 1 334 ? -8.143 4.618 8.278 1.00 98.56 334 GLU A O 1
ATOM 2638 N N . LEU A 1 335 ? -8.256 3.363 10.144 1.00 98.44 335 LEU A N 1
ATOM 2639 C CA . LEU A 1 335 ? -6.872 3.576 10.570 1.00 98.44 335 LEU A CA 1
ATOM 2640 C C . LEU A 1 335 ? -6.125 2.245 10.581 1.00 98.44 335 LEU A C 1
ATOM 2642 O O . LEU A 1 335 ? -6.518 1.308 11.280 1.00 98.44 335 LEU A O 1
ATOM 2646 N N . HIS A 1 336 ? -5.034 2.201 9.831 1.00 98.25 336 HIS A N 1
ATOM 2647 C CA . HIS A 1 336 ? -4.082 1.108 9.790 1.00 98.25 336 HIS A CA 1
ATOM 2648 C C . HIS A 1 336 ? -2.819 1.517 10.536 1.00 98.25 336 HIS A C 1
ATOM 2650 O O . HIS A 1 336 ? -2.287 2.610 10.344 1.00 98.25 336 HIS A O 1
ATOM 2656 N N . VAL A 1 337 ? -2.379 0.640 11.427 1.00 96.69 337 VAL A N 1
ATOM 2657 C CA . VAL A 1 337 ? -1.093 0.737 12.099 1.00 96.69 337 VAL A CA 1
ATOM 2658 C C . VAL A 1 337 ? -0.249 -0.424 11.604 1.00 96.69 337 VAL A C 1
ATOM 2660 O O . VAL A 1 337 ? -0.457 -1.568 12.023 1.00 96.69 337 VAL A O 1
ATOM 2663 N N . GLU A 1 338 ? 0.656 -0.115 10.686 1.00 93.75 338 GLU A N 1
ATOM 2664 C CA . GLU A 1 338 ? 1.636 -1.053 10.150 1.00 93.75 338 GLU A CA 1
ATOM 2665 C C . GLU A 1 338 ? 2.827 -1.108 11.106 1.00 93.75 338 GLU A C 1
ATOM 2667 O O . GLU A 1 338 ? 3.256 -0.090 11.645 1.00 93.75 338 GLU A O 1
ATOM 2672 N N . SER A 1 339 ? 3.316 -2.299 11.425 1.00 86.31 339 SER A N 1
ATOM 2673 C CA . SER A 1 339 ? 4.350 -2.438 12.447 1.00 86.31 339 SER A CA 1
ATOM 2674 C C . SER A 1 339 ? 5.077 -3.765 12.331 1.00 86.31 339 SER A C 1
ATOM 2676 O O . SER A 1 339 ? 4.490 -4.764 11.909 1.00 86.31 339 SER A O 1
ATOM 2678 N N . THR A 1 340 ? 6.349 -3.787 12.730 1.00 83.06 340 THR A N 1
ATOM 2679 C CA . THR A 1 340 ? 7.109 -5.035 12.918 1.00 83.06 340 THR A CA 1
ATOM 2680 C C . THR A 1 340 ? 6.886 -5.623 14.307 1.00 83.06 340 THR A C 1
ATOM 2682 O O . THR A 1 340 ? 6.968 -6.839 14.479 1.00 83.06 340 THR A O 1
ATOM 2685 N N . ASP A 1 341 ? 6.536 -4.777 15.278 1.00 85.00 341 ASP A N 1
ATOM 2686 C CA . ASP A 1 341 ? 6.260 -5.155 16.659 1.00 85.00 341 ASP A CA 1
ATOM 2687 C C . ASP A 1 341 ? 4.829 -4.772 17.088 1.00 85.00 341 ASP A C 1
ATOM 2689 O O . ASP A 1 341 ? 4.160 -3.960 16.439 1.00 85.00 341 ASP A O 1
ATOM 2693 N N . PRO A 1 342 ? 4.296 -5.360 18.176 1.00 88.44 342 PRO A N 1
ATOM 2694 C CA . PRO A 1 342 ? 2.994 -4.966 18.700 1.00 88.44 342 PRO A CA 1
ATOM 2695 C C . PRO A 1 342 ? 2.963 -3.483 19.083 1.00 88.44 342 PRO A C 1
ATOM 2697 O O . PRO A 1 342 ? 3.832 -3.008 19.805 1.00 88.44 342 PRO A O 1
ATOM 2700 N N . MET A 1 343 ? 1.918 -2.758 18.682 1.00 92.88 343 MET A N 1
ATOM 2701 C CA . MET A 1 343 ? 1.790 -1.327 18.971 1.00 92.88 343 MET A CA 1
ATOM 2702 C C . MET A 1 343 ? 1.399 -1.074 20.437 1.00 92.88 343 MET A C 1
ATOM 2704 O O . MET A 1 343 ? 0.460 -1.675 20.975 1.00 92.88 343 MET A O 1
ATOM 2708 N N . ASN A 1 344 ? 2.068 -0.119 21.088 1.00 91.94 344 ASN A N 1
ATOM 2709 C CA . ASN A 1 344 ? 1.726 0.306 22.443 1.00 91.94 344 ASN A CA 1
ATOM 2710 C C . ASN A 1 344 ? 0.477 1.198 22.446 1.00 91.94 344 ASN A C 1
ATOM 2712 O O . ASN A 1 344 ? 0.515 2.351 22.017 1.00 91.94 344 ASN A O 1
ATOM 2716 N N . MET A 1 345 ? -0.617 0.727 23.044 1.00 91.56 345 MET A N 1
ATOM 2717 C CA . MET A 1 345 ? -1.860 1.503 23.149 1.00 91.56 345 MET A CA 1
ATOM 2718 C C . MET A 1 345 ? -1.702 2.797 23.975 1.00 91.56 345 MET A C 1
ATOM 2720 O O . MET A 1 345 ? -2.513 3.711 23.859 1.00 91.56 345 MET A O 1
ATOM 2724 N N . ALA A 1 346 ? -0.664 2.892 24.813 1.00 90.75 346 ALA A N 1
ATOM 2725 C CA . ALA A 1 346 ? -0.337 4.094 25.578 1.00 90.75 346 ALA A CA 1
ATOM 2726 C C . ALA A 1 346 ? 0.594 5.077 24.837 1.00 90.75 346 ALA A C 1
ATOM 2728 O O . ALA A 1 346 ? 1.088 6.014 25.468 1.00 90.75 346 ALA A O 1
ATOM 2729 N N . CYS A 1 347 ? 0.854 4.866 23.541 1.00 92.81 347 CYS A N 1
ATOM 2730 C CA . CYS A 1 347 ? 1.564 5.812 22.682 1.00 92.81 347 CYS A CA 1
ATOM 2731 C C . CYS A 1 347 ? 0.768 7.126 22.564 1.00 92.81 347 CYS A C 1
ATOM 2733 O O . CYS A 1 347 ? -0.398 7.129 22.158 1.00 92.81 347 CYS A O 1
ATOM 2735 N N . ASP A 1 348 ? 1.391 8.251 22.931 1.00 92.50 348 ASP A N 1
ATOM 2736 C CA . ASP A 1 348 ? 0.718 9.554 22.992 1.00 92.50 348 ASP A CA 1
ATOM 2737 C C . ASP A 1 348 ? 0.286 10.038 21.594 1.00 92.50 348 ASP A C 1
ATOM 2739 O O . ASP A 1 348 ? -0.788 10.635 21.458 1.00 92.50 348 ASP A O 1
ATOM 2743 N N . ALA A 1 349 ? 1.058 9.725 20.545 1.00 95.00 349 ALA A N 1
ATOM 2744 C CA . ALA A 1 349 ? 0.698 10.008 19.155 1.00 95.00 349 ALA A CA 1
ATOM 2745 C C . ALA A 1 349 ? -0.529 9.211 18.712 1.00 95.00 349 ALA A C 1
ATOM 2747 O O . ALA A 1 349 ? -1.510 9.814 18.277 1.00 95.00 349 ALA A O 1
ATOM 2748 N N . LEU A 1 350 ? -0.526 7.889 18.911 1.00 95.81 350 LEU A N 1
ATOM 2749 C CA . LEU A 1 350 ? -1.663 7.030 18.576 1.00 95.81 350 LEU A CA 1
ATOM 2750 C C . LEU A 1 350 ? -2.936 7.486 19.299 1.00 95.81 350 LEU A C 1
ATOM 2752 O O . LEU A 1 350 ? -3.969 7.704 18.666 1.00 95.81 350 LEU A O 1
ATOM 2756 N N . LEU A 1 351 ? -2.865 7.699 20.618 1.00 94.75 351 LEU A N 1
ATOM 2757 C CA . LEU A 1 351 ? -4.005 8.186 21.398 1.00 94.75 351 LEU A CA 1
ATOM 2758 C C . LEU A 1 351 ? -4.506 9.541 20.898 1.00 94.75 351 LEU A C 1
ATOM 2760 O O . LEU A 1 351 ? -5.712 9.783 20.893 1.00 94.75 351 LEU A O 1
ATOM 2764 N N . THR A 1 352 ? -3.603 10.431 20.490 1.00 95.62 352 THR A N 1
ATOM 2765 C CA . THR A 1 352 ? -3.978 11.747 19.966 1.00 95.62 352 THR A CA 1
ATOM 2766 C C . THR A 1 352 ? -4.640 11.639 18.598 1.00 95.62 352 THR A C 1
ATOM 2768 O O . THR A 1 352 ? -5.665 12.287 18.398 1.00 95.62 352 THR A O 1
ATOM 2771 N N . ILE A 1 353 ? -4.136 10.792 17.698 1.00 96.94 353 ILE A N 1
ATOM 2772 C CA . ILE A 1 353 ? -4.763 10.518 16.397 1.00 96.94 353 ILE A CA 1
ATOM 2773 C C . ILE A 1 353 ? -6.175 9.967 16.608 1.00 96.94 353 ILE A C 1
ATOM 2775 O O . ILE A 1 353 ? -7.130 10.535 16.082 1.00 96.94 353 ILE A O 1
ATOM 2779 N N . LEU A 1 354 ? -6.344 8.952 17.463 1.00 96.62 354 LEU A N 1
ATOM 2780 C CA . LEU A 1 354 ? -7.660 8.390 17.792 1.00 96.62 354 LEU A CA 1
ATOM 2781 C C . LEU A 1 354 ? -8.606 9.454 18.379 1.00 96.62 354 LEU A C 1
ATOM 2783 O O . LEU A 1 354 ? -9.741 9.601 17.932 1.00 96.62 354 LEU A O 1
ATOM 2787 N N . ARG A 1 355 ? -8.135 10.272 19.334 1.00 95.31 355 ARG A N 1
ATOM 2788 C CA . ARG A 1 355 ? -8.927 11.374 19.926 1.00 95.31 355 ARG A CA 1
ATOM 2789 C C . ARG A 1 355 ? -9.324 12.441 18.904 1.00 95.31 355 ARG A C 1
ATOM 2791 O O . ARG A 1 355 ? -10.330 13.118 19.098 1.00 95.31 355 ARG A O 1
ATOM 2798 N N . ARG A 1 356 ? -8.539 12.606 17.840 1.00 96.56 356 ARG A N 1
ATOM 2799 C CA . ARG A 1 356 ? -8.779 13.557 16.748 1.00 96.56 356 ARG A CA 1
ATOM 2800 C C . ARG A 1 356 ? -9.492 12.929 15.544 1.00 96.56 356 ARG A C 1
ATOM 2802 O O . ARG A 1 356 ? -9.616 13.605 14.528 1.00 96.56 356 ARG A O 1
ATOM 2809 N N . SER A 1 357 ? -10.005 11.702 15.674 1.00 97.62 357 SER A N 1
ATOM 2810 C CA . SER A 1 357 ? -10.671 10.941 14.603 1.00 97.62 357 SER A CA 1
ATOM 2811 C C . SER A 1 357 ? -12.121 10.591 14.972 1.00 97.62 357 SER A C 1
ATOM 2813 O O . SER A 1 357 ? -12.441 9.441 15.273 1.00 97.62 357 SER A O 1
ATOM 2815 N N . PRO A 1 358 ? -13.043 11.571 14.989 1.00 95.88 358 PRO A N 1
ATOM 2816 C CA . PRO A 1 358 ? -14.392 11.395 15.532 1.00 95.88 358 PRO A CA 1
ATOM 2817 C C . PRO A 1 358 ? -15.315 10.488 14.703 1.00 95.88 358 PRO A C 1
ATOM 2819 O O . PRO A 1 358 ? -16.436 10.252 15.141 1.00 95.88 358 PRO A O 1
ATOM 2822 N N . ARG A 1 359 ? -14.895 10.014 13.523 1.00 96.50 359 ARG A N 1
ATOM 2823 C CA . ARG A 1 359 ? -15.676 9.140 12.626 1.00 96.50 359 ARG A CA 1
ATOM 2824 C C . ARG A 1 359 ? -15.046 7.766 12.396 1.00 96.50 359 ARG A C 1
ATOM 2826 O O . ARG A 1 359 ? -15.507 7.035 11.530 1.00 96.50 359 ARG A O 1
ATOM 2833 N N . LEU A 1 360 ? -14.017 7.418 13.165 1.00 98.00 360 LEU A N 1
ATOM 2834 C CA . LEU A 1 360 ? -13.296 6.166 12.975 1.00 98.00 360 LEU A CA 1
ATOM 2835 C C . LEU A 1 360 ? -14.215 4.961 13.226 1.00 98.00 360 LEU A C 1
ATOM 2837 O O . LEU A 1 360 ? -14.710 4.787 14.340 1.00 98.00 360 LEU A O 1
ATOM 2841 N N . GLU A 1 361 ? -14.412 4.126 12.208 1.00 97.94 361 GLU A N 1
ATOM 2842 C CA . GLU A 1 361 ? -15.252 2.923 12.271 1.00 97.94 361 GLU A CA 1
ATOM 2843 C C . GLU A 1 361 ? -14.426 1.632 12.311 1.00 97.94 361 GLU A C 1
ATOM 2845 O O . GLU A 1 361 ? -14.886 0.628 12.863 1.00 97.94 361 GLU A O 1
ATOM 2850 N N . ALA A 1 362 ? -13.208 1.645 11.765 1.00 98.31 362 ALA A N 1
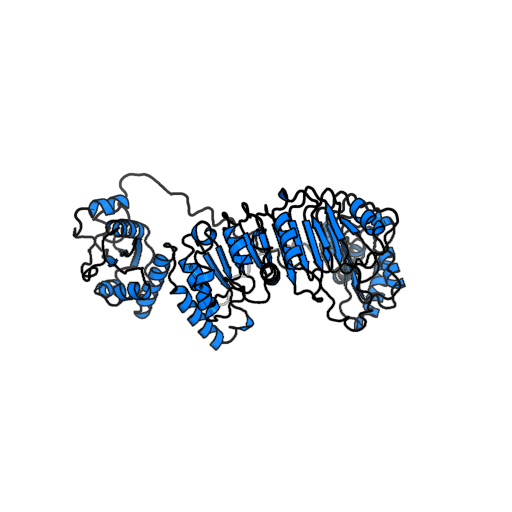ATOM 2851 C CA . ALA A 1 362 ? -12.351 0.470 11.712 1.00 98.31 362 ALA A CA 1
ATOM 2852 C C . ALA A 1 362 ? -10.902 0.774 12.106 1.00 98.31 362 ALA A C 1
ATOM 2854 O O . ALA A 1 362 ? -10.322 1.786 11.709 1.00 98.31 362 ALA A O 1
ATOM 2855 N N . LEU A 1 363 ? -10.321 -0.137 12.886 1.00 97.56 363 LEU A N 1
ATOM 2856 C CA . LEU A 1 363 ? -8.956 -0.038 13.386 1.00 97.56 363 LEU A CA 1
ATOM 2857 C C . LEU A 1 363 ? -8.210 -1.356 13.151 1.00 97.56 363 LEU A C 1
ATOM 2859 O O . LEU A 1 363 ? -8.679 -2.430 13.543 1.00 97.56 363 LEU A O 1
ATOM 2863 N N . TYR A 1 364 ? -7.048 -1.266 12.511 1.00 97.69 364 TYR A N 1
ATOM 2864 C CA . TYR A 1 364 ? -6.239 -2.407 12.091 1.00 97.69 364 TYR A CA 1
ATOM 2865 C C . TYR A 1 364 ? -4.828 -2.284 12.663 1.00 97.69 364 TYR A C 1
ATOM 2867 O O . TYR A 1 364 ? -4.210 -1.229 12.556 1.00 97.69 364 TYR A O 1
ATOM 2875 N N . PHE A 1 365 ? -4.318 -3.366 13.248 1.00 96.56 365 PHE A N 1
ATOM 2876 C CA . PHE A 1 365 ? -2.951 -3.447 13.763 1.00 96.56 365 PHE A CA 1
ATOM 2877 C C . PHE A 1 365 ? -2.226 -4.636 13.142 1.00 96.56 365 PHE A C 1
ATOM 2879 O O . PHE A 1 365 ? -2.612 -5.785 13.392 1.00 96.56 365 PHE A O 1
ATOM 2886 N N . ALA A 1 366 ? -1.181 -4.358 12.363 1.00 93.25 366 ALA A N 1
ATOM 2887 C CA . ALA A 1 366 ? -0.450 -5.352 11.586 1.00 93.25 366 ALA A CA 1
ATOM 2888 C C . ALA A 1 366 ? 0.307 -6.362 12.453 1.00 93.25 366 ALA A C 1
ATOM 2890 O O . ALA A 1 366 ? 0.290 -7.539 12.124 1.00 93.25 366 ALA A O 1
ATOM 2891 N N . MET A 1 367 ? 0.881 -5.963 13.592 1.00 90.12 367 MET A N 1
ATOM 2892 C CA . MET A 1 367 ? 1.503 -6.893 14.554 1.00 90.12 367 MET A CA 1
ATOM 2893 C C . MET A 1 367 ? 0.865 -6.838 15.950 1.00 90.12 367 MET A C 1
ATOM 2895 O O . MET A 1 367 ? 1.467 -7.206 16.956 1.00 90.12 367 MET A O 1
ATOM 2899 N N . GLY A 1 368 ? -0.407 -6.439 16.016 1.00 90.38 368 GLY A N 1
ATOM 2900 C CA . GLY A 1 368 ? -1.211 -6.497 17.235 1.00 90.38 368 GLY A CA 1
ATOM 2901 C C . GLY A 1 368 ? -0.994 -5.298 18.156 1.00 90.38 368 GLY A C 1
ATOM 2902 O O . GLY A 1 368 ? -0.437 -4.274 17.768 1.00 90.38 368 GLY A O 1
ATOM 2903 N N . VAL A 1 369 ? -1.498 -5.403 19.387 1.00 93.88 369 VAL A N 1
ATOM 2904 C CA . VAL A 1 369 ? -1.466 -4.314 20.374 1.00 93.88 369 VAL A CA 1
ATOM 2905 C C . VAL A 1 369 ? -1.114 -4.822 21.750 1.00 93.88 369 VAL A C 1
ATOM 2907 O O . VAL A 1 369 ? -1.532 -5.913 22.134 1.00 93.88 369 VAL A O 1
ATOM 2910 N N . PHE A 1 370 ? -0.449 -3.989 22.539 1.00 93.12 370 PHE A N 1
ATOM 2911 C CA . PHE A 1 370 ? -0.227 -4.257 23.950 1.00 93.12 370 PHE A CA 1
ATOM 2912 C C . PHE A 1 370 ? -0.505 -3.028 24.813 1.00 93.12 370 PHE A C 1
ATOM 2914 O O . PHE A 1 370 ? -0.492 -1.881 24.365 1.00 93.12 370 PHE A O 1
ATOM 2921 N N . LEU A 1 371 ? -0.775 -3.285 26.091 1.00 89.50 371 LEU A N 1
ATOM 2922 C CA . LEU A 1 371 ? -0.924 -2.253 27.102 1.00 89.50 371 LEU A CA 1
ATOM 2923 C C . LEU A 1 371 ? -0.364 -2.779 28.418 1.00 89.50 371 LEU A C 1
ATOM 2925 O O . LEU A 1 371 ? -0.866 -3.754 28.978 1.00 89.50 371 LEU A O 1
ATOM 2929 N N . HIS A 1 372 ? 0.641 -2.103 28.962 1.00 82.75 372 HIS A N 1
ATOM 2930 C CA . HIS A 1 372 ? 1.102 -2.416 30.307 1.00 82.75 372 HIS A CA 1
ATOM 2931 C C . HIS A 1 372 ? 0.088 -1.924 31.351 1.00 82.75 372 HIS A C 1
ATOM 2933 O O . HIS A 1 372 ? -0.449 -0.816 31.269 1.00 82.75 372 HIS A O 1
ATOM 2939 N N . LYS A 1 373 ? -0.144 -2.716 32.403 1.00 74.81 373 LYS A N 1
ATOM 2940 C CA . LYS A 1 373 ? -1.133 -2.395 33.456 1.00 74.81 373 LYS A CA 1
ATOM 2941 C C . LYS A 1 373 ? -0.896 -1.052 34.155 1.00 74.81 373 LYS A C 1
ATOM 2943 O O . LYS A 1 373 ? -1.849 -0.393 34.563 1.00 74.81 373 LYS A O 1
ATOM 2948 N N . ASN A 1 374 ? 0.362 -0.649 34.320 1.00 76.50 374 ASN A N 1
ATOM 2949 C CA . ASN A 1 374 ? 0.742 0.636 34.918 1.00 76.50 374 ASN A CA 1
ATOM 2950 C C . ASN A 1 374 ? 0.406 1.839 34.015 1.00 76.50 374 ASN A C 1
ATOM 2952 O O . ASN A 1 374 ? 0.241 2.946 34.526 1.00 76.50 374 ASN A O 1
ATOM 2956 N N . CYS A 1 375 ? 0.248 1.623 32.709 1.00 78.00 375 CYS A N 1
ATOM 2957 C CA . CYS A 1 375 ? -0.089 2.648 31.726 1.00 78.00 375 CYS A CA 1
ATOM 2958 C C . CYS A 1 375 ? -1.599 2.889 31.584 1.00 78.00 375 CY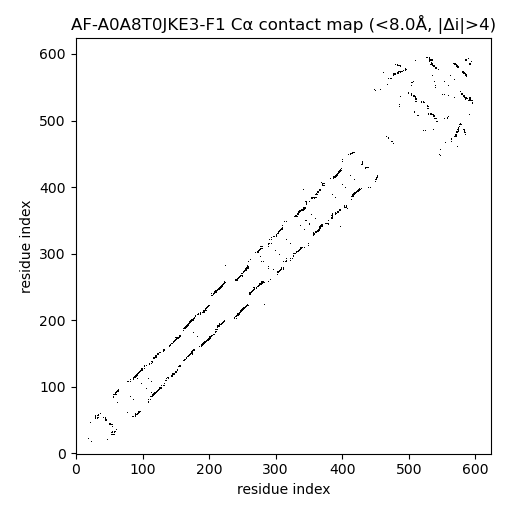S A C 1
ATOM 2960 O O . CYS A 1 375 ? -1.984 3.817 30.879 1.00 78.00 375 CYS A O 1
ATOM 2962 N N . LEU A 1 376 ? -2.460 2.141 32.292 1.00 76.62 376 LEU A N 1
ATOM 2963 C CA . LEU A 1 376 ? -3.921 2.299 32.211 1.00 76.62 376 LEU A CA 1
ATOM 2964 C C . LEU A 1 376 ? -4.382 3.745 32.475 1.00 76.62 376 LEU A C 1
ATOM 2966 O O . LEU A 1 376 ? -5.324 4.222 31.861 1.00 76.62 376 LEU A O 1
ATOM 2970 N N . LYS A 1 377 ? -3.679 4.475 33.348 1.00 76.38 377 LYS A N 1
ATOM 2971 C CA . LYS A 1 377 ? -3.989 5.881 33.649 1.00 76.38 377 LYS A CA 1
ATOM 2972 C C . LYS A 1 377 ? -3.720 6.841 32.485 1.00 76.38 377 LYS A C 1
ATOM 2974 O O . LYS A 1 377 ? -4.273 7.928 32.486 1.00 76.38 377 LYS A O 1
ATOM 2979 N N . LYS A 1 378 ? -2.842 6.484 31.538 1.00 78.75 378 LYS A N 1
ATOM 2980 C CA . LYS A 1 378 ? -2.537 7.321 30.361 1.00 78.75 378 LYS A CA 1
ATOM 2981 C C . LYS A 1 378 ? -3.622 7.224 29.292 1.00 78.75 378 LYS A C 1
ATOM 2983 O O . LYS A 1 378 ? -3.893 8.192 28.584 1.00 78.75 378 LYS A O 1
ATOM 2988 N N . VAL A 1 379 ? -4.230 6.046 29.188 1.00 84.38 379 VAL A N 1
ATOM 2989 C CA . VAL A 1 379 ? -5.298 5.773 28.227 1.00 84.38 379 VAL A CA 1
ATOM 2990 C C . VAL A 1 379 ? -6.675 6.183 28.755 1.00 84.38 379 VAL A C 1
ATOM 2992 O O . VAL A 1 379 ? -7.628 6.082 28.004 1.00 84.38 379 VAL A O 1
ATOM 2995 N N . ASP A 1 380 ? -6.793 6.644 30.006 1.00 75.56 380 ASP A N 1
ATOM 2996 C CA . ASP A 1 380 ? -8.051 7.057 30.645 1.00 75.56 380 ASP A CA 1
ATOM 2997 C C . ASP A 1 380 ? -8.163 8.602 30.705 1.00 75.56 380 ASP A C 1
ATOM 2999 O O . ASP A 1 380 ? -7.274 9.247 31.271 1.00 75.56 380 ASP A O 1
ATOM 3003 N N . PRO A 1 381 ? -9.212 9.229 30.135 1.00 83.31 381 PRO A N 1
ATOM 3004 C CA . PRO A 1 381 ? -10.289 8.606 29.371 1.00 83.31 381 PRO A CA 1
ATOM 3005 C C . PRO A 1 381 ? -9.816 8.118 28.000 1.00 83.31 381 PRO A C 1
ATOM 3007 O O . PRO A 1 381 ? -8.936 8.718 27.357 1.00 83.31 381 PRO A O 1
ATOM 3010 N N . LEU A 1 382 ? -10.442 7.025 27.560 1.00 85.38 382 LEU A N 1
ATOM 3011 C CA . LEU A 1 382 ? -10.201 6.446 26.245 1.00 85.38 382 LEU A CA 1
ATOM 3012 C C . LEU A 1 382 ? -10.678 7.398 25.140 1.00 85.38 382 LEU A C 1
ATOM 3014 O O . LEU A 1 382 ? -11.573 8.215 25.371 1.00 85.38 382 LEU A O 1
ATOM 3018 N N . PRO A 1 383 ? -10.072 7.331 23.940 1.00 91.88 383 PRO A N 1
ATOM 3019 C CA . PRO A 1 383 ? -10.540 8.096 22.794 1.00 91.88 383 PRO A CA 1
ATOM 3020 C C . PRO A 1 383 ? -12.030 7.852 22.531 1.00 91.88 383 PRO A C 1
ATOM 3022 O O . PRO A 1 383 ? -12.460 6.706 22.419 1.00 91.88 383 PRO A O 1
ATOM 3025 N N . SER A 1 384 ? -12.809 8.929 22.399 1.00 90.62 384 SER A N 1
ATOM 3026 C CA . SER A 1 384 ? -14.268 8.849 22.248 1.00 90.62 384 SER A CA 1
ATOM 3027 C C . SER A 1 384 ? -14.703 8.050 21.021 1.00 90.62 384 SER A C 1
ATOM 3029 O O . SER A 1 384 ? -15.742 7.404 21.065 1.00 90.62 384 SER A O 1
ATOM 3031 N N . CYS A 1 385 ? -13.898 8.027 19.954 1.00 93.75 385 CYS A N 1
ATOM 3032 C CA . CYS A 1 385 ? -14.186 7.246 18.752 1.00 93.75 385 CYS A CA 1
ATOM 3033 C C . CYS A 1 385 ? -14.351 5.742 19.032 1.00 93.75 385 CYS A C 1
ATOM 3035 O O . CYS A 1 385 ? -15.141 5.086 18.355 1.00 93.75 385 CYS A O 1
ATOM 3037 N N . LEU A 1 386 ? -13.658 5.212 20.051 1.00 92.19 386 LEU A N 1
ATOM 3038 C CA . LEU A 1 386 ? -13.791 3.821 20.488 1.00 92.19 386 LEU A CA 1
ATOM 3039 C C . LEU A 1 386 ? -15.179 3.560 21.082 1.00 92.19 386 LEU A C 1
ATOM 3041 O O . LEU A 1 386 ? -15.751 2.501 20.856 1.00 92.19 386 LEU A O 1
ATOM 3045 N N . GLU A 1 387 ? -15.729 4.537 21.801 1.00 88.44 387 GLU A N 1
ATOM 3046 C CA . GLU A 1 387 ? -17.045 4.431 22.428 1.00 88.44 387 GLU A CA 1
ATOM 3047 C C . GLU A 1 387 ? -18.176 4.665 21.417 1.00 88.44 387 GLU A C 1
ATOM 3049 O O . GLU A 1 387 ? -19.203 3.994 21.468 1.00 88.44 387 GLU A O 1
ATOM 3054 N N . THR A 1 388 ? -18.000 5.613 20.491 1.00 89.38 388 THR A N 1
ATOM 3055 C CA . THR A 1 388 ? -19.118 6.154 19.706 1.00 89.38 388 THR A CA 1
ATOM 3056 C C . THR A 1 388 ? -19.243 5.637 18.283 1.00 89.38 388 THR A C 1
ATOM 3058 O O . THR A 1 388 ? -20.310 5.825 17.708 1.00 89.38 388 THR A O 1
ATOM 3061 N N . ASN A 1 389 ? -18.196 5.061 17.676 1.00 93.00 389 ASN A N 1
ATOM 3062 C CA . ASN A 1 389 ? -18.240 4.705 16.247 1.00 93.00 389 ASN A CA 1
ATOM 3063 C C . ASN A 1 389 ? -17.509 3.416 15.864 1.00 93.00 389 ASN A C 1
ATOM 3065 O O . ASN A 1 389 ? -17.807 2.874 14.802 1.00 93.00 389 ASN A O 1
ATOM 3069 N N . LEU A 1 390 ? -16.551 2.935 16.664 1.00 96.38 390 LEU A N 1
ATOM 3070 C CA . LEU A 1 390 ? -15.732 1.790 16.269 1.00 96.38 390 LEU A CA 1
ATOM 3071 C C . LEU A 1 390 ? -16.573 0.505 16.159 1.00 96.38 390 LEU A C 1
ATOM 3073 O O . LEU A 1 390 ? -17.084 0.010 17.160 1.00 96.38 390 LEU A O 1
ATOM 3077 N N . LYS A 1 391 ? -16.640 -0.058 14.948 1.00 96.00 391 LYS A N 1
ATOM 3078 C CA . LYS A 1 391 ? -17.375 -1.288 14.602 1.00 96.00 391 LYS A CA 1
ATOM 3079 C C . LYS A 1 391 ? -16.454 -2.477 14.374 1.00 96.00 391 LYS A C 1
ATOM 3081 O O . LYS A 1 391 ? -16.812 -3.608 14.689 1.00 96.00 391 LYS A O 1
ATOM 3086 N N . THR A 1 392 ? -15.274 -2.231 13.807 1.00 97.44 392 THR A N 1
ATOM 3087 C CA . THR A 1 392 ? -14.338 -3.274 13.375 1.00 97.44 392 THR A CA 1
ATOM 3088 C C . THR A 1 392 ? -12.976 -3.100 14.030 1.00 97.44 392 THR A C 1
ATOM 3090 O O . THR A 1 392 ? -12.365 -2.037 13.948 1.00 97.44 392 THR A O 1
ATOM 3093 N N . LEU A 1 393 ? -12.463 -4.181 14.618 1.00 96.81 393 LEU A N 1
ATOM 3094 C CA . LEU A 1 393 ? -11.093 -4.255 15.118 1.00 96.81 393 LEU A CA 1
ATOM 3095 C C . LEU A 1 393 ? -10.384 -5.484 14.542 1.00 96.81 393 LEU A C 1
ATOM 3097 O O . LEU A 1 393 ? -10.864 -6.607 14.703 1.00 96.81 393 LEU A O 1
ATOM 3101 N N . ARG A 1 394 ? -9.229 -5.296 13.898 1.00 97.19 394 ARG A N 1
ATOM 3102 C CA . ARG A 1 394 ? -8.384 -6.409 13.432 1.00 97.19 394 ARG A CA 1
ATOM 3103 C C . ARG A 1 394 ? -7.007 -6.354 14.066 1.00 97.19 394 ARG A C 1
ATOM 3105 O O . ARG A 1 394 ? -6.302 -5.359 13.944 1.00 97.19 394 ARG A O 1
ATOM 3112 N N . LEU A 1 395 ? -6.636 -7.450 14.715 1.00 95.62 395 LEU A N 1
ATOM 3113 C CA . LEU A 1 395 ? -5.357 -7.642 15.380 1.00 95.62 395 LEU A CA 1
ATOM 3114 C C . LEU A 1 395 ? -4.643 -8.808 14.707 1.00 95.62 395 LEU A C 1
ATOM 3116 O O . LEU A 1 395 ? -5.099 -9.947 14.807 1.00 95.62 395 LEU A O 1
ATOM 3120 N N . TYR A 1 396 ? -3.543 -8.530 14.025 1.00 93.19 396 TYR A N 1
ATOM 3121 C CA . TYR A 1 396 ? -2.677 -9.551 13.446 1.00 93.19 396 TYR A CA 1
ATOM 3122 C C . TYR A 1 396 ? -1.472 -9.809 14.362 1.00 93.19 396 TYR A C 1
ATOM 3124 O O . TYR A 1 396 ? -1.275 -9.106 15.348 1.00 93.19 396 TYR A O 1
ATOM 3132 N N . GLY A 1 397 ? -0.709 -10.874 14.109 1.00 88.94 397 GLY A N 1
ATOM 3133 C CA . GLY A 1 397 ? 0.512 -11.168 14.871 1.00 88.94 397 GLY A CA 1
ATOM 3134 C C . GLY A 1 397 ? 0.311 -11.550 16.346 1.00 88.94 397 GLY A C 1
ATOM 3135 O O . GLY A 1 397 ? 1.282 -11.597 17.094 1.00 88.94 397 GLY A O 1
ATOM 3136 N N . PHE A 1 398 ? -0.912 -11.868 16.788 1.00 90.50 398 PHE A N 1
ATOM 3137 C CA . PHE A 1 398 ? -1.217 -12.121 18.200 1.00 90.50 398 PHE A CA 1
ATOM 3138 C C . PHE A 1 398 ? -0.384 -13.276 18.776 1.00 90.50 398 PHE A C 1
ATOM 3140 O O . PHE A 1 398 ? -0.422 -14.397 18.258 1.00 90.50 398 PHE A O 1
ATOM 3147 N N . THR A 1 399 ? 0.331 -13.024 19.878 1.00 88.19 399 THR A N 1
ATOM 3148 C CA . THR A 1 399 ? 1.215 -14.009 20.528 1.00 88.19 399 THR A CA 1
ATOM 3149 C C . THR A 1 399 ? 0.601 -14.635 21.782 1.00 88.19 399 THR A C 1
ATOM 3151 O O . THR A 1 399 ? 1.065 -15.680 22.257 1.00 88.19 399 THR A O 1
ATOM 3154 N N . GLY A 1 400 ? -0.451 -14.029 22.337 1.00 87.00 400 GLY A N 1
ATOM 3155 C CA . GLY A 1 400 ? -1.106 -14.463 23.568 1.00 87.00 400 GLY A CA 1
ATOM 3156 C C . GLY A 1 400 ? -0.401 -14.016 24.842 1.00 87.00 400 GLY A C 1
ATOM 3157 O O . GLY A 1 400 ? -0.592 -14.646 25.890 1.00 87.00 400 GLY A O 1
ATOM 3158 N N . ASN A 1 401 ? 0.437 -12.981 24.769 1.00 87.19 401 ASN A N 1
ATOM 3159 C CA . ASN A 1 401 ? 1.127 -12.462 25.943 1.00 87.19 401 ASN A CA 1
ATOM 3160 C C . ASN A 1 401 ? 0.152 -11.711 26.881 1.00 87.19 401 ASN A C 1
ATOM 3162 O O . ASN A 1 401 ? -0.995 -11.411 26.543 1.00 87.19 401 ASN A O 1
ATOM 3166 N N . ASN A 1 402 ? 0.569 -11.460 28.126 1.00 86.19 402 ASN A N 1
ATOM 3167 C CA . ASN A 1 402 ? -0.340 -10.902 29.133 1.00 86.19 402 ASN A CA 1
ATOM 3168 C C . ASN A 1 402 ? -0.738 -9.443 28.871 1.00 86.19 402 ASN A C 1
ATOM 3170 O O . ASN A 1 402 ? -1.830 -9.057 29.292 1.00 86.19 402 ASN A O 1
ATOM 3174 N N . ASP A 1 403 ? 0.116 -8.661 28.215 1.00 87.25 403 ASP A N 1
ATOM 3175 C CA . ASP A 1 403 ? -0.133 -7.243 27.948 1.00 87.25 403 ASP A CA 1
ATOM 3176 C C . ASP A 1 403 ? -1.014 -7.054 26.702 1.00 87.25 403 ASP A C 1
ATOM 3178 O O . ASP A 1 403 ? -1.884 -6.186 26.704 1.00 87.25 403 ASP A O 1
ATOM 3182 N N . GLU A 1 404 ? -0.901 -7.935 25.704 1.00 93.88 404 GLU A N 1
ATOM 3183 C CA . GLU A 1 404 ? -1.858 -8.072 24.596 1.00 93.88 404 GLU A CA 1
ATOM 3184 C C . GLU A 1 404 ? -3.247 -8.442 25.118 1.00 93.88 404 GLU A C 1
ATOM 3186 O O . GLU A 1 404 ? -4.241 -7.776 24.833 1.00 93.88 404 GLU A O 1
ATOM 3191 N N . LEU A 1 405 ? -3.330 -9.485 25.953 1.00 90.69 405 LEU A N 1
ATOM 3192 C CA . LEU A 1 405 ? -4.593 -9.898 26.566 1.00 90.69 405 LEU A CA 1
ATOM 3193 C C . LEU A 1 405 ? -5.205 -8.783 27.421 1.00 90.69 405 LEU A C 1
ATOM 3195 O O . LEU A 1 405 ? -6.428 -8.670 27.508 1.00 90.69 405 LEU A O 1
ATOM 3199 N N . PHE A 1 406 ? -4.369 -7.977 28.078 1.00 87.38 406 PHE A N 1
ATOM 3200 C CA . PHE A 1 406 ? -4.836 -6.830 28.841 1.00 87.38 406 PHE A CA 1
ATOM 3201 C C . PHE A 1 406 ? -5.369 -5.719 27.929 1.00 87.38 406 PHE A C 1
ATOM 3203 O O . PHE A 1 406 ? -6.454 -5.211 28.208 1.00 87.38 406 PHE A O 1
ATOM 3210 N N . ALA A 1 407 ? -4.680 -5.398 26.831 1.00 93.12 407 ALA A N 1
ATOM 3211 C CA . ALA A 1 407 ? -5.149 -4.437 25.833 1.00 93.12 407 ALA A CA 1
ATOM 3212 C C . ALA A 1 407 ? -6.491 -4.857 25.219 1.00 93.12 407 ALA A C 1
ATOM 3214 O O . ALA A 1 407 ? -7.441 -4.077 25.243 1.00 93.12 407 ALA A O 1
ATOM 3215 N N . ILE A 1 408 ? -6.614 -6.114 24.776 1.00 94.06 408 ILE A N 1
ATOM 3216 C CA . ILE A 1 408 ? -7.864 -6.666 24.224 1.00 94.06 408 ILE A CA 1
ATOM 3217 C C . ILE A 1 408 ? -9.001 -6.548 25.241 1.00 94.06 408 ILE A C 1
ATOM 3219 O O . ILE A 1 408 ? -10.103 -6.125 24.902 1.00 94.06 408 ILE A O 1
ATOM 3223 N N . LYS A 1 409 ? -8.738 -6.881 26.511 1.00 88.44 409 LYS A N 1
ATOM 3224 C CA . LYS A 1 409 ? -9.739 -6.755 27.575 1.00 88.44 409 LYS A CA 1
ATOM 3225 C C . LYS A 1 409 ? -10.197 -5.306 27.777 1.00 88.44 409 LYS A C 1
ATOM 3227 O O . LYS A 1 409 ? -11.373 -5.087 28.051 1.00 88.44 409 LYS A O 1
ATOM 3232 N N . VAL A 1 410 ? -9.282 -4.338 27.709 1.00 87.81 410 VAL A N 1
ATOM 3233 C CA . VAL A 1 410 ? -9.618 -2.911 27.828 1.00 87.81 410 VAL A CA 1
ATOM 3234 C C . VAL A 1 410 ? -10.446 -2.458 26.628 1.00 87.81 410 VAL A C 1
ATOM 3236 O O . VAL A 1 410 ? -11.490 -1.852 26.834 1.00 87.81 410 VAL A O 1
ATOM 3239 N N . LEU A 1 411 ? -10.041 -2.819 25.408 1.00 92.19 411 LEU A N 1
ATOM 3240 C CA . LEU A 1 411 ? -10.761 -2.489 24.176 1.00 92.19 411 LEU A CA 1
ATOM 3241 C C . LEU A 1 411 ? -12.198 -3.020 24.197 1.00 92.19 411 LEU A C 1
ATOM 3243 O O . LEU A 1 411 ? -13.127 -2.229 24.099 1.00 92.19 411 LEU A O 1
ATOM 3247 N N . LEU A 1 412 ? -12.393 -4.321 24.444 1.00 89.81 412 LEU A N 1
ATOM 3248 C CA . LEU A 1 412 ? -13.727 -4.943 24.474 1.00 89.81 412 LEU A CA 1
ATOM 3249 C C . LEU A 1 412 ? -14.673 -4.315 25.507 1.00 89.81 412 LEU A C 1
ATOM 3251 O O . LEU A 1 412 ? -15.880 -4.227 25.278 1.00 89.81 412 LEU A O 1
ATOM 3255 N N . LYS A 1 413 ? -14.134 -3.865 26.644 1.00 86.31 413 LYS A N 1
ATOM 3256 C CA . LYS A 1 413 ? -14.911 -3.199 27.696 1.00 86.31 413 LYS A CA 1
ATOM 3257 C C . LYS A 1 413 ? -15.301 -1.760 27.326 1.00 86.31 413 LYS A C 1
ATOM 3259 O O . LYS A 1 413 ? -16.161 -1.177 27.979 1.00 86.31 413 LYS A O 1
ATOM 3264 N N . SER A 1 414 ? -14.662 -1.170 26.325 1.00 83.88 414 SER A N 1
ATOM 3265 C CA . SER A 1 414 ? -14.758 0.261 26.030 1.00 83.88 414 SER A CA 1
ATOM 3266 C C . SER A 1 414 ? -15.285 0.572 24.632 1.00 83.88 414 SER A C 1
ATOM 3268 O O . SER A 1 414 ? -15.310 1.736 24.247 1.00 83.88 414 SER A O 1
ATOM 3270 N N . THR A 1 415 ? -15.730 -0.447 23.897 1.00 89.75 415 THR A N 1
ATOM 3271 C CA . THR A 1 415 ? -16.265 -0.328 22.536 1.00 89.75 415 THR A CA 1
ATOM 3272 C C . THR A 1 415 ? -17.670 -0.949 22.463 1.00 89.75 415 THR A C 1
ATOM 3274 O O . THR A 1 415 ? -17.803 -2.120 22.099 1.00 89.75 415 THR A O 1
ATOM 3277 N N . PRO A 1 416 ? -18.733 -0.222 22.860 1.00 86.25 416 PRO A N 1
ATOM 3278 C CA . PRO A 1 416 ? -20.095 -0.756 22.913 1.00 86.25 416 PRO A CA 1
ATOM 3279 C C . PRO A 1 416 ? -20.701 -1.015 21.529 1.00 86.25 416 PRO A C 1
ATOM 3281 O O . PRO A 1 416 ? -21.546 -1.890 21.401 1.00 86.25 416 PRO A O 1
ATOM 3284 N N . LEU A 1 417 ? -20.255 -0.296 20.494 1.00 89.88 417 LEU A N 1
ATOM 3285 C CA . LEU A 1 417 ? -20.728 -0.465 19.112 1.00 89.88 417 LEU A CA 1
ATOM 3286 C C . LEU A 1 417 ? -19.873 -1.434 18.282 1.00 89.88 417 LEU A C 1
ATOM 3288 O O . LEU A 1 417 ? -20.034 -1.505 17.066 1.00 89.88 417 LEU A O 1
ATOM 3292 N N . LEU A 1 418 ? -18.945 -2.158 18.917 1.00 92.62 418 LEU A N 1
ATOM 3293 C CA . LEU A 1 418 ? -18.085 -3.099 18.211 1.00 92.62 418 LEU A CA 1
ATOM 3294 C C . LEU A 1 418 ? -18.918 -4.280 17.698 1.00 92.62 418 LEU A C 1
ATOM 3296 O O . LEU A 1 418 ? -19.455 -5.055 18.490 1.00 92.62 418 LEU A O 1
ATOM 3300 N N . GLU A 1 419 ? -18.985 -4.420 16.378 1.00 91.19 419 GLU A N 1
ATOM 3301 C CA . GLU A 1 419 ? -19.695 -5.499 15.686 1.00 91.19 419 GLU A CA 1
ATOM 3302 C C . GLU A 1 419 ? -18.811 -6.747 15.570 1.00 91.19 419 GLU A C 1
ATOM 3304 O O . GLU A 1 419 ? -19.283 -7.873 15.721 1.00 91.19 419 GLU A O 1
ATOM 3309 N N . ALA A 1 420 ? -17.512 -6.562 15.306 1.00 90.69 420 ALA A N 1
ATOM 3310 C CA . ALA A 1 420 ? -16.593 -7.674 15.107 1.00 90.69 420 ALA A CA 1
ATOM 3311 C C . ALA A 1 420 ? -15.149 -7.360 15.523 1.00 90.69 420 ALA A C 1
ATOM 3313 O O . ALA A 1 420 ? -14.586 -6.302 15.224 1.00 90.69 420 ALA A O 1
ATOM 3314 N N . ILE A 1 421 ? -14.526 -8.356 16.160 1.00 93.81 421 ILE A N 1
ATOM 3315 C CA . ILE A 1 421 ? -13.090 -8.408 16.430 1.00 93.81 421 ILE A CA 1
ATOM 3316 C C . ILE A 1 421 ? -12.483 -9.629 15.739 1.00 93.81 421 ILE A C 1
ATOM 3318 O O . ILE A 1 421 ? -12.924 -10.760 15.947 1.00 93.81 421 ILE A O 1
ATOM 3322 N N . TRP A 1 422 ? -11.444 -9.410 14.938 1.00 94.88 422 TRP A N 1
ATOM 3323 C CA . TRP A 1 422 ? -10.652 -10.481 14.340 1.00 94.88 422 TRP A CA 1
ATOM 3324 C C . TRP A 1 422 ? -9.271 -10.508 14.974 1.00 94.88 422 TRP A C 1
ATOM 3326 O O . TRP A 1 422 ? -8.560 -9.506 14.961 1.00 94.88 422 TRP A O 1
ATOM 3336 N N . ILE A 1 423 ? -8.897 -11.661 15.522 1.00 93.81 423 ILE A N 1
ATOM 3337 C CA . ILE A 1 423 ? -7.589 -11.884 16.134 1.00 93.81 423 ILE A CA 1
ATOM 3338 C C . ILE A 1 423 ? -6.904 -12.993 15.348 1.00 93.81 423 ILE A C 1
ATOM 3340 O O . ILE A 1 423 ? -7.332 -14.146 15.392 1.00 93.81 423 ILE A O 1
ATOM 3344 N N . PHE A 1 424 ? -5.846 -12.636 14.630 1.00 91.00 424 PHE A N 1
ATOM 3345 C CA . PHE A 1 424 ? -5.032 -13.558 13.857 1.00 91.00 424 PHE A CA 1
ATOM 3346 C C . PHE A 1 424 ? -3.756 -13.846 14.637 1.00 91.00 424 PHE A C 1
ATOM 3348 O O . PHE A 1 424 ? -2.963 -12.949 14.930 1.00 91.00 424 PHE A O 1
ATOM 3355 N N . SER A 1 425 ? -3.582 -15.110 15.009 1.00 86.69 425 SER A N 1
ATOM 3356 C CA . SER A 1 425 ? -2.378 -15.579 15.683 1.00 86.69 425 SER A CA 1
ATOM 3357 C C . SER A 1 425 ? -1.159 -15.463 14.775 1.00 86.69 425 SER A C 1
ATOM 3359 O O . SER A 1 425 ? -1.260 -15.701 13.571 1.00 86.69 425 SER A O 1
ATOM 3361 N N . ASN A 1 426 ? 0.003 -15.179 15.362 1.00 80.19 426 ASN A N 1
ATOM 3362 C CA . ASN A 1 426 ? 1.269 -15.310 14.648 1.00 80.19 426 ASN A CA 1
ATOM 3363 C C . ASN A 1 426 ? 1.441 -16.777 14.186 1.00 80.19 426 ASN A C 1
ATOM 3365 O O . ASN A 1 426 ? 1.379 -17.664 15.046 1.00 80.19 426 ASN A O 1
ATOM 3369 N N . PRO A 1 427 ? 1.645 -17.049 12.881 1.00 66.69 427 PRO A N 1
ATOM 3370 C CA . PRO A 1 427 ? 1.706 -18.411 12.345 1.00 66.69 427 PRO A CA 1
ATOM 3371 C C . PRO A 1 427 ? 2.734 -19.279 13.083 1.00 66.69 427 PRO A C 1
ATOM 3373 O O . PRO A 1 427 ? 2.411 -20.361 13.557 1.00 66.69 427 PRO A O 1
ATOM 3376 N N . TYR A 1 428 ? 3.927 -18.753 13.356 1.00 69.69 428 TYR A N 1
ATOM 3377 C CA . TYR A 1 428 ? 5.015 -19.540 13.946 1.00 69.69 428 TYR A CA 1
ATOM 3378 C C . TYR A 1 428 ? 4.816 -19.892 15.431 1.00 69.69 428 TYR A C 1
ATOM 338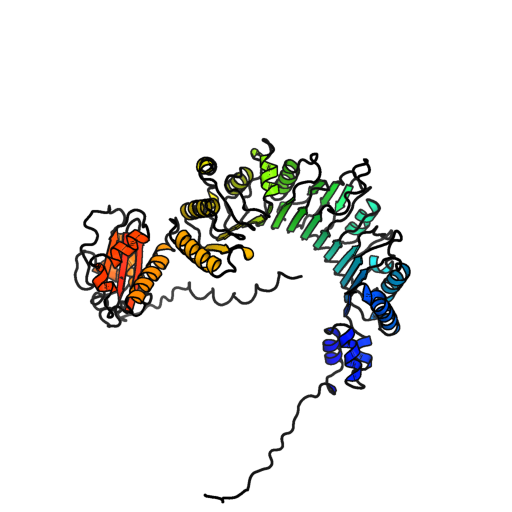0 O O . TYR A 1 428 ? 5.505 -20.761 15.966 1.00 69.69 428 TYR A O 1
ATOM 3388 N N . GLY A 1 429 ? 3.895 -19.217 16.128 1.00 68.00 429 GLY A N 1
ATOM 3389 C CA . GLY A 1 429 ? 3.707 -19.372 17.574 1.00 68.00 429 GLY A CA 1
ATOM 3390 C C . GLY A 1 429 ? 2.813 -20.544 17.992 1.00 68.00 429 GLY A C 1
ATOM 3391 O O . GLY A 1 429 ? 2.790 -20.884 19.181 1.00 68.00 429 GLY A O 1
ATOM 3392 N N . PHE A 1 430 ? 2.055 -21.132 17.056 1.00 76.75 430 PHE A N 1
ATOM 3393 C CA . PHE A 1 430 ? 0.953 -22.054 17.373 1.00 76.75 430 PHE A CA 1
ATOM 3394 C C . PHE A 1 430 ? 0.887 -23.322 16.506 1.00 76.75 430 PHE A C 1
ATOM 3396 O O . PHE A 1 430 ? -0.027 -24.119 16.698 1.00 76.75 430 PHE A O 1
ATOM 3403 N N . ASP A 1 431 ? 1.862 -23.554 15.623 1.00 73.69 431 ASP A N 1
ATOM 3404 C CA . ASP A 1 431 ? 1.861 -24.669 14.657 1.00 73.69 431 ASP A CA 1
ATOM 3405 C C . ASP A 1 431 ? 2.103 -26.070 15.264 1.00 73.69 431 ASP A C 1
ATOM 3407 O O . ASP A 1 431 ? 2.009 -27.079 14.565 1.00 73.69 431 ASP A O 1
ATOM 3411 N N . SER A 1 432 ? 2.413 -26.172 16.560 1.00 78.56 432 SER A N 1
ATOM 3412 C CA . SER A 1 432 ? 2.557 -27.457 17.259 1.00 78.56 432 SER A CA 1
ATOM 3413 C C . SER A 1 432 ? 1.256 -27.894 17.942 1.00 78.56 432 SER A C 1
ATOM 3415 O O . SER A 1 432 ? 0.411 -27.062 18.263 1.00 78.56 432 SER A O 1
ATOM 3417 N N . ASP A 1 433 ? 1.112 -29.188 18.257 1.00 74.44 433 ASP A N 1
ATOM 3418 C CA . ASP A 1 433 ? -0.034 -29.692 19.041 1.00 74.44 433 ASP A CA 1
ATOM 3419 C C . ASP A 1 433 ? -0.184 -28.940 20.381 1.00 74.44 433 ASP A C 1
ATOM 3421 O O . ASP A 1 433 ? -1.278 -28.532 20.773 1.00 74.44 433 ASP A O 1
ATOM 3425 N N . GLU A 1 434 ? 0.939 -28.666 21.056 1.00 79.06 434 GLU A N 1
ATOM 3426 C CA . GLU A 1 434 ? 0.978 -27.867 22.287 1.00 79.06 434 GLU A CA 1
ATOM 3427 C C . GLU A 1 434 ? 0.585 -26.395 22.042 1.00 79.06 434 GLU A C 1
ATOM 3429 O O . GLU A 1 434 ? -0.058 -25.758 22.887 1.00 79.06 434 GLU A O 1
ATOM 3434 N N . GLY A 1 435 ? 0.928 -25.867 20.863 1.00 80.94 435 GLY A N 1
ATOM 3435 C CA . GLY A 1 435 ? 0.494 -24.571 20.352 1.00 80.94 435 GLY A CA 1
ATOM 3436 C C . GLY A 1 435 ? -1.017 -24.509 20.139 1.00 80.94 435 GLY A C 1
ATOM 3437 O O . GLY A 1 435 ? -1.657 -23.580 20.630 1.00 80.94 435 GLY A O 1
ATOM 3438 N N . SER A 1 436 ? -1.614 -25.525 19.516 1.00 80.50 436 SER A N 1
ATOM 3439 C CA . SER A 1 436 ? -3.063 -25.614 19.294 1.00 80.50 436 SER A CA 1
ATOM 3440 C C . SER A 1 436 ? -3.846 -25.645 20.611 1.00 80.50 436 SER A C 1
ATOM 3442 O O . SER A 1 436 ? -4.778 -24.861 20.818 1.00 80.50 436 SER A O 1
ATOM 3444 N N . ASP A 1 437 ? -3.395 -26.449 21.578 1.00 81.06 437 ASP A N 1
ATOM 3445 C CA . ASP A 1 437 ? -3.973 -26.481 22.925 1.00 81.06 437 ASP A CA 1
ATOM 3446 C C . ASP A 1 437 ? -3.859 -25.123 23.633 1.00 81.06 437 ASP A C 1
ATOM 3448 O O . ASP A 1 437 ? -4.779 -24.671 24.329 1.00 81.06 437 ASP A O 1
ATOM 3452 N N . ARG A 1 438 ? -2.717 -24.441 23.476 1.00 83.06 438 ARG A N 1
ATOM 3453 C CA . ARG A 1 438 ? -2.508 -23.092 24.012 1.00 83.06 438 ARG A CA 1
ATOM 3454 C C . ARG A 1 438 ? -3.440 -22.080 23.348 1.00 83.06 438 ARG A C 1
ATOM 3456 O O . ARG A 1 438 ? -4.019 -21.266 24.069 1.00 83.06 438 ARG A O 1
ATOM 3463 N N . LEU A 1 439 ? -3.614 -22.143 22.030 1.00 84.56 439 LEU A N 1
ATOM 3464 C CA . LEU A 1 439 ? -4.521 -21.281 21.277 1.00 84.56 439 LEU A CA 1
ATOM 3465 C C . LEU A 1 439 ? -5.965 -21.471 21.747 1.00 84.56 439 LEU A C 1
ATOM 3467 O O . LEU A 1 439 ? -6.640 -20.488 22.046 1.00 84.56 439 LEU A O 1
ATOM 3471 N N . HIS A 1 440 ? -6.407 -22.718 21.934 1.00 82.12 440 HIS A N 1
ATOM 3472 C CA . HIS A 1 440 ? -7.730 -23.011 22.485 1.00 82.12 440 HIS A CA 1
ATOM 3473 C C . HIS A 1 440 ? -7.912 -22.413 23.891 1.00 82.12 440 HIS A C 1
ATOM 3475 O O . HIS A 1 440 ? -8.922 -21.767 24.171 1.00 82.12 440 HIS A O 1
ATOM 3481 N N . ARG A 1 441 ? -6.914 -22.538 24.780 1.00 79.06 441 ARG A N 1
ATOM 3482 C CA . ARG A 1 441 ? -6.960 -21.905 26.115 1.00 79.06 441 ARG A CA 1
ATOM 3483 C C . ARG A 1 441 ? -7.037 -20.378 26.045 1.00 79.06 441 ARG A C 1
ATOM 3485 O O . ARG A 1 441 ? -7.744 -19.774 26.853 1.00 79.06 441 ARG A O 1
ATOM 3492 N N . LEU A 1 442 ? -6.307 -19.753 25.121 1.00 85.56 442 LEU A N 1
ATOM 3493 C CA . LEU A 1 442 ? -6.333 -18.303 24.912 1.00 85.56 442 LEU A CA 1
ATOM 3494 C C . LEU A 1 442 ? -7.686 -17.845 24.369 1.00 85.56 442 LEU A C 1
ATOM 3496 O O . LEU A 1 442 ? -8.258 -16.907 24.918 1.00 85.56 442 LEU A O 1
ATOM 3500 N N . TYR A 1 443 ? -8.234 -18.554 23.384 1.00 85.00 443 TYR A N 1
ATOM 3501 C CA . TYR A 1 443 ? -9.579 -18.326 22.862 1.00 85.00 443 TYR A CA 1
ATOM 3502 C C . TYR A 1 443 ? -10.620 -18.359 23.989 1.00 85.00 443 TYR A C 1
ATOM 3504 O O . TYR A 1 443 ? -11.309 -17.368 24.225 1.00 85.00 443 TYR A O 1
ATOM 3512 N N . MET A 1 444 ? -10.639 -19.433 24.789 1.00 79.38 444 MET A N 1
ATOM 3513 C CA . MET A 1 444 ? -11.563 -19.558 25.925 1.00 79.38 444 MET A CA 1
ATOM 3514 C C . MET A 1 444 ? -11.375 -18.456 26.978 1.00 79.38 444 MET A C 1
ATOM 3516 O O . MET A 1 444 ? -12.307 -18.137 27.715 1.00 79.38 444 MET A O 1
ATOM 3520 N N . LYS A 1 445 ? -10.176 -17.873 27.092 1.00 80.06 445 LYS A N 1
ATOM 3521 C CA . LYS A 1 445 ? -9.901 -16.750 27.997 1.00 80.06 445 LYS A CA 1
ATOM 3522 C C . LYS A 1 445 ? -10.426 -15.425 27.439 1.00 80.06 445 LYS A C 1
ATOM 3524 O O . LYS A 1 445 ? -11.002 -14.664 28.211 1.00 80.06 445 LYS A O 1
ATOM 3529 N N . ILE A 1 446 ? -10.236 -15.164 26.145 1.00 85.25 446 ILE A N 1
ATOM 3530 C CA . ILE A 1 446 ? -10.667 -13.929 25.469 1.00 85.25 446 ILE A CA 1
ATOM 3531 C C . ILE A 1 446 ? -12.190 -13.860 25.383 1.00 85.25 446 ILE A C 1
ATOM 3533 O O . ILE A 1 446 ? -12.763 -12.811 25.663 1.00 85.25 446 ILE A O 1
ATOM 3537 N N . VAL A 1 447 ? -12.854 -14.980 25.079 1.00 80.38 447 VAL A N 1
ATOM 3538 C CA . VAL A 1 447 ? -14.325 -15.041 25.019 1.00 80.38 447 VAL A CA 1
ATOM 3539 C C . VAL A 1 447 ? -14.964 -14.655 26.359 1.00 80.38 447 VAL A C 1
ATOM 3541 O O . VAL A 1 447 ? -16.017 -14.041 26.381 1.00 80.38 447 VAL A O 1
ATOM 3544 N N . ARG A 1 448 ? -14.278 -14.908 27.481 1.00 75.88 448 ARG A N 1
ATOM 3545 C CA . ARG A 1 448 ? -14.738 -14.554 28.836 1.00 75.88 448 ARG A CA 1
ATOM 3546 C C . ARG A 1 448 ? -14.448 -13.109 29.251 1.00 75.88 448 ARG A C 1
ATOM 3548 O O . ARG A 1 448 ? -14.676 -12.757 30.413 1.00 75.88 448 ARG A O 1
ATOM 3555 N N . PHE A 1 449 ? -13.837 -12.290 28.398 1.00 81.19 449 PHE A N 1
ATOM 3556 C CA . PHE A 1 449 ? -13.603 -10.891 28.740 1.00 81.19 449 PHE A CA 1
ATOM 3557 C C . PHE A 1 449 ? -14.921 -10.111 28.731 1.00 81.19 449 PHE A C 1
ATOM 3559 O O . PHE A 1 449 ? -15.714 -10.315 27.819 1.00 81.19 449 PHE A O 1
ATOM 3566 N N . PRO A 1 450 ? -15.156 -9.219 29.718 1.00 71.12 450 PRO A N 1
ATOM 3567 C CA . PRO A 1 450 ? -16.343 -8.370 29.719 1.00 71.12 450 PRO A CA 1
ATOM 3568 C C . PRO A 1 450 ? -16.414 -7.551 28.432 1.00 71.12 450 PRO A C 1
ATOM 3570 O O . PRO A 1 450 ? -15.408 -6.948 28.043 1.00 71.12 450 PRO A O 1
ATOM 3573 N N . ARG A 1 451 ? -17.591 -7.521 27.812 1.00 76.69 451 ARG A N 1
ATOM 3574 C CA . ARG A 1 451 ? -17.870 -6.752 26.599 1.00 76.69 451 ARG A CA 1
ATOM 3575 C C . ARG A 1 451 ? -18.832 -5.622 26.941 1.00 76.69 451 ARG A C 1
ATOM 3577 O O . ARG A 1 451 ? -19.628 -5.744 27.862 1.00 76.69 451 ARG A O 1
ATOM 3584 N N . ALA A 1 452 ? -18.708 -4.505 26.236 1.00 71.31 452 ALA A N 1
ATOM 3585 C CA . ALA A 1 452 ? -19.692 -3.427 26.309 1.00 71.31 452 ALA A CA 1
ATOM 3586 C C . ALA A 1 452 ? -20.835 -3.596 25.290 1.00 71.31 452 ALA A C 1
ATOM 3588 O O . ALA A 1 452 ? -21.858 -2.934 25.421 1.00 71.31 452 ALA A O 1
ATOM 3589 N N . SER A 1 453 ? -20.648 -4.454 24.282 1.00 55.34 453 SER A N 1
ATOM 3590 C CA . SER A 1 453 ? -21.652 -4.781 23.263 1.00 55.34 453 SER A CA 1
ATOM 3591 C C . SER A 1 453 ? -22.587 -5.888 23.766 1.00 55.34 453 SER A C 1
ATOM 3593 O O . SER A 1 453 ? -22.105 -6.915 24.250 1.00 55.34 453 SER A O 1
ATOM 3595 N N . VAL A 1 454 ? -23.900 -5.661 23.657 1.00 50.62 454 VAL A N 1
ATOM 3596 C CA . VAL A 1 454 ? -24.968 -6.514 24.220 1.00 50.62 454 VAL A CA 1
ATOM 3597 C C . VAL A 1 454 ? -25.232 -7.751 23.349 1.00 50.62 454 VAL A C 1
ATOM 3599 O O . VAL A 1 454 ? -25.376 -8.852 23.875 1.00 50.62 454 VAL A O 1
ATOM 3602 N N . ASP A 1 455 ? -25.176 -7.607 22.021 1.00 49.50 455 ASP A N 1
ATOM 3603 C CA . ASP A 1 455 ? -25.565 -8.656 21.058 1.00 49.50 455 ASP A CA 1
ATOM 3604 C C . ASP A 1 455 ? -24.747 -9.953 21.182 1.00 49.50 455 ASP A C 1
ATOM 3606 O O . ASP A 1 455 ? -25.198 -11.038 20.819 1.00 49.50 455 ASP A O 1
ATOM 3610 N N . CYS A 1 456 ? -23.523 -9.871 21.705 1.00 49.59 456 CYS A N 1
ATOM 3611 C CA . CYS A 1 456 ? -22.657 -11.039 21.810 1.00 49.59 456 CYS A CA 1
ATOM 3612 C C . CYS A 1 456 ? -22.941 -11.930 23.034 1.00 49.59 456 CYS A C 1
ATOM 3614 O O . CYS A 1 456 ? -22.516 -13.086 23.042 1.00 49.59 456 CYS A O 1
ATOM 3616 N N . GLU A 1 457 ? -23.599 -11.426 24.083 1.00 60.09 457 GLU A N 1
ATOM 3617 C CA . GLU A 1 457 ? -23.788 -12.192 25.326 1.00 60.09 457 GLU A CA 1
ATOM 3618 C C . GLU A 1 457 ? -24.833 -13.310 25.172 1.00 60.09 457 GLU A C 1
ATOM 3620 O O . GLU A 1 457 ? -24.679 -14.401 25.731 1.00 60.09 457 GLU A O 1
ATOM 3625 N N . GLU A 1 458 ? -25.865 -13.074 24.361 1.00 69.31 458 GLU A N 1
ATOM 3626 C CA . GLU A 1 458 ? -26.935 -14.039 24.090 1.00 69.31 458 GLU A CA 1
ATOM 3627 C C . GLU A 1 458 ? -26.445 -15.216 23.238 1.00 69.31 458 GLU A C 1
ATOM 3629 O O . GLU A 1 458 ? -26.749 -16.380 23.527 1.00 69.31 458 GLU A O 1
ATOM 3634 N N . ASP A 1 459 ? -25.625 -14.928 22.225 1.00 68.19 459 ASP A N 1
ATOM 3635 C CA . ASP A 1 459 ? -25.019 -15.935 21.355 1.00 68.19 459 ASP A CA 1
ATOM 3636 C C . ASP A 1 459 ? -24.015 -16.820 22.100 1.00 68.19 459 ASP A C 1
ATOM 3638 O O . ASP A 1 459 ? -24.007 -18.044 21.908 1.00 68.19 459 ASP A O 1
ATOM 3642 N N . ASP A 1 460 ? -23.222 -16.229 22.995 1.00 72.19 460 ASP A N 1
ATOM 3643 C CA . ASP A 1 460 ? -22.295 -16.968 23.847 1.00 72.19 460 ASP A CA 1
ATOM 3644 C C . ASP A 1 460 ? -23.062 -17.895 24.809 1.00 72.19 460 ASP A C 1
ATOM 3646 O O . ASP A 1 460 ? -22.767 -19.095 24.877 1.00 72.19 460 ASP A O 1
ATOM 3650 N N . LEU A 1 461 ? -24.113 -17.404 25.487 1.00 81.56 461 LEU A N 1
ATOM 3651 C CA . LEU A 1 461 ? -24.923 -18.238 26.385 1.00 81.56 461 LEU A CA 1
ATOM 3652 C C . LEU A 1 461 ? -25.628 -19.381 25.636 1.00 81.56 461 LEU A C 1
ATOM 3654 O O . LEU A 1 461 ? -25.679 -20.511 26.133 1.00 81.56 461 LEU A O 1
ATOM 3658 N N . TYR A 1 462 ? -26.142 -19.123 24.430 1.00 84.69 462 TYR A N 1
ATOM 3659 C CA . TYR A 1 462 ? -26.737 -20.152 23.573 1.00 84.69 462 TYR A CA 1
ATOM 3660 C C . TYR A 1 462 ? -25.751 -21.294 23.281 1.00 84.69 462 TYR A C 1
ATOM 3662 O O . TYR A 1 462 ? -26.102 -22.478 23.396 1.00 84.69 462 TYR A O 1
ATOM 3670 N N . GLN A 1 463 ? -24.507 -20.959 22.927 1.00 82.19 463 GLN A N 1
ATOM 3671 C CA . GLN A 1 463 ? -23.467 -21.957 22.676 1.00 82.19 463 GLN A CA 1
ATOM 3672 C C . GLN A 1 463 ? -23.093 -22.718 23.954 1.00 82.19 463 GLN A C 1
ATOM 3674 O O . GLN A 1 463 ? -22.980 -23.947 23.930 1.00 82.19 463 GLN A O 1
ATOM 3679 N N . GLU A 1 464 ? -22.946 -22.022 25.081 1.00 84.25 464 GLU A N 1
ATOM 3680 C CA . GLU A 1 464 ? -22.611 -22.631 26.370 1.00 84.25 464 GLU A CA 1
ATOM 3681 C C . GLU A 1 464 ? -23.688 -23.614 26.862 1.00 84.25 464 GLU A C 1
ATOM 3683 O O . GLU A 1 464 ? -23.358 -24.726 27.289 1.00 84.25 464 GLU A O 1
ATOM 3688 N N . ILE A 1 465 ? -24.975 -23.269 26.735 1.00 89.38 465 ILE A N 1
ATOM 3689 C CA . ILE A 1 465 ? -26.099 -24.158 27.076 1.00 89.38 465 ILE A CA 1
ATOM 3690 C C . ILE A 1 465 ? -26.086 -25.420 26.204 1.00 89.38 465 ILE A C 1
ATOM 3692 O O . ILE A 1 465 ? -26.266 -26.535 26.706 1.00 89.38 465 ILE A O 1
ATOM 3696 N N . ASN A 1 466 ? -25.848 -25.277 24.899 1.00 91.81 466 ASN A N 1
ATOM 3697 C CA . ASN A 1 466 ? -25.779 -26.422 23.992 1.00 91.81 466 ASN A CA 1
ATOM 3698 C C . ASN A 1 466 ? -24.556 -27.310 24.261 1.00 91.81 466 ASN A C 1
ATOM 3700 O O . ASN A 1 466 ? -24.665 -28.538 24.211 1.00 91.81 466 ASN A O 1
ATOM 3704 N N . ASN A 1 467 ? -23.417 -26.721 24.629 1.00 87.94 467 ASN A N 1
ATOM 3705 C CA . ASN A 1 467 ? -22.247 -27.471 25.080 1.00 87.94 467 ASN A CA 1
ATOM 3706 C C . ASN A 1 467 ? -22.545 -28.260 26.361 1.00 87.94 467 ASN A C 1
ATOM 3708 O O . ASN A 1 467 ? -22.216 -29.445 26.432 1.00 87.94 467 ASN A O 1
ATOM 3712 N N . TYR A 1 468 ? -23.231 -27.655 27.336 1.00 87.56 468 TYR A N 1
ATOM 3713 C CA . TYR A 1 468 ? -23.689 -28.348 28.542 1.00 87.56 468 TYR A CA 1
ATOM 3714 C C . TYR A 1 468 ? -24.603 -29.536 28.203 1.00 87.56 468 TYR A C 1
ATOM 3716 O O . TYR A 1 468 ? -24.336 -30.658 28.636 1.00 87.56 468 TYR A O 1
ATOM 3724 N N . ARG A 1 469 ? -25.615 -29.343 27.348 1.00 92.56 469 ARG A N 1
ATOM 3725 C CA . ARG A 1 469 ? -26.520 -30.421 26.901 1.00 92.56 469 ARG A CA 1
ATOM 3726 C C . ARG A 1 469 ? -25.789 -31.553 26.179 1.00 92.56 469 ARG A C 1
ATOM 3728 O O . ARG A 1 469 ? -26.110 -32.723 26.389 1.00 92.56 469 ARG A O 1
ATOM 3735 N N . LYS A 1 470 ? -24.759 -31.229 25.395 1.00 92.75 470 LYS A N 1
ATOM 3736 C CA . LYS A 1 470 ? -23.902 -32.223 24.739 1.00 92.75 470 LYS A CA 1
ATOM 3737 C C . LYS A 1 470 ? -23.159 -33.103 25.748 1.00 92.75 470 LYS A C 1
ATOM 3739 O O . LYS A 1 470 ? -23.046 -34.302 25.510 1.00 92.75 470 LYS A O 1
ATOM 3744 N N . THR A 1 471 ? -22.722 -32.562 26.893 1.00 90.94 471 THR A N 1
ATOM 3745 C CA . THR A 1 471 ? -22.109 -33.380 27.967 1.00 90.94 471 THR A CA 1
ATOM 3746 C C . THR A 1 471 ? -23.072 -34.411 28.569 1.00 90.94 471 THR A C 1
ATOM 3748 O O . THR A 1 471 ? -22.630 -35.408 29.136 1.00 90.94 471 THR A O 1
ATOM 3751 N N . LEU A 1 472 ? -24.381 -34.204 28.395 1.00 91.12 472 LEU A N 1
ATOM 3752 C CA . LEU A 1 472 ? -25.457 -35.086 28.849 1.00 91.12 472 LEU A CA 1
ATOM 3753 C C . LEU A 1 472 ? -26.015 -35.987 27.733 1.00 91.12 472 LEU A C 1
ATOM 3755 O O . LEU A 1 472 ? -27.001 -36.686 27.955 1.00 91.12 472 LEU A O 1
ATOM 3759 N N . ASN A 1 473 ? -25.403 -35.987 26.542 1.00 93.06 473 ASN A N 1
ATOM 3760 C CA . ASN A 1 473 ? -25.881 -36.690 25.343 1.00 93.06 473 ASN A CA 1
ATOM 3761 C C . ASN A 1 473 ? -27.296 -36.277 24.884 1.00 93.06 473 ASN A C 1
ATOM 3763 O O . ASN A 1 473 ? -28.028 -37.088 24.314 1.00 93.06 473 ASN A O 1
ATOM 3767 N N . LEU A 1 474 ? -27.687 -35.022 25.117 1.00 93.31 474 LEU A N 1
ATOM 3768 C CA . LEU A 1 474 ? -28.950 -34.461 24.631 1.00 93.31 474 LEU A CA 1
ATOM 3769 C C . LEU A 1 474 ? -28.769 -33.760 23.280 1.00 93.31 474 LEU A C 1
ATOM 3771 O O . LEU A 1 474 ? -27.680 -33.297 22.938 1.00 93.31 474 LEU A O 1
ATOM 3775 N N . THR A 1 475 ? -29.857 -33.647 22.517 1.00 90.38 475 THR A N 1
ATOM 3776 C CA . THR A 1 475 ? -29.882 -32.870 21.273 1.00 90.38 475 THR A CA 1
ATOM 3777 C C . THR A 1 475 ? -29.727 -31.377 21.553 1.00 90.38 475 THR A C 1
ATOM 3779 O O . THR A 1 475 ? -30.299 -30.846 22.518 1.00 90.38 475 THR A O 1
ATOM 3782 N N . SER A 1 476 ? -28.979 -30.698 20.681 1.00 93.38 476 SER A N 1
ATOM 3783 C CA . SER A 1 476 ? -28.855 -29.241 20.702 1.00 93.38 476 SER A CA 1
ATOM 3784 C C . SER A 1 476 ? -30.217 -28.584 20.487 1.00 93.38 476 SER A C 1
ATOM 3786 O O . SER A 1 476 ? -31.016 -29.042 19.670 1.00 93.38 476 SER A O 1
ATOM 3788 N N . LEU A 1 477 ? -30.465 -27.513 21.228 1.00 95.44 477 LEU A N 1
ATOM 3789 C CA . LEU A 1 477 ? -31.629 -26.654 21.072 1.00 95.44 477 LEU A CA 1
ATOM 3790 C C . LEU A 1 477 ? -31.452 -25.791 19.822 1.00 95.44 477 LEU A C 1
ATOM 3792 O O . LEU A 1 477 ? -30.367 -25.255 19.595 1.00 95.44 477 LEU A O 1
ATOM 3796 N N . THR A 1 478 ? -32.513 -25.630 19.035 1.00 94.38 478 THR A N 1
ATOM 3797 C CA . THR A 1 478 ? -32.546 -24.716 17.884 1.00 94.38 478 THR A CA 1
ATOM 3798 C C . THR A 1 478 ? -33.081 -23.346 18.291 1.00 94.38 478 THR A C 1
ATOM 3800 O O . THR A 1 478 ? -34.059 -23.271 19.036 1.00 94.38 478 THR A O 1
ATOM 3803 N N . LYS A 1 479 ? -32.504 -22.257 17.773 1.00 91.19 479 LYS A N 1
ATOM 3804 C CA . LYS A 1 479 ? -33.046 -20.909 18.012 1.00 91.19 479 LYS A CA 1
ATOM 3805 C C . LYS A 1 479 ? -34.507 -20.806 17.549 1.00 91.19 479 LYS A C 1
ATOM 3807 O O . LYS A 1 479 ? -34.852 -21.297 16.474 1.00 91.19 479 LYS A O 1
ATOM 3812 N N . ASN A 1 480 ? -35.354 -20.182 18.363 1.00 92.19 480 ASN A N 1
ATOM 3813 C CA . ASN A 1 480 ? -36.761 -19.914 18.072 1.00 92.19 480 ASN A CA 1
ATOM 3814 C C . ASN A 1 480 ? -37.018 -18.406 18.214 1.00 92.19 480 ASN A C 1
ATOM 3816 O O . ASN A 1 480 ? -37.001 -17.878 19.321 1.00 92.19 480 ASN A O 1
ATOM 3820 N N . GLU A 1 481 ? -37.251 -17.724 17.090 1.00 88.81 481 GLU A N 1
ATOM 3821 C CA . GLU A 1 481 ? -37.353 -16.256 17.035 1.00 88.81 481 GLU A CA 1
ATOM 3822 C C . GLU A 1 481 ? -38.515 -15.699 17.869 1.00 88.81 481 GLU A C 1
ATOM 3824 O O . GLU A 1 481 ? -38.364 -14.678 18.534 1.00 88.81 481 GLU A O 1
ATOM 3829 N N . ASN A 1 482 ? -39.657 -16.391 17.912 1.00 90.75 482 ASN A N 1
ATOM 3830 C CA . ASN A 1 482 ? -40.806 -15.939 18.701 1.00 90.75 482 ASN A CA 1
ATOM 3831 C C . ASN A 1 482 ? -40.566 -16.110 20.207 1.00 90.75 482 ASN A C 1
ATOM 3833 O O . ASN A 1 482 ? -41.014 -15.291 21.008 1.00 90.75 482 ASN A O 1
ATOM 3837 N N . ALA A 1 483 ? -39.844 -17.162 20.599 1.00 91.25 483 ALA A N 1
ATOM 3838 C CA . ALA A 1 483 ? -39.380 -17.323 21.971 1.00 91.25 483 ALA A CA 1
ATOM 3839 C C . ALA A 1 483 ? -38.314 -16.283 22.340 1.00 91.25 483 ALA A C 1
ATOM 3841 O O . ALA A 1 483 ? -38.282 -15.871 23.495 1.00 91.25 483 ALA A O 1
ATOM 3842 N N . ASN A 1 484 ? -37.486 -15.849 21.381 1.00 90.69 484 ASN A N 1
ATOM 3843 C CA . ASN A 1 484 ? -36.509 -14.773 21.571 1.00 90.69 484 ASN A CA 1
ATOM 3844 C C . ASN A 1 484 ? -37.213 -13.443 21.839 1.00 90.69 484 ASN A C 1
ATOM 3846 O O . ASN A 1 484 ? -37.030 -12.881 22.908 1.00 90.69 484 ASN A O 1
ATOM 3850 N N . CYS A 1 485 ? -38.141 -13.043 20.960 1.00 90.00 485 CYS A N 1
ATOM 3851 C CA . CYS A 1 485 ? -38.982 -11.859 21.169 1.00 90.00 485 CYS A CA 1
ATOM 3852 C C . CYS A 1 485 ? -39.637 -11.871 22.556 1.00 90.00 485 CYS A C 1
ATOM 3854 O O . CYS A 1 485 ? -39.652 -10.874 23.274 1.00 90.00 485 CYS A O 1
ATOM 3856 N N . PHE A 1 486 ? -40.183 -13.023 22.959 1.00 90.56 486 PHE A N 1
ATOM 3857 C CA . PHE A 1 486 ? -40.825 -13.135 24.261 1.00 90.56 486 PHE A CA 1
ATOM 3858 C C . PHE A 1 486 ? -39.831 -13.053 25.427 1.00 90.56 486 PHE A C 1
ATOM 3860 O O . PHE A 1 486 ? -40.177 -12.531 26.487 1.00 90.56 486 PHE A O 1
ATOM 3867 N N . ALA A 1 487 ? -38.611 -13.562 25.251 1.00 89.81 487 ALA A N 1
ATOM 3868 C CA . ALA A 1 487 ? -37.540 -13.429 26.227 1.00 89.81 487 ALA A CA 1
ATOM 3869 C C . ALA A 1 487 ? -37.121 -11.960 26.404 1.00 89.81 487 ALA A C 1
ATOM 3871 O O . ALA A 1 487 ? -36.993 -11.527 27.548 1.00 89.81 487 ALA A O 1
ATOM 3872 N N . ASP A 1 488 ? -37.015 -11.196 25.313 1.00 85.06 488 ASP A N 1
ATOM 3873 C CA . ASP A 1 488 ? -36.700 -9.759 25.320 1.00 85.06 488 ASP A CA 1
ATOM 3874 C C . ASP A 1 488 ? -37.773 -8.962 26.069 1.00 85.06 488 ASP A C 1
ATOM 3876 O O . ASP A 1 488 ? -37.491 -8.248 27.030 1.00 85.06 488 ASP A O 1
ATOM 3880 N N . GLU A 1 489 ? -39.044 -9.178 25.719 1.00 88.12 489 GLU A N 1
ATOM 3881 C CA . GLU A 1 489 ? -40.177 -8.516 26.376 1.00 88.12 489 GLU A CA 1
ATOM 3882 C C . GLU A 1 489 ? -40.267 -8.840 27.872 1.00 88.12 489 GLU A C 1
ATOM 3884 O O . GLU A 1 489 ? -40.692 -8.009 28.681 1.00 88.12 489 GLU A O 1
ATOM 3889 N N . MET A 1 490 ? -39.868 -10.053 28.259 1.00 84.50 490 MET A N 1
ATOM 3890 C CA . MET A 1 490 ? -39.762 -10.451 29.659 1.00 84.50 490 MET A CA 1
ATOM 3891 C C . MET A 1 490 ? -38.561 -9.793 30.348 1.00 84.50 490 MET A C 1
ATOM 3893 O O . MET A 1 490 ? -38.710 -9.365 31.492 1.00 84.50 490 MET A O 1
ATOM 3897 N N . ALA A 1 491 ? -37.400 -9.701 29.695 1.00 83.38 491 ALA A N 1
ATOM 3898 C CA . ALA A 1 491 ? -36.212 -9.037 30.234 1.00 83.38 491 ALA A CA 1
ATOM 3899 C C . ALA A 1 491 ? -36.493 -7.550 30.511 1.00 83.38 491 ALA A C 1
ATOM 3901 O O . ALA A 1 491 ? -36.231 -7.064 31.614 1.00 83.38 491 ALA A O 1
ATOM 3902 N N . ASP A 1 492 ? -37.187 -6.883 29.588 1.00 82.81 492 ASP A N 1
ATOM 3903 C CA . ASP A 1 492 ? -37.643 -5.497 29.711 1.00 82.81 492 ASP A CA 1
ATOM 3904 C C . ASP A 1 492 ? -38.533 -5.242 30.941 1.00 82.81 492 ASP A C 1
ATOM 3906 O O . ASP A 1 492 ? -38.504 -4.161 31.535 1.00 82.81 492 ASP A O 1
ATOM 3910 N N . GLN A 1 493 ? -39.318 -6.229 31.392 1.00 80.50 493 GLN A N 1
ATOM 3911 C CA . GLN A 1 493 ? -40.112 -6.086 32.625 1.00 80.50 493 GLN A CA 1
ATOM 3912 C C . GLN A 1 493 ? -39.251 -5.965 33.882 1.00 80.50 493 GLN A C 1
ATOM 3914 O O . GLN A 1 493 ? -39.691 -5.412 34.899 1.00 80.50 493 GLN A O 1
ATOM 3919 N N . PHE A 1 494 ? -38.037 -6.504 33.835 1.00 76.44 494 PHE A N 1
ATOM 3920 C CA . PHE A 1 494 ? -37.095 -6.465 34.942 1.00 76.44 494 PHE A CA 1
ATOM 3921 C C . PHE A 1 494 ? -36.166 -5.250 34.894 1.00 76.44 494 PHE A C 1
ATOM 3923 O O . PHE A 1 494 ? -35.380 -5.052 35.825 1.00 76.44 494 PHE A O 1
ATOM 3930 N N . LYS A 1 495 ? -36.308 -4.391 33.878 1.00 69.75 495 LYS A N 1
ATOM 3931 C CA . LYS A 1 495 ? -35.571 -3.134 33.753 1.00 69.75 495 LYS A CA 1
ATOM 3932 C C . LYS A 1 495 ? -35.666 -2.321 35.046 1.00 69.75 495 LYS A C 1
ATOM 3934 O O . LYS A 1 495 ? -36.753 -2.084 35.580 1.00 69.75 495 LYS A O 1
ATOM 3939 N N . ASN A 1 496 ? -34.519 -1.881 35.562 1.00 67.94 496 ASN A N 1
ATOM 3940 C CA . ASN A 1 496 ? -34.367 -1.177 36.848 1.00 67.94 496 ASN A CA 1
ATOM 3941 C C . ASN A 1 496 ? -34.711 -1.971 38.131 1.00 67.94 496 ASN A C 1
ATOM 3943 O O . ASN A 1 496 ? -34.692 -1.388 39.221 1.00 67.94 496 ASN A O 1
ATOM 3947 N N . GLN A 1 497 ? -35.013 -3.273 38.065 1.00 75.00 497 GLN A N 1
ATOM 3948 C CA . GLN A 1 497 ? -35.200 -4.084 39.273 1.00 75.00 497 GLN A CA 1
ATOM 3949 C C . GLN A 1 497 ? -33.843 -4.538 39.838 1.00 75.00 497 GLN A C 1
ATOM 3951 O O . GLN A 1 497 ? -33.045 -5.130 39.107 1.00 75.00 497 GLN A O 1
ATOM 3956 N N . PRO A 1 498 ? -33.559 -4.315 41.137 1.00 68.19 498 PRO A N 1
ATOM 3957 C CA . PRO A 1 498 ? -32.305 -4.754 41.741 1.00 68.19 498 PRO A CA 1
ATOM 3958 C C . PRO A 1 498 ? -32.272 -6.279 41.906 1.00 68.19 498 PRO A C 1
ATOM 3960 O O . PRO A 1 498 ? -33.271 -6.890 42.296 1.00 68.19 498 PRO A O 1
ATOM 3963 N N . CYS A 1 499 ? -31.104 -6.897 41.696 1.00 69.06 499 CYS A N 1
ATOM 3964 C CA . CYS A 1 499 ? -30.921 -8.316 41.998 1.00 69.06 499 CYS A CA 1
ATOM 3965 C C . CYS A 1 499 ? -31.146 -8.562 43.501 1.00 69.06 499 CYS A C 1
ATOM 3967 O O . CYS A 1 499 ? -30.459 -7.990 44.349 1.00 69.06 499 CYS A O 1
ATOM 3969 N N . THR A 1 500 ? -32.100 -9.426 43.845 1.00 59.59 500 THR A N 1
ATOM 3970 C CA . THR A 1 500 ? -32.336 -9.885 45.224 1.00 59.59 500 THR A CA 1
ATOM 3971 C C . THR A 1 500 ? -31.960 -11.362 45.324 1.00 59.59 500 THR A C 1
ATOM 3973 O O . THR A 1 500 ? -32.084 -12.089 44.348 1.00 59.59 500 THR A O 1
ATOM 3976 N N . ASN A 1 501 ? -31.533 -11.854 46.494 1.00 46.91 501 ASN A N 1
ATOM 3977 C CA . ASN A 1 501 ? -31.067 -13.246 46.691 1.00 46.91 501 ASN A CA 1
ATOM 3978 C C . ASN A 1 501 ? -32.114 -14.355 46.393 1.00 46.91 501 ASN A C 1
ATOM 3980 O O . ASN A 1 501 ? -31.867 -15.526 46.667 1.00 46.91 501 ASN A O 1
ATOM 3984 N N . THR A 1 502 ? -33.287 -14.006 45.861 1.00 49.41 502 THR A N 1
ATOM 3985 C CA . THR A 1 502 ? -34.380 -14.912 45.478 1.00 49.41 502 THR A CA 1
ATOM 3986 C C . THR A 1 502 ? -34.683 -14.931 43.974 1.00 49.41 502 THR A C 1
ATOM 3988 O O . THR A 1 502 ? -35.605 -15.632 43.551 1.00 49.41 502 THR A O 1
ATOM 3991 N N . THR A 1 503 ? -33.933 -14.207 43.139 1.00 49.03 503 THR A N 1
ATOM 3992 C CA . THR A 1 503 ? -34.148 -14.179 41.681 1.00 49.03 503 THR A CA 1
ATOM 3993 C C . THR A 1 503 ? -33.580 -15.432 41.020 1.00 49.03 503 THR A C 1
ATOM 3995 O O . THR A 1 503 ? -32.441 -15.471 40.574 1.00 49.03 503 THR A O 1
ATOM 3998 N N . GLY A 1 504 ? -34.397 -16.482 41.040 1.00 49.28 504 GLY A N 1
ATOM 3999 C CA . GLY A 1 504 ? -34.111 -17.813 40.505 1.00 49.28 504 GLY A CA 1
ATOM 4000 C C . GLY A 1 504 ? -35.086 -18.883 41.008 1.00 49.28 504 GLY A C 1
ATOM 4001 O O . GLY A 1 504 ? -35.069 -19.996 40.505 1.00 49.28 504 GLY A O 1
ATOM 4002 N N . ALA A 1 505 ? -35.952 -18.567 41.984 1.00 42.75 505 ALA A N 1
ATOM 4003 C CA . ALA A 1 505 ? -36.843 -19.538 42.631 1.00 42.75 505 ALA A CA 1
ATOM 4004 C C . ALA A 1 505 ? -38.166 -19.829 41.886 1.00 42.75 505 ALA A C 1
ATOM 4006 O O . ALA A 1 505 ? -38.957 -20.651 42.346 1.00 42.75 505 ALA A O 1
ATOM 4007 N N . ASN A 1 506 ? -38.433 -19.176 40.752 1.00 51.16 506 ASN A N 1
ATOM 4008 C CA . ASN A 1 506 ? -39.734 -19.225 40.092 1.00 51.16 506 ASN A CA 1
ATOM 4009 C C . ASN A 1 506 ? -39.569 -19.521 38.595 1.00 51.16 506 ASN A C 1
ATOM 4011 O O . ASN A 1 506 ? -39.532 -18.592 37.794 1.00 51.16 506 ASN A O 1
ATOM 4015 N N . THR A 1 507 ? -39.524 -20.798 38.202 1.00 51.56 507 THR A N 1
ATOM 4016 C CA . THR A 1 507 ? -39.921 -21.150 36.831 1.00 51.56 507 THR A CA 1
ATOM 4017 C C . THR A 1 507 ? -41.335 -20.622 36.606 1.00 51.56 507 THR A C 1
ATOM 4019 O O . THR A 1 507 ? -42.214 -20.824 37.450 1.00 51.56 507 THR A O 1
ATOM 4022 N N . VAL A 1 508 ? -41.555 -19.918 35.497 1.00 56.25 508 VAL A N 1
ATOM 4023 C CA . VAL A 1 508 ? -42.908 -19.592 35.041 1.00 56.25 508 VAL A CA 1
ATOM 4024 C C . VAL A 1 508 ? -43.240 -20.616 33.962 1.00 56.25 508 VAL A C 1
ATOM 4026 O O . VAL A 1 508 ? -42.647 -20.562 32.880 1.00 56.25 508 VAL A O 1
ATOM 4029 N N . PRO A 1 509 ? -44.104 -21.606 34.256 1.00 52.25 509 PRO A N 1
ATOM 4030 C CA . PRO A 1 509 ? -44.685 -22.431 33.210 1.00 52.25 509 PRO A CA 1
ATOM 4031 C C . PRO A 1 509 ? -45.403 -21.512 32.224 1.00 52.25 509 PRO A C 1
ATOM 4033 O O . PRO A 1 509 ? -46.011 -20.529 32.657 1.00 52.25 509 PRO A O 1
ATOM 4036 N N . GLY A 1 510 ? -45.429 -21.852 30.936 1.00 50.69 510 GLY A N 1
ATOM 4037 C CA . GLY A 1 510 ? -46.216 -21.105 29.945 1.00 50.69 510 GLY A CA 1
ATOM 4038 C C . GLY A 1 510 ? -47.731 -21.066 30.207 1.00 50.69 510 GLY A C 1
ATOM 4039 O O . GLY A 1 510 ? -48.495 -20.551 29.397 1.00 50.69 510 GLY A O 1
ATOM 4040 N N . THR A 1 511 ? -48.187 -21.633 31.327 1.00 47.97 511 THR A N 1
ATOM 4041 C CA . THR A 1 511 ? -49.582 -21.782 31.731 1.00 47.97 511 THR A CA 1
ATOM 4042 C C . THR A 1 511 ? -50.008 -20.941 32.938 1.00 47.97 511 THR A C 1
ATOM 4044 O O . THR A 1 511 ? -51.216 -20.846 33.154 1.00 47.97 511 THR A O 1
ATOM 4047 N N . GLU A 1 512 ? -49.105 -20.332 33.730 1.00 52.88 512 GLU A N 1
ATOM 4048 C CA . GLU A 1 512 ? -49.497 -19.677 34.999 1.00 52.88 512 GLU A CA 1
ATOM 4049 C C . GLU A 1 512 ? -49.068 -18.198 35.148 1.00 52.88 512 GLU A C 1
ATOM 4051 O O . GLU A 1 512 ? -47.877 -17.877 35.096 1.00 52.88 512 GLU A O 1
ATOM 4056 N N . PRO A 1 513 ? -50.019 -17.279 35.433 1.00 49.19 513 PRO A N 1
ATOM 4057 C CA . PRO A 1 513 ? -49.764 -15.851 35.573 1.00 49.19 513 PRO A CA 1
ATOM 4058 C C . PRO A 1 513 ? -49.132 -15.558 36.938 1.00 49.19 513 PRO A C 1
ATOM 4060 O O . PRO A 1 513 ? -49.811 -15.202 37.900 1.00 49.19 513 PRO A O 1
ATOM 4063 N N . ARG A 1 514 ? -47.804 -15.673 37.035 1.00 56.16 514 ARG A N 1
ATOM 4064 C CA . ARG A 1 514 ? -47.062 -15.013 38.128 1.00 56.16 514 ARG A CA 1
ATOM 4065 C C . ARG A 1 514 ? -46.883 -13.512 37.885 1.00 56.16 514 ARG A C 1
ATOM 4067 O O . ARG A 1 514 ? -46.552 -12.786 38.817 1.00 56.16 514 ARG A O 1
ATOM 4074 N N . PHE A 1 515 ? -47.174 -13.057 36.666 1.00 63.25 515 PHE A N 1
ATOM 4075 C CA . PHE A 1 515 ? -47.197 -11.656 36.260 1.00 63.25 515 PHE A CA 1
ATOM 4076 C C . PHE A 1 515 ? -48.597 -11.289 35.767 1.00 63.25 515 PHE A C 1
ATOM 4078 O O . PHE A 1 515 ? -49.163 -11.969 34.912 1.00 63.25 515 PHE A O 1
ATOM 4085 N N . SER A 1 516 ? -49.172 -10.212 36.303 1.00 64.19 516 SER A N 1
ATOM 4086 C CA . SER A 1 516 ? -50.516 -9.748 35.930 1.00 64.19 516 SER A CA 1
ATOM 4087 C C . SER A 1 516 ? -50.621 -9.298 34.468 1.00 64.19 516 SER A C 1
ATOM 4089 O O . SER A 1 516 ? -51.717 -9.287 33.922 1.00 64.19 516 SER A O 1
ATOM 4091 N N . ASN A 1 517 ? -49.494 -8.955 33.839 1.00 77.00 517 ASN A N 1
ATOM 4092 C CA . ASN A 1 517 ? -49.370 -8.521 32.446 1.00 77.00 517 ASN A CA 1
ATOM 4093 C C . ASN A 1 517 ? -48.831 -9.614 31.502 1.00 77.00 517 ASN A C 1
ATOM 4095 O O . ASN A 1 517 ? -48.504 -9.320 30.357 1.00 77.00 517 ASN A O 1
ATOM 4099 N N . TYR A 1 518 ? -48.741 -10.874 31.942 1.00 80.62 518 TYR A N 1
ATOM 4100 C CA . TYR A 1 518 ? -48.230 -11.978 31.115 1.00 80.62 518 TYR A CA 1
ATOM 4101 C C . TYR A 1 518 ? -48.941 -12.121 29.746 1.00 80.62 518 TYR A C 1
ATOM 4103 O O . TYR A 1 518 ? -48.249 -12.274 28.739 1.00 80.62 518 TYR A O 1
ATOM 4111 N N . PRO A 1 519 ? -50.286 -12.001 29.644 1.00 83.06 519 PRO A N 1
ATOM 4112 C CA . PRO A 1 519 ? -50.967 -12.021 28.345 1.00 83.06 519 PRO A CA 1
ATOM 4113 C C . PRO A 1 519 ? -50.589 -10.845 27.433 1.00 83.06 519 PRO A C 1
ATOM 4115 O O . PRO A 1 519 ? -50.541 -11.010 26.217 1.00 83.06 519 PRO A O 1
ATOM 4118 N N . ASP A 1 520 ? -50.298 -9.673 28.002 1.00 83.56 520 ASP A N 1
ATOM 4119 C CA . ASP A 1 520 ? -49.906 -8.491 27.227 1.00 83.56 520 ASP A CA 1
ATOM 4120 C C . ASP A 1 520 ? -48.508 -8.666 26.622 1.00 83.56 520 ASP A C 1
ATOM 4122 O O . ASP A 1 520 ? -48.291 -8.287 25.473 1.00 83.56 520 ASP A O 1
ATOM 4126 N N . LEU A 1 521 ? -47.586 -9.300 27.357 1.00 85.44 521 LEU A N 1
ATOM 4127 C CA . LEU A 1 521 ? -46.240 -9.632 26.872 1.00 85.44 521 LEU A CA 1
ATOM 4128 C C . LEU A 1 521 ? -46.289 -10.633 25.715 1.00 85.44 521 LEU A C 1
ATOM 4130 O O . LEU A 1 521 ? -45.634 -10.435 24.697 1.00 85.44 521 LEU A O 1
ATOM 4134 N N . LEU A 1 522 ? -47.125 -11.671 25.830 1.00 86.56 522 LEU A N 1
ATOM 4135 C CA . LEU A 1 522 ? -47.343 -12.627 24.740 1.00 86.56 522 LEU A CA 1
ATOM 4136 C C . LEU A 1 522 ? -47.911 -11.941 23.489 1.00 86.56 522 LEU A C 1
ATOM 4138 O O . LEU A 1 522 ? -47.432 -12.185 22.381 1.00 86.56 522 LEU A O 1
ATOM 4142 N N . ASN A 1 523 ? -48.886 -11.041 23.658 1.00 86.81 523 ASN A N 1
ATOM 4143 C CA . ASN A 1 523 ? -49.521 -10.333 22.545 1.00 86.81 523 ASN A CA 1
ATOM 4144 C C . ASN A 1 523 ? -48.540 -9.471 21.736 1.00 86.81 523 ASN A C 1
ATOM 4146 O O . ASN A 1 523 ? -48.699 -9.375 20.517 1.00 86.81 523 ASN A O 1
ATOM 4150 N N . LYS A 1 524 ? -47.528 -8.869 22.377 1.00 87.94 524 LYS A N 1
ATOM 4151 C CA . LYS A 1 524 ? -46.498 -8.077 21.680 1.00 87.94 524 LYS A CA 1
ATOM 4152 C C . LYS A 1 524 ? -45.685 -8.905 20.683 1.00 87.94 524 LYS A C 1
ATOM 4154 O O . LYS A 1 524 ? -45.337 -8.395 19.625 1.00 87.94 524 LYS A O 1
ATOM 4159 N N . CYS A 1 525 ? -45.479 -10.186 20.980 1.00 88.56 525 CYS A N 1
ATOM 4160 C CA . CYS A 1 525 ? -44.814 -11.145 20.096 1.00 88.56 525 CYS A CA 1
ATOM 4161 C C . CYS A 1 525 ? -45.797 -11.994 19.272 1.00 88.56 525 CYS A C 1
ATOM 4163 O O . CYS A 1 525 ? -45.412 -13.018 18.713 1.00 88.56 525 CYS A O 1
ATOM 4165 N N . HIS A 1 526 ? -47.076 -11.604 19.203 1.00 89.25 526 HIS A N 1
ATOM 4166 C CA . HIS A 1 526 ? -48.135 -12.348 18.507 1.00 89.25 526 HIS A CA 1
ATOM 4167 C C . HIS A 1 526 ? -48.312 -13.800 18.994 1.00 89.25 526 HIS A C 1
ATOM 4169 O O . HIS A 1 526 ? -48.729 -14.684 18.241 1.00 89.25 526 HIS A O 1
ATOM 4175 N N . LEU A 1 527 ? -48.011 -14.050 20.267 1.00 87.88 527 LEU A N 1
ATOM 4176 C CA . LEU A 1 527 ? -48.153 -15.346 20.917 1.00 87.88 527 LEU A CA 1
ATOM 4177 C C . LEU A 1 527 ? -49.459 -15.433 21.701 1.00 87.88 527 LEU A C 1
ATOM 4179 O O . LEU A 1 527 ? -50.045 -14.429 22.102 1.00 87.88 527 LEU A O 1
ATOM 4183 N N . ASN A 1 528 ? -49.911 -16.661 21.942 1.00 83.62 528 ASN A N 1
ATOM 4184 C CA . ASN A 1 528 ? -51.114 -16.931 22.715 1.00 83.62 528 ASN A CA 1
ATOM 4185 C C . ASN A 1 528 ? -50.801 -17.982 23.779 1.00 83.62 528 ASN A C 1
ATOM 4187 O O . ASN A 1 528 ? -49.983 -18.872 23.586 1.00 83.62 528 ASN A O 1
ATOM 4191 N N . ILE A 1 529 ? -51.518 -17.948 24.895 1.00 82.75 529 ILE A N 1
ATOM 4192 C CA . ILE A 1 529 ? -51.399 -18.959 25.942 1.00 82.75 529 ILE A CA 1
ATOM 4193 C C . ILE A 1 529 ? -51.753 -20.373 25.459 1.00 82.75 529 ILE A C 1
ATOM 4195 O O . ILE A 1 529 ? -51.585 -21.320 26.212 1.00 82.75 529 ILE A O 1
ATOM 4199 N N . SER A 1 530 ? -52.313 -20.549 24.259 1.00 83.69 530 SER A N 1
ATOM 4200 C CA . SER A 1 530 ? -52.522 -21.859 23.633 1.00 83.69 530 SER A CA 1
ATOM 4201 C C . SER A 1 530 ? -51.231 -22.480 23.096 1.00 83.69 530 SER A C 1
ATOM 4203 O O . SER A 1 530 ? -51.152 -23.701 23.079 1.00 83.69 530 SER A O 1
ATOM 4205 N N . ASN A 1 531 ? -50.241 -21.678 22.683 1.00 86.00 531 ASN A N 1
ATOM 4206 C CA . ASN A 1 531 ? -49.036 -22.134 21.973 1.00 86.00 531 ASN A CA 1
ATOM 4207 C C . ASN A 1 531 ? -47.727 -21.987 22.773 1.00 86.00 531 ASN A C 1
ATOM 4209 O O . ASN A 1 531 ? -46.654 -22.316 22.257 1.00 86.00 531 ASN A O 1
ATOM 4213 N N . THR A 1 532 ? -47.811 -21.524 24.024 1.00 86.94 532 THR A N 1
ATOM 4214 C CA . THR A 1 532 ? -46.663 -21.347 24.929 1.00 86.94 532 THR A CA 1
ATOM 4215 C C . THR A 1 532 ? -46.676 -22.248 26.167 1.00 86.94 532 THR A C 1
ATOM 4217 O O . THR A 1 532 ? -45.662 -22.324 26.859 1.00 86.94 532 THR A O 1
ATOM 4220 N N . ARG A 1 533 ? -47.780 -22.960 26.438 1.00 83.94 533 ARG A N 1
ATOM 4221 C CA . ARG A 1 533 ? -48.038 -23.791 27.634 1.00 83.94 533 ARG A CA 1
ATOM 4222 C C . ARG A 1 533 ? -46.929 -24.760 27.996 1.00 83.94 533 ARG A C 1
ATOM 4224 O O . ARG A 1 533 ? -46.544 -24.825 29.161 1.00 83.94 533 ARG A O 1
ATOM 4231 N N . ASP A 1 534 ? -46.439 -25.503 27.011 1.00 86.75 534 ASP A N 1
ATOM 4232 C CA . ASP A 1 534 ? -45.434 -26.547 27.233 1.00 86.75 534 ASP A CA 1
ATOM 4233 C C . ASP A 1 534 ? -44.004 -25.978 27.301 1.00 86.75 534 ASP A C 1
ATOM 4235 O O . ASP A 1 534 ? -43.042 -26.725 27.497 1.00 86.75 534 ASP A O 1
ATOM 4239 N N . GLY A 1 535 ? -43.851 -24.658 27.157 1.00 87.06 535 GLY A N 1
ATOM 4240 C CA . GLY A 1 535 ? -42.584 -23.954 27.302 1.00 87.06 535 GLY A CA 1
ATOM 4241 C C . GLY A 1 535 ? -42.175 -23.701 28.751 1.00 87.06 535 GLY A C 1
ATOM 4242 O O . GLY A 1 535 ? -42.962 -23.820 29.695 1.00 87.06 535 GLY A O 1
ATOM 4243 N N . ALA A 1 536 ? -40.918 -23.300 28.928 1.00 89.25 536 ALA A N 1
ATOM 4244 C CA . ALA A 1 536 ? -40.381 -22.894 30.223 1.00 89.25 536 ALA A CA 1
ATOM 4245 C C . ALA A 1 536 ? -39.688 -21.537 30.127 1.00 89.25 536 ALA A C 1
ATOM 4247 O O . ALA A 1 536 ? -38.853 -21.338 29.252 1.00 89.25 536 ALA A O 1
ATOM 4248 N N . VAL A 1 537 ? -39.994 -20.634 31.061 1.00 88.00 537 VAL A N 1
ATOM 4249 C CA . VAL A 1 537 ? -39.362 -19.311 31.162 1.00 88.00 537 VAL A CA 1
ATOM 4250 C C . VAL A 1 537 ? -38.478 -19.264 32.403 1.00 88.00 537 VAL A C 1
ATOM 4252 O O . VAL A 1 537 ? -38.924 -19.592 33.509 1.00 88.00 537 VAL A O 1
ATOM 4255 N N . MET A 1 538 ? -37.220 -18.873 32.214 1.00 88.75 538 MET A N 1
ATOM 4256 C CA . MET A 1 538 ? -36.160 -18.962 33.217 1.00 88.75 538 MET A CA 1
ATOM 4257 C C . MET A 1 538 ? -35.421 -17.619 33.329 1.00 88.7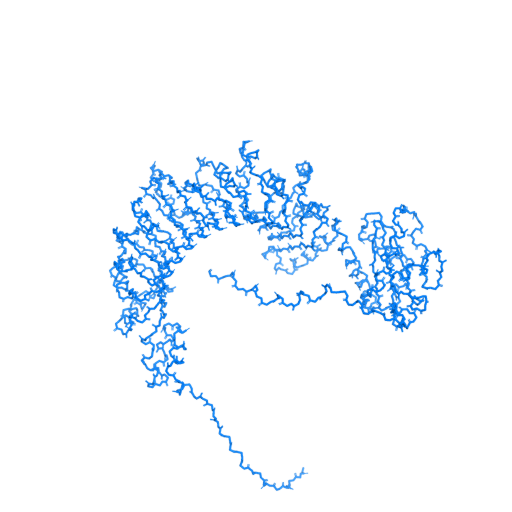5 538 MET A C 1
ATOM 4259 O O . MET A 1 538 ? -34.417 -17.414 32.648 1.00 88.75 538 MET A O 1
ATOM 4263 N N . PRO A 1 539 ? -35.912 -16.684 34.158 1.00 85.69 539 PRO A N 1
ATOM 4264 C CA . PRO A 1 539 ? -35.219 -15.429 34.426 1.00 85.69 539 PRO A CA 1
ATOM 4265 C C . PRO A 1 539 ? -34.116 -15.607 35.481 1.00 85.69 539 PRO A C 1
ATOM 4267 O O . PRO A 1 539 ? -34.313 -16.283 36.500 1.00 85.69 539 PRO A O 1
ATOM 4270 N N . VAL A 1 540 ? -32.974 -14.954 35.268 1.00 79.62 540 VAL A N 1
ATOM 4271 C CA . VAL A 1 540 ? -31.849 -14.859 36.209 1.00 79.62 540 VAL A CA 1
ATOM 4272 C C . VAL A 1 540 ? -31.373 -13.408 36.268 1.00 79.62 540 VAL A C 1
ATOM 4274 O O . VAL A 1 540 ? -31.252 -12.756 35.237 1.00 79.62 540 VAL A O 1
ATOM 4277 N N . CYS A 1 541 ? -31.062 -12.921 37.473 1.00 80.19 541 CYS A N 1
ATOM 4278 C CA . CYS A 1 541 ? -30.382 -11.638 37.668 1.00 80.19 541 CYS A CA 1
ATOM 4279 C C . CYS A 1 541 ? -28.915 -11.887 38.037 1.00 80.19 541 CYS A C 1
ATOM 4281 O O . CYS A 1 541 ? -28.638 -12.446 39.102 1.00 80.19 541 CYS A O 1
ATOM 4283 N N . VAL A 1 542 ? -27.979 -11.476 37.180 1.00 73.00 542 VAL A N 1
ATOM 4284 C CA . VAL A 1 542 ? -26.534 -11.524 37.435 1.00 73.00 542 VAL A CA 1
ATOM 4285 C C . VAL A 1 542 ? -25.961 -10.116 37.278 1.00 73.00 542 VAL A C 1
ATOM 4287 O O . VAL A 1 542 ? -25.899 -9.613 36.159 1.00 73.00 542 VAL A O 1
ATOM 4290 N N . PRO A 1 543 ? -25.496 -9.474 38.367 1.00 66.19 543 PRO A N 1
ATOM 4291 C CA . PRO A 1 543 ? -24.858 -8.167 38.274 1.00 66.19 543 PRO A CA 1
ATOM 4292 C C . PRO A 1 543 ? -23.677 -8.174 37.291 1.00 66.19 543 PRO A C 1
ATOM 4294 O O . PRO A 1 543 ? -22.714 -8.921 37.489 1.00 66.19 543 PRO A O 1
ATOM 4297 N N . GLY A 1 544 ? -23.750 -7.346 36.247 1.00 59.22 544 GLY A N 1
ATOM 4298 C CA . GLY A 1 544 ? -22.733 -7.230 35.199 1.00 59.22 544 GLY A CA 1
ATOM 4299 C C . GLY A 1 544 ? -22.562 -8.472 34.317 1.00 59.22 544 GLY A C 1
ATOM 4300 O O . GLY A 1 544 ? -21.469 -8.653 33.787 1.00 59.22 544 GLY A O 1
ATOM 4301 N N . LEU A 1 545 ? -23.582 -9.343 34.251 1.00 60.03 545 LEU A N 1
ATOM 4302 C CA . LEU A 1 545 ? -23.728 -10.467 33.307 1.00 60.03 545 LEU A CA 1
ATOM 4303 C C . LEU A 1 545 ? -22.472 -11.337 33.106 1.00 60.03 545 LEU A C 1
ATOM 4305 O O . LEU A 1 545 ? -22.178 -11.840 32.028 1.00 60.03 545 LEU A O 1
ATOM 4309 N N . VAL A 1 546 ? -21.726 -11.589 34.187 1.00 62.25 546 VAL A N 1
ATOM 4310 C CA . VAL A 1 546 ? -20.518 -12.428 34.143 1.00 62.25 546 VAL A CA 1
ATOM 4311 C C . VAL A 1 546 ? -20.867 -13.838 33.641 1.00 62.25 546 VAL A C 1
ATOM 4313 O O . VAL A 1 546 ? -21.467 -14.616 34.384 1.00 62.25 546 VAL A O 1
ATOM 4316 N N . SER A 1 547 ? -20.441 -14.202 32.424 1.00 59.78 547 SER A N 1
ATOM 4317 C CA . SER A 1 547 ? -20.914 -15.397 31.694 1.00 59.78 547 SER A CA 1
ATOM 4318 C C . SER A 1 547 ? -20.793 -16.707 32.486 1.00 59.78 547 SER A C 1
ATOM 4320 O O . SER A 1 547 ? -21.722 -17.508 32.522 1.00 59.78 547 SER A O 1
ATOM 4322 N N . SER A 1 548 ? -19.705 -16.905 33.244 1.00 61.12 548 SER A N 1
ATOM 4323 C CA . SER A 1 548 ? -19.539 -18.103 34.089 1.00 61.12 548 SER A CA 1
ATOM 4324 C C . SER A 1 548 ? -20.552 -18.185 35.238 1.00 61.12 548 SER A C 1
ATOM 4326 O O . SER A 1 548 ? -20.960 -19.276 35.643 1.00 61.12 548 SER A O 1
ATOM 4328 N N . VAL A 1 549 ? -20.981 -17.037 35.762 1.00 67.06 549 VAL A N 1
ATOM 4329 C CA . VAL A 1 549 ? -22.007 -16.933 36.805 1.00 67.06 549 VAL A CA 1
ATOM 4330 C C . VAL A 1 549 ? -23.395 -17.074 36.184 1.00 67.06 549 VAL A C 1
ATOM 4332 O O . VAL A 1 549 ? -24.256 -17.737 36.758 1.00 67.06 549 VAL A O 1
ATOM 4335 N N . VAL A 1 550 ? -23.603 -16.527 34.986 1.00 71.94 550 VAL A N 1
ATOM 4336 C CA . VAL A 1 550 ? -24.838 -16.705 34.214 1.00 71.94 550 VAL A CA 1
ATOM 4337 C C . VAL A 1 550 ? -25.074 -18.189 33.917 1.00 71.94 550 VAL A C 1
ATOM 4339 O O . VAL A 1 550 ? -26.098 -18.738 34.325 1.00 71.94 550 VAL A O 1
ATOM 4342 N N . LEU A 1 551 ? -24.099 -18.890 33.329 1.00 80.06 551 LEU A N 1
ATOM 4343 C CA . LEU A 1 551 ? -24.231 -20.312 33.002 1.00 80.06 551 LEU A CA 1
ATOM 4344 C C . LEU A 1 551 ? -24.449 -21.188 34.242 1.00 80.06 551 LEU A C 1
ATOM 4346 O O . LEU A 1 551 ? -25.260 -22.117 34.214 1.00 80.06 551 LEU A O 1
ATOM 4350 N N . THR A 1 552 ? -23.751 -20.919 35.348 1.00 78.62 552 THR A N 1
ATOM 4351 C CA . THR A 1 552 ? -23.942 -21.682 36.596 1.00 78.62 552 THR A CA 1
ATOM 4352 C C . THR A 1 552 ? -25.331 -21.466 37.196 1.00 78.62 552 THR A C 1
ATOM 4354 O O . THR A 1 552 ? -25.925 -22.425 37.688 1.00 78.62 552 THR A O 1
ATOM 4357 N N . ASN A 1 553 ? -25.913 -20.270 37.065 1.00 81.12 553 ASN A N 1
ATOM 4358 C CA . ASN A 1 553 ? -27.298 -20.016 37.470 1.00 81.12 553 ASN A CA 1
ATOM 4359 C C . ASN A 1 553 ? -28.338 -20.764 36.626 1.00 81.12 553 ASN A C 1
ATOM 4361 O O . ASN A 1 553 ? -29.462 -20.933 37.089 1.00 81.12 553 ASN A O 1
ATOM 4365 N N . PHE A 1 554 ? -27.993 -21.265 35.440 1.00 84.38 554 PHE A N 1
ATOM 4366 C CA . PHE A 1 554 ? -28.873 -22.147 34.667 1.00 84.38 554 PHE A CA 1
ATOM 4367 C C . PHE A 1 554 ? -28.569 -23.634 34.886 1.00 84.38 554 PHE A C 1
ATOM 4369 O O . PHE A 1 554 ? -29.479 -24.443 35.047 1.00 84.38 554 PHE A O 1
ATOM 4376 N N . THR A 1 555 ? -27.292 -24.007 34.936 1.00 84.25 555 THR A N 1
ATOM 4377 C CA . THR A 1 555 ? -26.845 -25.413 34.959 1.00 84.25 555 THR A CA 1
ATOM 4378 C C . THR A 1 555 ? -26.731 -26.017 36.360 1.00 84.25 555 THR A C 1
ATOM 4380 O O . THR A 1 555 ? -26.734 -27.239 36.496 1.00 84.25 555 THR A O 1
ATOM 4383 N N . GLN A 1 556 ? -26.649 -25.191 37.407 1.00 79.81 556 GLN A N 1
ATOM 4384 C CA . GLN A 1 556 ? -26.505 -25.620 38.808 1.00 79.81 556 GLN A CA 1
ATOM 4385 C C . GLN A 1 556 ? -27.631 -25.097 39.714 1.00 79.81 556 GLN A C 1
ATOM 4387 O O . GLN A 1 556 ? -27.531 -25.153 40.938 1.00 79.81 556 GLN A O 1
ATOM 4392 N N . SER A 1 557 ? -28.717 -24.599 39.122 1.00 77.31 557 SER A N 1
ATOM 4393 C CA . SER A 1 557 ? -29.923 -24.173 39.835 1.00 77.31 557 SER A CA 1
ATOM 4394 C C . SER A 1 557 ? -31.093 -25.125 39.571 1.00 77.31 557 SER A C 1
ATOM 4396 O O . SER A 1 557 ? -30.943 -26.173 38.935 1.00 77.31 557 SER A O 1
ATOM 4398 N N . LEU A 1 558 ? -32.291 -24.740 40.015 1.00 77.06 558 LEU A N 1
ATOM 4399 C CA . LEU A 1 558 ? -33.529 -25.448 39.687 1.00 77.06 558 LEU A CA 1
ATOM 4400 C C . LEU A 1 558 ? -33.833 -25.489 38.177 1.00 77.06 558 LEU A C 1
ATOM 4402 O O . LEU A 1 558 ? -34.585 -26.357 37.740 1.00 77.06 558 LEU A O 1
ATOM 4406 N N . TYR A 1 559 ? -33.227 -24.605 37.375 1.00 84.00 559 TYR A N 1
ATOM 4407 C CA . TYR A 1 559 ? -33.375 -24.594 35.916 1.00 84.00 559 TYR A CA 1
ATOM 4408 C C . TYR A 1 559 ? -32.662 -25.761 35.223 1.00 84.00 559 TYR A C 1
ATOM 4410 O O . TYR A 1 559 ? -33.052 -26.144 34.119 1.00 84.00 559 TYR A O 1
ATOM 4418 N N . SER A 1 560 ? -31.691 -26.393 35.891 1.00 85.94 560 SER A N 1
ATOM 4419 C CA . SER A 1 560 ? -30.965 -27.550 35.353 1.00 85.94 560 SER A CA 1
ATOM 4420 C C . SER A 1 560 ? -31.902 -28.697 34.968 1.00 85.94 560 SER A C 1
ATOM 4422 O O . SER A 1 560 ? -31.688 -29.350 33.953 1.00 85.94 560 SER A O 1
ATOM 4424 N N . GLY A 1 561 ? -33.004 -28.891 35.704 1.00 85.62 561 GLY A N 1
ATOM 4425 C CA . GLY A 1 561 ? -34.020 -29.891 35.374 1.00 85.62 561 GLY A CA 1
ATOM 4426 C C . GLY A 1 561 ? -34.643 -29.682 33.991 1.00 85.62 561 GLY A C 1
ATOM 4427 O O . GLY A 1 561 ? -34.834 -30.651 33.264 1.00 85.62 561 GLY A O 1
ATOM 4428 N N . ASN A 1 562 ? -34.890 -28.428 33.595 1.00 89.12 562 ASN A N 1
ATOM 4429 C CA . ASN A 1 562 ? -35.416 -28.111 32.268 1.00 89.12 562 ASN A CA 1
ATOM 4430 C C . ASN A 1 562 ? -34.345 -28.280 31.184 1.00 89.12 562 ASN A C 1
ATOM 4432 O O . ASN A 1 562 ? -34.622 -28.842 30.130 1.00 89.12 562 ASN A O 1
ATOM 4436 N N . LEU A 1 563 ? -33.106 -27.851 31.446 1.00 91.12 563 LEU A N 1
ATOM 4437 C CA . LEU A 1 563 ? -32.000 -28.029 30.497 1.00 91.12 563 LEU A CA 1
ATOM 4438 C C . LEU A 1 563 ? -31.628 -29.500 30.273 1.00 91.12 563 LEU A C 1
ATOM 4440 O O . LEU A 1 563 ? -31.122 -29.833 29.201 1.00 91.12 563 LEU A O 1
ATOM 4444 N N . ASN A 1 564 ? -31.920 -30.370 31.239 1.00 92.88 564 ASN A N 1
ATOM 4445 C CA . ASN A 1 564 ? -31.669 -31.810 31.171 1.00 92.88 564 ASN A CA 1
ATOM 4446 C C . ASN A 1 564 ? -32.846 -32.595 30.565 1.00 92.88 564 ASN A C 1
ATOM 4448 O O . ASN A 1 564 ? -32.734 -33.804 30.356 1.00 92.88 564 ASN A O 1
ATOM 4452 N N . ASP A 1 565 ? -33.974 -31.934 30.295 1.00 91.75 565 ASP A N 1
ATOM 4453 C CA . ASP A 1 565 ? -35.162 -32.558 29.722 1.00 91.75 565 ASP A CA 1
ATOM 4454 C C . ASP A 1 565 ? -35.079 -32.554 28.185 1.00 91.75 565 ASP A C 1
ATOM 4456 O O . ASP A 1 565 ? -34.870 -31.525 27.530 1.00 91.75 565 ASP A O 1
ATOM 4460 N N . SER A 1 566 ? -35.236 -33.741 27.598 1.00 92.62 566 SER A N 1
ATOM 4461 C CA . SER A 1 566 ? -35.209 -33.955 26.149 1.00 92.62 566 SER A CA 1
ATOM 4462 C C . SER A 1 566 ? -36.450 -33.435 25.418 1.00 92.62 566 SER A C 1
ATOM 4464 O O . SER A 1 566 ? -36.420 -33.338 24.194 1.00 92.62 566 SER A O 1
ATOM 4466 N N . LYS A 1 567 ? -37.539 -33.099 26.129 1.00 93.19 567 LYS A N 1
ATOM 4467 C CA . LYS A 1 567 ? -38.761 -32.571 25.497 1.00 93.19 567 LYS A CA 1
ATOM 4468 C C . LYS A 1 567 ? -38.564 -31.185 24.877 1.00 93.19 567 LYS A C 1
ATOM 4470 O O . LYS A 1 567 ? -39.302 -30.815 23.967 1.00 93.19 567 LYS A O 1
ATOM 4475 N N . PHE A 1 568 ? -37.596 -30.418 25.384 1.00 94.94 568 PHE A N 1
ATOM 4476 C CA . PHE A 1 568 ? -37.276 -29.101 24.855 1.00 94.94 568 PHE A CA 1
ATOM 4477 C C . PHE A 1 568 ? -36.369 -29.237 23.640 1.00 94.94 568 PHE A C 1
ATOM 4479 O O . PHE A 1 568 ? -35.319 -29.887 23.687 1.00 94.94 568 PHE A O 1
ATOM 4486 N N . THR A 1 569 ? -36.796 -28.603 22.558 1.00 94.50 569 THR A N 1
ATOM 4487 C CA . THR A 1 569 ? -36.165 -28.673 21.241 1.00 94.50 569 THR A CA 1
ATOM 4488 C C . THR A 1 569 ? -35.695 -27.313 20.752 1.00 94.50 569 THR A C 1
ATOM 4490 O O . THR A 1 569 ? -34.815 -27.269 19.898 1.00 94.50 569 THR A O 1
ATOM 4493 N N . GLY A 1 570 ? -36.229 -26.215 21.293 1.00 94.69 570 GLY A N 1
ATOM 4494 C CA . GLY A 1 570 ? -35.807 -24.870 20.922 1.00 94.69 570 GLY A CA 1
ATOM 4495 C C . GLY A 1 570 ? -35.567 -23.938 22.102 1.00 94.69 570 GLY A C 1
ATOM 4496 O O . GLY A 1 570 ? -35.861 -24.271 23.252 1.00 94.69 570 GLY A O 1
ATOM 4497 N N . ILE A 1 571 ? -34.973 -22.786 21.798 1.00 95.25 571 ILE A N 1
ATOM 4498 C CA . ILE A 1 571 ? -34.538 -21.787 22.776 1.00 95.25 571 ILE A CA 1
ATOM 4499 C C . ILE A 1 571 ? -34.669 -20.366 22.217 1.00 95.25 571 ILE A C 1
ATOM 4501 O O . ILE A 1 571 ? -34.378 -20.135 21.044 1.00 95.25 571 ILE A O 1
ATOM 4505 N N . GLY A 1 572 ? -35.088 -19.436 23.067 1.00 93.06 572 GLY A N 1
ATOM 4506 C CA . GLY A 1 572 ? -34.941 -17.993 22.899 1.00 93.06 572 GLY A CA 1
ATOM 4507 C C . GLY A 1 572 ? -34.236 -17.413 24.123 1.00 93.06 572 GLY A C 1
ATOM 4508 O O . GLY A 1 572 ? -34.427 -17.911 25.236 1.00 93.06 572 GLY A O 1
ATOM 4509 N N . ILE A 1 573 ? -33.385 -16.418 23.918 1.00 90.69 573 ILE A N 1
ATOM 4510 C CA . ILE A 1 573 ? -32.629 -15.735 24.967 1.00 90.69 573 ILE A CA 1
ATOM 4511 C C . ILE A 1 573 ? -32.842 -14.242 24.762 1.00 90.69 573 ILE A C 1
ATOM 4513 O O . ILE A 1 573 ? -32.781 -13.787 23.630 1.00 90.69 573 ILE A O 1
ATOM 4517 N N . GLY A 1 574 ? -33.118 -13.533 25.848 1.00 84.69 574 GLY A N 1
ATOM 4518 C CA . GLY A 1 574 ? -33.214 -12.081 25.852 1.00 84.69 574 GLY A CA 1
ATOM 4519 C C . GLY A 1 574 ? -32.539 -11.519 27.089 1.00 84.69 574 GLY A C 1
ATOM 4520 O O . GLY A 1 574 ? -32.542 -12.160 28.153 1.00 84.69 574 GLY A O 1
ATOM 4521 N N . SER A 1 575 ? -31.941 -10.344 26.960 1.00 83.00 575 SER A N 1
ATOM 4522 C CA . SER A 1 575 ? -31.174 -9.702 28.022 1.00 83.00 575 SER A CA 1
ATOM 4523 C C . SER A 1 575 ? -31.493 -8.213 28.146 1.00 83.00 575 SER A C 1
ATOM 4525 O O . SER A 1 575 ? -31.751 -7.535 27.162 1.00 83.00 575 SER A O 1
ATOM 4527 N N . GLU A 1 576 ? -31.507 -7.708 29.382 1.00 80.25 576 GLU A N 1
ATOM 4528 C CA . GLU A 1 576 ? -31.677 -6.281 29.682 1.00 80.25 576 GLU A CA 1
ATOM 4529 C C . GLU A 1 576 ? -31.009 -5.956 31.034 1.00 80.25 576 GLU A C 1
ATOM 4531 O O . GLU A 1 576 ? -31.303 -6.571 32.065 1.00 80.25 576 GLU A O 1
ATOM 4536 N N . ASP A 1 577 ? -30.109 -4.969 31.061 1.00 77.38 577 ASP A N 1
ATOM 4537 C CA . ASP A 1 577 ? -29.304 -4.573 32.230 1.00 77.38 577 ASP A CA 1
ATOM 4538 C C . ASP A 1 577 ? -28.529 -5.739 32.897 1.00 77.38 577 ASP A C 1
ATOM 4540 O O . ASP A 1 577 ? -27.465 -6.147 32.448 1.00 77.38 577 ASP A O 1
ATOM 4544 N N . ASN A 1 578 ? -29.024 -6.242 34.034 1.00 76.69 578 ASN A N 1
ATOM 4545 C CA . ASN A 1 578 ? -28.437 -7.354 34.796 1.00 76.69 578 ASN A CA 1
ATOM 4546 C C . ASN A 1 578 ? -29.278 -8.630 34.673 1.00 76.69 578 ASN A C 1
ATOM 4548 O O . ASN A 1 578 ? -29.039 -9.600 35.397 1.00 76.69 578 ASN A O 1
ATOM 4552 N N . TRP A 1 579 ? -30.311 -8.605 33.838 1.00 81.25 579 TRP A N 1
ATOM 4553 C CA . TRP A 1 579 ? -31.279 -9.673 33.700 1.00 81.25 579 TRP A CA 1
ATOM 4554 C C . TRP A 1 579 ? -31.081 -10.405 32.393 1.00 81.25 579 TRP A C 1
ATOM 4556 O O . TRP A 1 579 ? -30.899 -9.805 31.341 1.00 81.25 579 TRP A O 1
ATOM 4566 N N . ILE A 1 580 ? -31.165 -11.723 32.482 1.00 85.50 580 ILE A N 1
ATOM 4567 C CA . ILE A 1 580 ? -31.176 -12.607 31.331 1.00 85.50 580 ILE A CA 1
ATOM 4568 C C . ILE A 1 580 ? -32.321 -13.594 31.482 1.00 85.50 580 ILE A C 1
ATOM 4570 O O . ILE A 1 580 ? -32.536 -14.177 32.552 1.00 85.50 580 ILE A O 1
ATOM 4574 N N . VAL A 1 581 ? -33.090 -13.754 30.414 1.00 87.94 581 VAL A N 1
ATOM 4575 C CA . VAL A 1 581 ? -34.262 -14.617 30.361 1.00 87.94 581 VAL A CA 1
ATOM 4576 C C . VAL A 1 581 ? -34.023 -15.673 29.300 1.00 87.94 581 VAL A C 1
ATOM 4578 O O . VAL A 1 581 ? -33.832 -15.364 28.131 1.00 87.94 581 VAL A O 1
ATOM 4581 N N . VAL A 1 582 ? -34.055 -16.940 29.708 1.00 91.38 582 VAL A N 1
ATOM 4582 C CA . VAL A 1 582 ? -34.017 -18.071 28.777 1.00 91.38 582 VAL A CA 1
ATOM 4583 C C . VAL A 1 582 ? -35.414 -18.670 28.670 1.00 91.38 582 VAL A C 1
ATOM 4585 O O . VAL A 1 582 ? -36.012 -19.064 29.676 1.00 91.38 582 VAL A O 1
ATOM 4588 N N . VAL A 1 583 ? -35.924 -18.768 27.447 1.00 92.75 583 VAL A N 1
ATOM 4589 C CA . VAL A 1 583 ? -37.209 -19.386 27.112 1.00 92.75 583 VAL A CA 1
ATOM 4590 C C . VAL A 1 583 ? -36.947 -20.674 26.341 1.00 92.75 583 VAL A C 1
ATOM 4592 O O . VAL A 1 583 ? -36.340 -20.652 25.276 1.00 92.75 583 VAL A O 1
ATOM 4595 N N . LEU A 1 584 ? -37.403 -21.811 26.861 1.00 94.12 584 LEU A N 1
ATOM 4596 C CA . LEU A 1 584 ? -37.314 -23.104 26.183 1.00 94.12 584 LEU A CA 1
ATOM 4597 C C . LEU A 1 584 ? -38.641 -23.459 25.521 1.00 94.12 584 LEU A C 1
ATOM 4599 O O . LEU A 1 584 ? -39.703 -23.306 26.129 1.00 94.12 584 LEU A O 1
ATOM 4603 N N . THR A 1 585 ? -38.563 -24.000 24.308 1.00 93.56 585 THR A N 1
ATOM 4604 C CA . THR A 1 585 ? -39.719 -24.416 23.504 1.00 93.56 585 THR A CA 1
ATOM 4605 C C . THR A 1 585 ? -39.696 -25.913 23.222 1.00 93.56 585 THR A C 1
ATOM 4607 O O . THR A 1 585 ? -38.644 -26.561 23.247 1.00 93.56 585 THR A O 1
ATOM 4610 N N . THR A 1 586 ? -40.869 -26.476 22.960 1.00 92.75 586 THR A N 1
ATOM 4611 C CA . THR A 1 586 ? -41.069 -27.878 22.580 1.00 92.75 586 THR A CA 1
ATOM 4612 C C . THR A 1 586 ? -41.485 -27.967 21.112 1.00 92.75 586 THR A C 1
ATOM 4614 O O . THR A 1 586 ? -41.753 -26.970 20.443 1.00 92.75 586 THR A O 1
ATOM 4617 N N . ASN A 1 587 ? -41.566 -29.188 20.593 1.00 89.31 587 ASN A N 1
ATOM 4618 C CA . ASN A 1 587 ? -42.121 -29.465 19.270 1.00 89.31 587 ASN A CA 1
ATOM 4619 C C . ASN A 1 587 ? -43.640 -29.739 19.294 1.00 89.31 587 ASN A C 1
ATOM 4621 O O . ASN A 1 587 ? -44.207 -30.131 18.272 1.00 89.31 587 ASN A O 1
ATOM 4625 N N . THR A 1 588 ? -44.303 -29.564 20.443 1.00 90.06 588 THR A N 1
ATOM 4626 C CA . THR A 1 588 ? -45.758 -29.713 20.569 1.00 90.06 588 THR A CA 1
ATOM 4627 C C . THR A 1 588 ? -46.450 -28.418 20.139 1.00 90.06 588 THR A C 1
ATOM 4629 O O . THR A 1 588 ? -45.903 -27.338 20.361 1.00 90.06 588 THR A O 1
ATOM 4632 N N . PRO A 1 589 ? -47.664 -28.468 19.556 1.00 86.88 589 PRO A N 1
ATOM 4633 C CA . PRO A 1 589 ? -48.416 -27.254 19.228 1.00 86.88 589 PRO A CA 1
ATOM 4634 C C . PRO A 1 589 ? -48.563 -26.314 20.431 1.00 86.88 589 PRO A C 1
ATOM 4636 O O . PRO A 1 589 ? -48.436 -25.102 20.281 1.00 86.88 589 PRO A O 1
ATOM 4639 N N . GLU A 1 590 ? -48.728 -26.894 21.623 1.00 86.06 590 GLU A N 1
ATOM 4640 C CA . GLU A 1 590 ? -48.905 -26.179 22.885 1.00 86.06 590 GLU A CA 1
ATOM 4641 C C . GLU A 1 590 ? -47.623 -25.538 23.449 1.00 86.06 590 GLU A C 1
ATOM 4643 O O . GLU A 1 590 ? -47.726 -24.746 24.375 1.00 86.06 590 GLU A O 1
ATOM 4648 N N . GLY A 1 591 ? -46.430 -25.807 22.907 1.00 85.62 591 GLY A N 1
ATOM 4649 C CA . GLY A 1 591 ? -45.170 -25.169 23.335 1.00 85.62 591 GLY A CA 1
ATOM 4650 C C . GLY A 1 591 ? -44.229 -24.811 22.191 1.00 85.62 591 GLY A C 1
ATOM 4651 O O . GLY A 1 591 ? -43.030 -24.643 22.413 1.00 85.62 591 GLY A O 1
ATOM 4652 N N . SER A 1 592 ? -44.767 -24.697 20.976 1.00 87.12 592 SER A N 1
ATOM 4653 C CA . SER A 1 592 ? -44.020 -24.374 19.755 1.00 87.12 592 SER A CA 1
ATOM 4654 C C . SER A 1 592 ? -43.670 -22.890 19.626 1.00 87.12 592 SER A C 1
ATOM 4656 O O . SER A 1 592 ? -42.748 -22.544 18.885 1.00 87.12 592 SER A O 1
ATOM 4658 N N . PHE A 1 593 ? -44.401 -22.016 20.332 1.00 90.25 593 PHE A N 1
ATOM 4659 C CA . PHE A 1 593 ? -44.313 -20.558 20.198 1.00 90.25 593 PHE A CA 1
ATOM 4660 C C . PHE A 1 593 ? -44.564 -20.109 18.746 1.00 90.25 593 PHE A C 1
ATOM 4662 O O . PHE A 1 593 ? -43.969 -19.154 18.259 1.00 90.25 593 PHE A O 1
ATOM 4669 N N . VAL A 1 594 ? -45.436 -20.813 18.018 1.00 85.62 594 VAL A N 1
ATOM 4670 C CA . VAL A 1 594 ? -45.860 -20.434 16.662 1.00 85.62 594 VAL A CA 1
ATOM 4671 C C . VAL A 1 594 ? -47.220 -19.727 16.736 1.00 85.62 594 VAL A C 1
ATOM 4673 O O . VAL A 1 594 ? -48.163 -20.331 17.251 1.00 85.62 594 VAL A O 1
ATOM 4676 N N . PRO A 1 595 ? -47.363 -18.486 16.228 1.00 78.50 595 PRO A N 1
ATOM 4677 C CA . PRO A 1 595 ? -48.623 -17.740 16.241 1.00 78.50 595 PRO A CA 1
ATOM 4678 C C . PRO A 1 595 ? -49.797 -18.519 15.628 1.00 78.50 595 PRO A C 1
ATOM 4680 O O . PRO A 1 595 ? -49.665 -19.108 14.552 1.00 78.50 595 PRO A O 1
ATOM 4683 N N . ASP A 1 596 ? -50.965 -18.482 16.280 1.00 56.84 596 ASP A N 1
ATOM 4684 C CA . ASP A 1 596 ? -52.200 -19.032 15.711 1.00 56.84 596 ASP A CA 1
ATOM 4685 C C . ASP A 1 596 ? -52.588 -18.209 14.474 1.00 56.84 596 ASP A C 1
ATOM 4687 O O . ASP A 1 596 ? -52.877 -17.012 14.551 1.00 56.84 596 ASP A O 1
ATOM 4691 N N . THR A 1 597 ? -52.600 -18.849 13.304 1.00 52.91 597 THR A N 1
ATOM 4692 C CA . THR A 1 597 ? -52.962 -18.203 12.038 1.00 52.91 597 THR A CA 1
ATOM 4693 C C . THR A 1 597 ? -54.464 -17.930 11.987 1.00 52.91 597 THR A C 1
ATOM 4695 O O . THR A 1 597 ? -55.245 -18.669 11.395 1.00 52.91 597 THR A O 1
ATOM 4698 N N . SER A 1 598 ? -54.885 -16.809 12.572 1.00 38.12 598 SER A N 1
ATOM 4699 C CA . SER A 1 598 ? -56.158 -16.176 12.237 1.00 38.12 598 SER A CA 1
ATOM 4700 C C . SER A 1 598 ? -55.945 -14.694 11.916 1.00 38.12 598 SER A C 1
ATOM 4702 O O . SER A 1 598 ? -55.633 -13.879 12.773 1.00 38.12 598 SER A O 1
ATOM 4704 N N . ASN A 1 599 ? -56.126 -14.385 10.628 1.00 30.39 599 ASN A N 1
ATOM 4705 C CA . ASN A 1 599 ? -56.197 -13.060 10.006 1.00 30.39 599 ASN A CA 1
ATOM 4706 C C . ASN A 1 599 ? -54.905 -12.221 9.933 1.00 30.39 599 ASN A C 1
ATOM 4708 O O . ASN A 1 599 ? -54.758 -11.191 10.575 1.00 30.39 599 ASN A O 1
ATOM 4712 N N . GLY A 1 600 ? -54.043 -12.619 8.994 1.00 31.92 600 GLY A N 1
ATOM 4713 C CA . GLY A 1 600 ? -53.595 -11.766 7.886 1.00 31.92 600 GLY A CA 1
ATOM 4714 C C . GLY A 1 600 ? -52.951 -10.411 8.193 1.00 31.92 600 GLY A C 1
ATOM 4715 O O . GLY A 1 600 ? -53.624 -9.389 8.143 1.00 31.92 600 GLY A O 1
ATOM 4716 N N . ALA A 1 601 ? -51.620 -10.397 8.249 1.00 27.48 601 ALA A N 1
ATOM 4717 C CA . ALA A 1 601 ? -50.799 -9.474 7.466 1.00 27.48 601 ALA A CA 1
ATOM 4718 C C . ALA A 1 601 ? -49.381 -10.048 7.351 1.00 27.48 601 ALA A C 1
ATOM 4720 O O . ALA A 1 601 ? -48.676 -10.203 8.342 1.00 27.48 601 ALA A O 1
ATOM 4721 N N . ASN A 1 602 ? -48.969 -10.367 6.123 1.00 39.00 602 ASN A N 1
ATOM 4722 C CA . ASN A 1 602 ? -47.568 -10.589 5.786 1.00 39.00 602 ASN A CA 1
ATOM 4723 C C . ASN A 1 602 ? -46.766 -9.333 6.154 1.00 39.00 602 ASN A C 1
ATOM 4725 O O . ASN A 1 602 ? -46.833 -8.338 5.433 1.00 39.00 602 ASN A O 1
ATOM 4729 N N . LEU A 1 603 ? -45.964 -9.406 7.212 1.00 31.45 603 LEU A N 1
ATOM 4730 C CA . LEU A 1 603 ? -44.762 -8.594 7.344 1.00 31.45 603 LEU A CA 1
ATOM 4731 C C . LEU A 1 603 ? -43.558 -9.534 7.299 1.00 31.45 603 LEU A C 1
ATOM 4733 O O . LEU A 1 603 ? -42.999 -9.936 8.309 1.00 31.45 603 LEU A O 1
ATOM 4737 N N . ILE A 1 604 ? -43.154 -9.875 6.078 1.00 32.88 604 ILE A N 1
ATOM 4738 C CA . ILE A 1 604 ? -41.757 -10.207 5.810 1.00 32.88 604 ILE A CA 1
ATOM 4739 C C . ILE A 1 604 ? -41.012 -8.878 5.980 1.00 32.88 604 ILE A C 1
ATOM 4741 O O . ILE A 1 604 ? -40.985 -8.055 5.058 1.00 32.88 604 ILE A O 1
ATOM 4745 N N . SER A 1 605 ? -40.494 -8.608 7.180 1.00 30.92 605 SER A N 1
ATOM 4746 C CA . SER A 1 605 ? -39.605 -7.472 7.400 1.00 30.92 605 SER A CA 1
ATOM 4747 C C . SER A 1 605 ? -38.262 -7.795 6.746 1.00 30.92 605 SER A C 1
ATOM 4749 O O . SER A 1 605 ? -37.467 -8.637 7.155 1.00 30.92 605 SER A O 1
ATOM 4751 N N . LYS A 1 606 ? -38.066 -7.130 5.613 1.00 32.31 606 LYS A N 1
ATOM 4752 C CA . LYS A 1 606 ? -36.820 -7.013 4.869 1.00 32.31 606 LYS A CA 1
ATOM 4753 C C . LYS A 1 606 ? -35.672 -6.583 5.791 1.00 32.31 606 LYS A C 1
ATOM 4755 O O . LYS A 1 606 ? -35.504 -5.389 5.968 1.00 32.31 606 LYS A O 1
ATOM 4760 N N . PHE A 1 607 ? -34.854 -7.512 6.278 1.00 32.59 607 PHE A N 1
ATOM 4761 C CA . PHE A 1 607 ? -33.438 -7.237 6.593 1.00 32.59 607 PHE A CA 1
ATOM 4762 C C . PHE A 1 607 ? -32.491 -8.435 6.366 1.00 32.59 607 PHE A C 1
ATOM 4764 O O . PHE A 1 607 ? -31.281 -8.252 6.338 1.00 32.59 607 PHE A O 1
ATOM 4771 N N . GLY A 1 608 ? -33.003 -9.634 6.060 1.00 30.89 608 GLY A N 1
ATOM 4772 C CA . GLY A 1 608 ? -32.183 -10.852 5.931 1.00 30.89 608 GLY A CA 1
ATOM 4773 C C . GLY A 1 608 ? -31.773 -11.307 4.521 1.00 30.89 608 GLY A C 1
ATOM 4774 O O . GLY A 1 608 ? -31.273 -12.417 4.388 1.00 30.89 608 GLY A O 1
ATOM 4775 N N . LEU A 1 609 ? -31.992 -10.530 3.449 1.00 27.86 609 LEU A N 1
ATOM 4776 C CA . LEU A 1 609 ? -31.795 -11.030 2.066 1.00 27.86 609 LEU A CA 1
ATOM 4777 C C . LEU A 1 609 ? -30.980 -10.132 1.118 1.00 27.86 609 LEU A C 1
ATOM 4779 O O . LEU A 1 609 ? -30.989 -10.366 -0.087 1.00 27.86 609 LEU A O 1
ATOM 4783 N N . ILE A 1 610 ? -30.221 -9.153 1.626 1.00 32.78 610 ILE A N 1
ATOM 4784 C CA . ILE A 1 610 ? -29.261 -8.388 0.792 1.00 32.78 610 ILE A CA 1
ATOM 4785 C C . ILE A 1 610 ? -27.797 -8.828 1.008 1.00 32.78 610 ILE A C 1
ATOM 4787 O O . ILE A 1 610 ? -26.945 -8.543 0.173 1.00 32.78 610 ILE A O 1
ATOM 4791 N N . TYR A 1 611 ? -27.492 -9.642 2.024 1.00 32.03 611 TYR A N 1
ATOM 4792 C CA . TYR A 1 611 ? -26.106 -10.049 2.314 1.00 32.03 611 TYR A CA 1
ATOM 4793 C C . TYR A 1 611 ? -25.632 -11.367 1.676 1.00 32.03 611 TYR A C 1
ATOM 4795 O O . TYR A 1 611 ? -24.457 -11.703 1.774 1.00 32.03 611 TYR A O 1
ATOM 4803 N N . CYS A 1 612 ? -26.483 -12.080 0.934 1.00 29.02 612 CYS A N 1
ATOM 4804 C CA . CYS A 1 612 ? -26.089 -13.309 0.222 1.00 29.02 612 CYS A CA 1
ATOM 4805 C C . CYS A 1 612 ? -25.841 -13.116 -1.287 1.00 29.02 612 CYS A C 1
ATOM 4807 O O . CYS A 1 612 ? -25.872 -14.079 -2.047 1.00 29.02 612 CYS A O 1
ATOM 4809 N N . SER A 1 613 ? -25.596 -11.889 -1.759 1.00 30.34 613 SER A N 1
ATOM 4810 C CA . SER A 1 613 ? -25.341 -11.626 -3.192 1.00 30.34 613 SER A CA 1
ATOM 4811 C C . SER A 1 613 ? -24.078 -10.808 -3.493 1.00 30.34 613 SER A C 1
ATOM 4813 O O . SER A 1 613 ? -23.855 -10.467 -4.649 1.00 30.34 613 SER A O 1
ATOM 4815 N N . ILE A 1 614 ? -23.224 -10.526 -2.498 1.00 32.50 614 ILE A N 1
ATOM 4816 C CA . ILE A 1 614 ? -21.968 -9.758 -2.686 1.00 32.50 614 ILE A CA 1
ATOM 4817 C C . ILE A 1 614 ? -20.726 -10.545 -2.200 1.00 32.50 614 ILE A C 1
ATOM 4819 O O . ILE A 1 614 ? -19.640 -10.005 -2.053 1.00 32.50 614 ILE A O 1
ATOM 4823 N N . PHE A 1 615 ? -20.829 -11.866 -2.020 1.00 32.53 615 PHE A N 1
ATOM 4824 C CA . PHE A 1 615 ? -19.713 -12.705 -1.542 1.00 32.53 615 PHE A CA 1
ATOM 4825 C C . PHE A 1 615 ? -18.878 -13.392 -2.644 1.00 32.53 615 PHE A C 1
ATOM 4827 O O . PHE A 1 615 ? -18.257 -14.420 -2.398 1.00 32.53 615 PHE A O 1
ATOM 4834 N N . LEU A 1 616 ? -18.819 -12.832 -3.861 1.00 28.48 616 LEU A N 1
ATOM 4835 C CA . LEU A 1 616 ? -18.047 -13.423 -4.974 1.00 28.48 616 LEU A CA 1
ATOM 4836 C C . LEU A 1 616 ? -17.134 -12.458 -5.757 1.00 28.48 616 LEU A C 1
ATOM 4838 O O . LEU A 1 616 ? -16.735 -12.796 -6.866 1.00 28.48 616 LEU A O 1
ATOM 4842 N N . LEU A 1 617 ? -16.754 -11.288 -5.219 1.00 29.69 617 LEU A N 1
ATOM 4843 C CA . LEU A 1 617 ? -15.925 -10.332 -5.984 1.00 29.69 617 LEU A CA 1
ATOM 4844 C C . LEU A 1 617 ? -14.778 -9.615 -5.244 1.00 29.69 617 LEU A C 1
ATOM 4846 O O . LEU A 1 617 ? -14.239 -8.655 -5.782 1.00 29.69 617 LEU A O 1
ATOM 4850 N N . VAL A 1 618 ? -14.325 -10.080 -4.075 1.00 30.72 618 VAL A N 1
ATOM 4851 C CA . VAL A 1 618 ? -13.133 -9.495 -3.415 1.00 30.72 618 VAL A CA 1
ATOM 4852 C C . VAL A 1 618 ? -12.177 -10.587 -2.946 1.00 30.72 618 VAL A C 1
ATOM 4854 O O . VAL A 1 618 ? -11.975 -10.822 -1.762 1.00 30.72 618 VAL A O 1
ATOM 4857 N N . GLY A 1 619 ? -11.610 -11.294 -3.915 1.00 28.11 619 GLY A N 1
ATOM 4858 C CA . GLY A 1 619 ? -10.567 -12.289 -3.697 1.00 28.11 619 GLY A CA 1
ATOM 4859 C C . GLY A 1 619 ? -9.720 -12.419 -4.949 1.00 28.11 619 GLY A C 1
ATOM 4860 O O . GLY A 1 619 ? -9.843 -13.421 -5.638 1.00 28.11 619 GLY A O 1
ATOM 4861 N N . ASN A 1 620 ? -8.982 -11.356 -5.301 1.00 29.31 620 ASN A N 1
ATOM 4862 C CA . ASN A 1 620 ? -7.858 -11.380 -6.253 1.00 29.31 620 ASN A CA 1
ATOM 4863 C C . ASN A 1 620 ? -7.184 -9.999 -6.386 1.00 29.31 620 ASN A C 1
ATOM 4865 O O . ASN A 1 620 ? -7.130 -9.439 -7.472 1.00 29.31 620 ASN A O 1
ATOM 4869 N N . PHE A 1 621 ? -6.677 -9.435 -5.288 1.00 30.28 621 PHE A N 1
ATOM 4870 C CA . PHE A 1 621 ? -5.716 -8.321 -5.341 1.00 30.28 621 PHE A CA 1
ATOM 4871 C C . PHE A 1 621 ? -4.809 -8.356 -4.104 1.00 30.28 621 PHE A C 1
ATOM 4873 O O . PHE A 1 621 ? -4.829 -7.454 -3.286 1.00 30.28 621 PHE A O 1
ATOM 4880 N N . PHE A 1 622 ? -4.068 -9.451 -3.940 1.00 30.44 622 PHE A N 1
ATOM 4881 C CA . PHE A 1 622 ? -2.849 -9.521 -3.125 1.00 30.44 622 PHE A CA 1
ATOM 4882 C C . PHE A 1 622 ? -2.008 -10.664 -3.694 1.00 30.44 622 PHE A C 1
ATOM 4884 O O . PHE A 1 622 ? -2.107 -11.797 -3.233 1.00 30.44 622 PHE A O 1
ATOM 4891 N N . LEU A 1 623 ? -1.326 -10.363 -4.802 1.00 29.33 623 LEU A N 1
ATOM 4892 C CA . LEU A 1 623 ? -0.164 -11.032 -5.408 1.00 29.33 623 LEU A CA 1
ATOM 4893 C C . LEU A 1 623 ? -0.079 -10.546 -6.861 1.00 29.33 623 LEU A C 1
ATOM 4895 O O . LEU A 1 623 ? -0.590 -11.203 -7.768 1.00 29.33 623 LEU A O 1
ATOM 4899 N N . LEU A 1 624 ? 0.477 -9.344 -7.027 1.00 28.00 624 LEU A N 1
ATOM 4900 C CA . LEU A 1 624 ? 1.238 -8.851 -8.181 1.00 28.00 624 LEU A CA 1
ATOM 4901 C C . LEU A 1 624 ? 1.747 -7.447 -7.859 1.00 28.00 624 LEU A C 1
ATOM 4903 O O . LEU A 1 624 ? 0.899 -6.601 -7.489 1.00 28.00 624 LEU A O 1
#

Radius of gyration: 34.74 Å; Cα contacts (8 Å, |Δi|>4): 1207; chains: 1; bounding box: 89×93×87 Å

Mean predicted aligned error: 15.96 Å

Solvent-accessible surface area (backbone atoms only — not comparable to full-atom values): 33654 Å² total; per-residue (Å²): 141,88,87,88,84,81,97,80,79,81,89,78,81,81,78,79,80,67,83,52,88,85,71,59,55,70,69,59,50,48,55,56,39,40,72,35,58,53,72,59,22,54,58,44,28,74,77,39,86,83,38,48,64,51,51,34,59,33,33,47,44,68,47,72,66,89,49,81,92,46,43,70,62,50,50,56,47,52,54,54,44,63,75,67,42,44,42,80,46,28,28,34,44,34,44,34,40,70,40,42,98,38,50,72,58,53,32,49,47,44,57,60,54,59,46,75,58,30,27,33,41,37,40,37,45,40,65,68,53,96,68,67,74,59,74,55,73,62,65,43,56,19,64,53,27,31,36,42,37,40,33,33,76,44,62,58,80,70,73,99,67,46,38,24,67,44,21,32,36,42,36,41,25,35,33,24,44,82,38,47,66,55,52,42,42,52,34,64,17,24,58,42,22,30,33,42,37,42,30,44,57,40,48,67,85,23,71,52,43,59,48,49,27,74,46,23,28,34,42,39,40,37,37,68,79,70,88,85,62,84,82,70,81,61,95,72,70,76,68,60,26,35,39,38,35,37,32,71,48,30,31,32,44,36,40,41,30,37,72,72,50,48,78,41,81,65,41,51,39,80,49,23,39,36,35,32,47,32,38,51,82,52,95,56,96,82,68,62,56,26,62,52,48,49,55,51,45,53,51,49,23,55,14,33,30,40,36,33,17,48,53,37,37,50,35,27,58,75,44,92,69,44,61,82,67,54,54,61,23,70,50,21,29,36,43,37,36,43,41,94,53,56,39,57,62,65,36,65,33,55,45,49,52,43,55,29,15,74,45,25,29,34,43,37,23,52,21,18,50,27,32,58,81,88,44,53,70,72,40,56,80,62,43,60,19,40,46,74,42,22,28,40,39,39,31,24,45,42,82,81,48,74,34,31,54,44,33,51,42,52,49,39,49,46,19,42,56,43,77,47,78,46,80,38,63,31,71,89,74,36,81,45,75,70,25,45,58,49,50,52,53,50,50,62,51,58,72,68,43,63,60,46,33,69,80,59,55,53,58,51,49,53,51,52,53,35,53,54,26,47,79,70,76,43,76,65,58,41,84,32,69,48,33,19,50,41,12,34,56,52,13,57,70,49,58,92,59,77,80,53,104,66,59,61,82,64,74,39,50,36,74,56,79,89,44,98,56,50,71,60,49,33,48,77,51,53,39,50,72,69,15,29,34,67,17,43,38,46,56,39,55,36,84,79,58,46,62,75,60,50,51,42,60,40,66,73,39,81,49,25,62,61,66,70,38,80,70,46,44,25,33,12,55,17,66,32,93,36,29,40,18,42,24,38,21,21,87,45,73,36,6,48,48,60,55,80,92,73,83,88,77,94,74,82,75,88,76,88,79,75,78,86,77,72,87,84,80,91,85,87,87,89,88,131